Protein 6JYZ (pdb70)

Nearest PDB structures (foldseek):
  6jyz-assembly1_A  TM=1.002E+00  e=1.083E-97  Prescottella equi 103S
  2oyk-assembly2_B  TM=7.670E-01  e=1.335E-24  Rhodococcus sp. (in: high G+C Gram-positive bacteria)
  2osy-assembly2_B  TM=7.714E-01  e=1.335E-24  Rhodococcus sp. (in: high G+C Gram-positive bacteria)
  2oyl-assembly1_A  TM=7.692E-01  e=6.161E-24  Rhodococcus sp. (in: high G+C Gram-positive bacteria)
  2osw-assembly1_A  TM=7.723E-01  e=1.253E-23  Rhodococcus sp. (in: high G+C Gram-positive bacteria)

InterPro domains:
  IPR001547 Glycoside hydrolase, family 5 [PF00150] (80-376)
  IPR017853 Glycoside hydrolase superfamily [SSF51445] (2-404)
  IPR018087 Glycoside hydro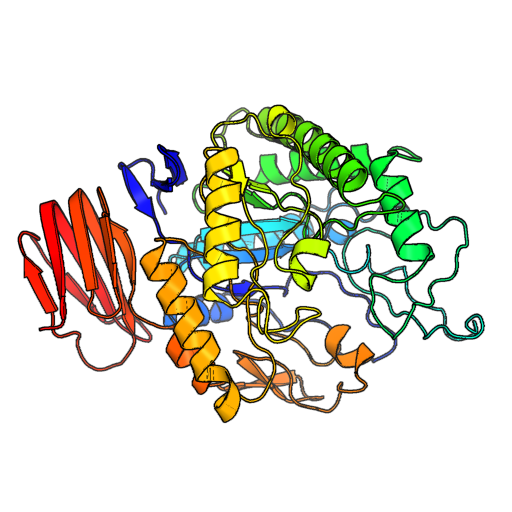lase, family 5, conserved site [PS00659] (227-236)
  IPR052066 Glycosphingolipid Hydrolyzing Enzymes [PTHR31308] (35-239)

Radius of gyration: 21.32 Å; Cα contacts (8 Å, |Δi|>4): 1141; chains: 1; bounding box: 54×67×41 Å

Sequence (455 aa):
LPRLTVEDGAIKDVDGRTVLLRGANVNGLNDYASNGAGLPTVAPLDRTDFEAMAALGFDVVRLNIAWSALEPTPGAFDAAYVARIREAVQDAKDNGIYTVLDMHQDAWGPYVGTPEGQDCPPLLQRGIGWDGAPEWATLTGGWTTCNIGGQREASPAVARAFQAFYDDEQGVQGHLVQTWARLAAEFRNEPAVVGYDLLNEPNPGLRDPFAAADQIGRFYQRAIAAIRQAETGGFPHLVIFEPSALWSAFGFDALPPRHYLADPLVVFSPHLYSQSINVSSEFPSIEDGFRIAVAAADWYGAPLWTGEWGWFGDPDEQAGQVRRFVDAMNTHRIGGAWWSWTQACGDPHAVKDGNTAEPQGNLNRIDCPSGEEQGLVEGFAEQLARAYPRAAPGLTEVATEGFRGDGSGRIEAWYPGAERPQLDTVNVADVALTRVDGGWRLIGEAAGEYSVTTL

Foldseek 3Di:
DAAWFDDQFAIAGPVQWGFFAAFAEAEQQFDAALQPPPADFHAHDALVLLLVRVLLVGAEYEYAHAPCVQCVDQPHGDVVSLVVVVRVLVSNVVSNHFYEDEQEWDLAAQPLWDDVVDDDDPQWATEGGTGYHHPVLQDQVPFHSTAHPLRSNRGSSSLQSLVCLLVCPVPSLVRLLLSLLVSLLVCLAPSSHQYYASYPQRAQRPDDQVVSLQSQLQSLLSSQVSNVVSSVVGHDHAYEYERHNLCLAALDTDHNDLVSVPDRRYEYAYAQAACAHHPDNPPPHSLVSLVRQVVNSVVNSHYYEHAEYEHADQLVPCLVVLLVNLQSCQARVHYYHYHHSDGALSHVVCVSVVNSQQWDDQFFIAHPPVRHTDDTSVSN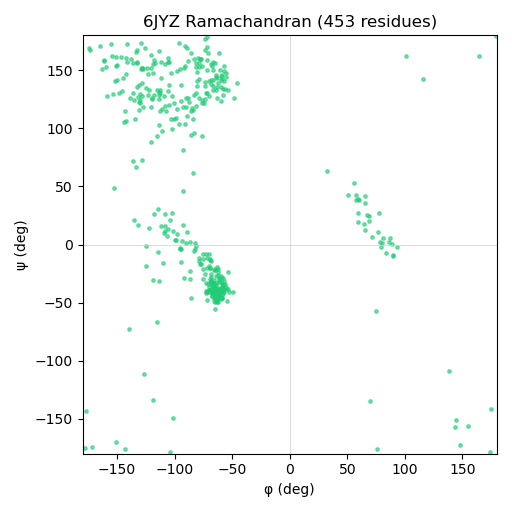SVSSSQKDWRIGRQWDGGGSFWTKGFGWDKTKIWHFDDDAQAKDKAQWAPWDWADDNGTIIIITTHHTIIIIGGD

Organism: Rhodococcus hoagii (strain 103S) (NCBI:txid685727)

Structure (mmCIF, N/CA/C/O backbone):
data_6JYZ
#
_entry.id   6JYZ
#
_cell.length_a   76.196
_cell.length_b   114.520
_cell.length_c   128.128
_cell.angle_alpha   90.000
_cell.angle_beta   90.000
_cell.angle_gamma   90.000
#
_symmetry.space_group_name_H-M   'C 2 2 21'
#
loop_
_entity.id
_entity.type
_entity.pdbx_description
1 polymer 'Putative secreted endoglycosylceramidase'
2 non-polymer 2-{2-[2-(2-{2-[2-(2-ETHOXY-ETHOXY)-ETHOXY]-ETHOXY}-ETHOXY)-ETHOXY]-ETHOXY}-ETHANOL
3 non-polymer 'ISOPROPYL ALCOHOL'
4 non-polymer 1,2-ETHANEDIOL
5 water water
#
loop_
_atom_site.group_PDB
_atom_site.id
_atom_site.type_symbol
_atom_site.label_atom_id
_atom_site.label_alt_id
_atom_site.label_comp_id
_atom_site.label_asym_id
_atom_site.label_entity_id
_atom_site.label_seq_id
_atom_site.pdbx_PDB_ins_code
_atom_site.Cartn_x
_atom_site.Cartn_y
_atom_site.Cartn_z
_atom_site.occupancy
_atom_site.B_iso_or_equiv
_atom_site.auth_seq_id
_atom_site.auth_comp_id
_atom_site.auth_asym_id
_atom_site.auth_atom_id
_atom_site.pdbx_PDB_model_num
ATOM 1 N N . LEU A 1 22 ? -19.593 32.775 23.360 1.00 22.49 34 LEU A N 1
ATOM 2 C CA . LEU A 1 22 ? -19.685 34.250 23.586 1.00 25.76 34 LEU A CA 1
ATOM 3 C C . LEU A 1 22 ? -20.601 34.954 22.578 1.00 16.66 34 LEU A C 1
ATOM 4 O O . LEU A 1 22 ? -21.815 34.882 22.823 1.00 20.02 34 LEU A O 1
ATOM 9 N N . PRO A 1 23 ? -20.176 35.487 21.406 1.00 14.30 35 PRO A N 1
ATOM 10 C CA . PRO A 1 23 ? -21.154 36.079 20.499 1.00 13.25 35 PRO A CA 1
ATOM 11 C C . PRO A 1 23 ? -21.955 35.017 19.742 1.00 13.30 35 PRO A C 1
ATOM 12 O O . PRO A 1 23 ? -21.478 33.891 19.460 1.00 13.29 35 PRO A O 1
ATOM 16 N N . ARG A 1 24 ? -23.144 35.363 19.343 1.00 11.88 36 ARG A N 1
ATOM 17 C CA . ARG A 1 24 ? -24.005 34.459 18.570 1.00 11.80 36 ARG A CA 1
ATOM 18 C C . ARG A 1 24 ? -23.312 34.185 17.239 1.00 12.25 36 ARG A C 1
ATOM 19 O O . ARG A 1 24 ? -22.739 35.079 16.595 1.00 12.37 36 ARG A O 1
ATOM 27 N N . LEU A 1 25 ? -23.475 32.934 16.777 1.00 10.86 37 LEU A N 1
ATOM 28 C CA . LEU A 1 25 ? -22.955 32.506 15.488 1.00 11.42 37 LEU A CA 1
ATOM 29 C C . LEU A 1 25 ? -24.049 32.412 14.440 1.00 11.35 37 LEU A C 1
ATOM 30 O O . LEU A 1 25 ? -25.188 31.973 14.742 1.00 13.35 37 LEU A O 1
ATOM 35 N N . THR A 1 26 ? -23.707 32.680 13.213 1.00 11.35 38 THR A N 1
ATOM 36 C CA . THR A 1 26 ? -24.554 32.664 12.028 1.00 11.48 38 THR A CA 1
ATOM 37 C C . THR A 1 26 ? -23.727 32.127 10.866 1.00 10.89 38 THR A C 1
ATOM 38 O O . THR A 1 26 ? -22.598 31.642 11.044 1.00 10.96 38 THR A O 1
ATOM 42 N N . VAL A 1 27 ? -24.339 32.137 9.678 1.00 11.32 39 VAL A N 1
ATOM 43 C CA . VAL A 1 27 ? -23.676 31.740 8.457 1.00 12.27 39 VAL A CA 1
ATOM 44 C C . VAL A 1 27 ? -23.805 32.899 7.480 1.00 13.89 39 VAL A C 1
ATOM 45 O O . VAL A 1 27 ? -24.915 33.441 7.312 1.00 14.95 39 VAL A O 1
ATOM 49 N N . GLU A 1 28 ? -22.699 33.245 6.815 1.00 14.54 40 GLU A N 1
ATOM 50 C CA . GLU A 1 28 ? -22.833 34.188 5.721 1.00 17.17 40 GLU A CA 1
ATOM 51 C C . GLU A 1 28 ? -21.793 33.776 4.681 1.00 18.00 40 GLU A C 1
ATOM 52 O O . GLU A 1 28 ? -20.627 33.565 5.026 1.00 17.15 40 GLU A O 1
ATOM 58 N N . ASP A 1 29 ? -22.245 33.698 3.401 1.00 20.72 41 ASP A N 1
ATOM 59 C CA . ASP A 1 29 ? -21.330 33.570 2.286 1.00 23.45 41 ASP A CA 1
ATOM 60 C C . ASP A 1 29 ? -20.475 32.337 2.460 1.00 19.32 41 ASP A C 1
ATOM 61 O O . ASP A 1 29 ? -19.265 32.349 2.197 1.00 20.01 41 ASP A O 1
ATOM 66 N N . GLY A 1 30 ? -21.116 31.253 2.881 1.00 17.72 42 GLY A N 1
ATOM 67 C CA . GLY A 1 30 ? -20.433 29.996 2.890 1.00 19.12 42 GLY A CA 1
ATOM 68 C C . GLY A 1 30 ? -19.524 29.794 4.104 1.00 14.45 42 GLY A C 1
ATOM 69 O O . GLY A 1 30 ? -18.765 28.829 4.161 1.00 16.86 42 GLY A O 1
ATOM 70 N N . ALA A 1 31 ? -19.554 30.761 5.095 1.00 13.90 43 ALA A N 1
ATOM 71 C CA . ALA A 1 31 ? -18.702 30.616 6.269 1.00 12.51 43 ALA A CA 1
ATOM 72 C C . ALA A 1 31 ? -19.511 30.734 7.543 1.00 10.70 43 ALA A C 1
ATOM 73 O O . ALA A 1 31 ? -20.464 31.491 7.596 1.00 12.29 43 ALA A O 1
ATOM 75 N N . ILE A 1 32 ? -19.041 30.061 8.574 1.00 11.35 44 ILE A N 1
ATOM 76 C CA . ILE A 1 32 ? -19.510 30.331 9.940 1.00 10.68 44 ILE A CA 1
ATOM 77 C C . ILE A 1 32 ? -18.907 31.658 10.394 1.00 11.79 44 ILE A C 1
ATOM 78 O O . ILE A 1 32 ? -17.692 31.866 10.317 1.00 11.32 44 ILE A O 1
ATOM 83 N N . LYS A 1 33 ? -19.783 32.552 10.813 1.00 11.37 45 LYS A N 1
ATOM 84 C CA . LYS A 1 33 ? -19.367 33.877 11.290 1.00 11.68 45 LYS A CA 1
ATOM 85 C C . LYS A 1 33 ? -20.062 34.202 12.580 1.00 12.86 45 LYS A C 1
ATOM 86 O O . LYS A 1 33 ? -21.076 33.586 12.955 1.00 15.02 45 LYS A O 1
ATOM 92 N N . ASP A 1 34 ? -19.597 35.211 13.302 1.00 12.31 46 ASP A N 1
ATOM 93 C CA . ASP A 1 34 ? -20.405 35.712 14.399 1.00 13.56 46 ASP A CA 1
ATOM 94 C C . ASP A 1 34 ? -21.209 36.910 13.923 1.00 14.43 46 ASP A C 1
ATOM 95 O O . ASP A 1 34 ? -21.079 37.382 12.785 1.00 13.80 46 ASP A O 1
ATOM 100 N N . VAL A 1 35 ? -22.099 37.349 14.829 1.00 14.65 47 VAL A N 1
ATOM 101 C CA . VAL A 1 35 ? -22.962 38.476 14.455 1.00 15.80 47 VAL A CA 1
ATOM 102 C C . VAL A 1 35 ? -22.218 39.799 14.347 1.00 19.55 47 VAL A C 1
ATOM 103 O O . VAL A 1 35 ? -22.837 40.715 13.777 1.00 23.40 47 VAL A O 1
ATOM 107 N N . ASP A 1 36 ? -20.965 39.830 14.743 1.00 19.28 48 ASP A N 1
ATOM 108 C CA . ASP A 1 36 ? -20.090 40.999 14.629 1.00 24.45 48 ASP A CA 1
ATOM 109 C C . ASP A 1 36 ? -19.380 40.922 13.257 1.00 23.37 48 ASP A C 1
ATOM 110 O O . ASP A 1 36 ? -18.517 41.765 12.932 1.00 24.18 48 ASP A O 1
ATOM 115 N N . GLY A 1 37 ? -19.663 39.915 12.425 1.00 18.25 49 GLY A N 1
ATOM 116 C CA . GLY A 1 37 ? -19.106 39.768 11.090 1.00 18.03 49 GLY A CA 1
ATOM 117 C C . GLY A 1 37 ? -17.783 38.993 11.038 1.00 14.10 49 GLY A C 1
ATOM 118 O O . GLY A 1 37 ? -17.276 38.865 9.922 1.00 16.64 49 GLY A O 1
ATOM 119 N N . ARG A 1 38 ? -17.258 38.514 12.142 1.00 13.62 50 ARG A N 1
ATOM 120 C CA . ARG A 1 38 ? -15.969 37.838 12.101 1.00 12.75 50 ARG A CA 1
ATOM 121 C C . ARG A 1 38 ? -16.098 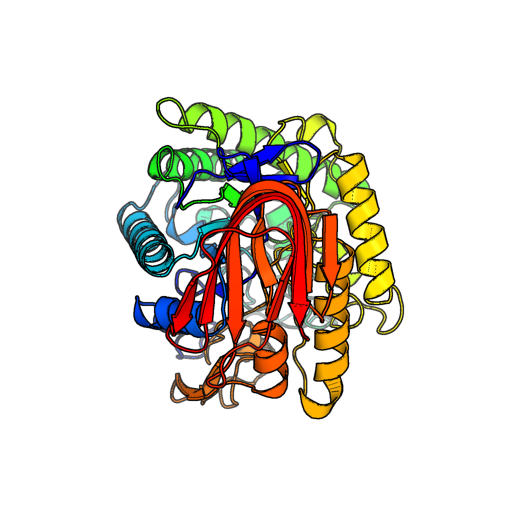36.400 11.637 1.00 11.84 50 ARG A C 1
ATOM 122 O O . ARG A 1 38 ? -17.106 35.745 11.924 1.00 12.69 50 ARG A O 1
ATOM 130 N N . THR A 1 39 ? -15.164 35.943 10.829 1.00 10.49 51 THR A N 1
ATOM 131 C CA . THR A 1 39 ? -15.082 34.542 10.453 1.00 11.26 51 THR A CA 1
ATOM 132 C C . THR A 1 39 ? -14.609 33.739 11.648 1.00 11.33 51 THR A C 1
ATOM 133 O O . THR A 1 39 ? -13.590 34.077 12.287 1.00 11.71 51 THR A O 1
ATOM 137 N N . VAL A 1 40 ? -15.317 32.650 11.981 1.00 10.60 52 VAL A N 1
ATOM 138 C CA . VAL A 1 40 ? -15.026 31.870 13.159 1.00 10.43 52 VAL A CA 1
ATOM 139 C C . VAL A 1 40 ? -14.517 30.499 12.771 1.00 10.71 52 VAL A C 1
ATOM 140 O O . VAL A 1 40 ? -15.233 29.784 12.050 1.00 11.33 52 VAL A O 1
ATOM 144 N N . LEU A 1 41 ? -13.405 30.050 13.334 1.00 10.14 53 LEU A N 1
ATOM 145 C CA . LEU A 1 41 ? -12.956 28.686 13.184 1.00 9.88 53 LEU A CA 1
ATOM 146 C C . LEU A 1 41 ? -13.253 27.977 14.486 1.00 10.06 53 LEU A C 1
ATOM 147 O O . LEU A 1 41 ? -12.717 28.323 15.553 1.00 11.01 53 LEU A O 1
ATOM 152 N N . LEU A 1 42 ? -14.067 26.933 14.371 1.00 9.46 54 LEU A N 1
ATOM 153 C CA . LEU A 1 42 ? -14.512 26.135 15.507 1.00 9.65 54 LEU A CA 1
ATOM 154 C C . LEU A 1 42 ? -13.703 24.859 15.507 1.00 9.47 54 LEU A C 1
ATOM 155 O O . LEU A 1 42 ? -14.030 23.926 14.710 1.00 10.03 54 LEU A O 1
ATOM 160 N N . ARG A 1 43 ? -12.659 24.761 16.338 1.00 9.26 55 ARG A N 1
ATOM 161 C CA . ARG A 1 43 ? -11.799 23.582 16.389 1.00 10.33 55 ARG A CA 1
ATOM 162 C C . ARG A 1 43 ? -11.799 23.033 17.782 1.00 9.49 55 ARG A C 1
ATOM 163 O O . ARG A 1 43 ? -11.590 23.778 18.772 1.00 10.25 55 ARG A O 1
ATOM 171 N N . GLY A 1 44 ? -11.978 21.726 17.913 1.00 9.50 56 GLY A N 1
ATOM 172 C CA . GLY A 1 44 ? -12.055 21.155 19.257 1.00 9.79 56 GLY A CA 1
ATOM 173 C C . GLY A 1 44 ? -12.196 19.648 19.186 1.00 9.21 56 GLY A C 1
ATOM 174 O O . GLY A 1 44 ? -11.617 19.006 18.296 1.00 9.76 56 GLY A O 1
ATOM 175 N N . ALA A 1 45 ? -12.990 19.099 20.112 1.00 10.52 57 ALA A N 1
ATOM 176 C CA . ALA A 1 45 ? -13.041 17.628 20.245 1.00 10.10 57 ALA A CA 1
ATOM 177 C C . ALA A 1 45 ? -14.494 17.211 20.535 1.00 9.34 57 ALA A C 1
ATOM 178 O O . ALA A 1 45 ? -15.324 17.976 21.039 1.00 9.64 57 ALA A O 1
ATOM 180 N N . ASN A 1 46 ? -14.751 15.948 20.195 1.00 8.71 58 ASN A N 1
ATOM 181 C CA . ASN A 1 46 ? -15.934 15.216 20.641 1.00 9.45 58 ASN A CA 1
ATOM 182 C C . ASN A 1 46 ? -15.795 14.831 22.129 1.00 9.61 58 ASN A C 1
ATOM 183 O O . ASN A 1 46 ? -14.744 14.339 22.564 1.00 10.46 58 ASN A O 1
ATOM 188 N N . VAL A 1 47 ? -16.901 15.026 22.852 1.00 9.67 59 VAL A N 1
ATOM 189 C CA . VAL A 1 47 ? -16.951 14.729 24.293 1.00 9.92 59 VAL A CA 1
ATOM 190 C C . VAL A 1 47 ? -18.205 13.885 24.558 1.00 8.78 59 VAL A C 1
ATOM 191 O O . VAL A 1 47 ? -19.312 14.398 24.336 1.00 10.07 59 VAL A O 1
ATOM 195 N N . ASN A 1 48 ? -18.008 12.660 25.003 1.00 9.20 60 ASN A N 1
ATOM 196 C CA . ASN A 1 48 ? -19.106 11.711 25.142 1.00 10.03 60 ASN A CA 1
ATOM 197 C C . ASN A 1 48 ? -19.531 11.485 26.593 1.00 9.80 60 ASN A C 1
ATOM 198 O O . ASN A 1 48 ? -20.308 10.563 26.819 1.00 10.12 60 ASN A O 1
ATOM 203 N N . GLY A 1 49 ? -19.102 12.324 27.544 1.00 10.08 61 GLY A N 1
ATOM 204 C CA . GLY A 1 49 ? -19.402 12.020 28.948 1.00 10.65 61 GLY A CA 1
ATOM 205 C C . GLY A 1 49 ? -20.881 11.991 29.273 1.00 10.79 61 GLY A C 1
ATOM 206 O O . GLY A 1 49 ? -21.215 11.363 30.300 1.00 12.17 61 GLY A O 1
ATOM 207 N N . LEU A 1 50 ? -21.753 12.607 28.496 1.00 10.29 62 LEU A N 1
ATOM 208 C CA . LEU A 1 50 ? -23.189 12.542 28.762 1.00 10.66 62 LEU A CA 1
ATOM 209 C C . LEU A 1 50 ? -23.884 11.491 27.898 1.00 10.80 62 LEU A C 1
ATOM 210 O O . LEU A 1 50 ? -25.099 11.320 28.007 1.00 11.55 62 LEU A O 1
ATOM 215 N N . ASN A 1 51 ? -23.141 10.737 27.100 1.00 10.04 63 ASN A N 1
ATOM 216 C CA . ASN A 1 51 ? -23.783 9.720 26.245 1.00 10.36 63 ASN A CA 1
ATOM 217 C C . ASN A 1 51 ? -24.152 8.497 27.091 1.00 12.25 63 ASN A C 1
ATOM 218 O O . ASN A 1 51 ? -23.589 8.262 28.163 1.00 12.16 63 ASN A O 1
ATOM 223 N N . ASP A 1 52 ? -25.086 7.706 26.561 1.00 11.26 64 ASP A N 1
ATOM 224 C CA . ASP A 1 52 ? -25.701 6.567 27.261 1.00 12.05 64 ASP A CA 1
ATOM 225 C C . ASP A 1 52 ? -25.300 5.306 26.508 1.00 11.68 64 ASP A C 1
ATOM 226 O O . ASP A 1 52 ? -25.937 4.922 25.517 1.00 13.72 64 ASP A O 1
ATOM 231 N N . TYR A 1 53 ? -24.247 4.634 26.887 1.00 11.26 65 TYR A N 1
ATOM 232 C CA . TYR A 1 53 ? -23.794 3.432 26.200 1.00 10.59 65 TYR A CA 1
ATOM 233 C C . TYR A 1 53 ? -24.289 2.187 26.916 1.00 12.03 65 TYR A C 1
ATOM 234 O O . TYR A 1 53 ? -24.356 2.113 28.177 1.00 13.28 65 TYR A O 1
ATOM 243 N N . ALA A 1 54 ? -24.521 1.132 26.151 1.00 10.77 66 ALA A N 1
ATOM 244 C CA . ALA A 1 54 ? -24.687 -0.209 26.732 1.00 11.40 66 ALA A CA 1
ATOM 245 C C . ALA A 1 54 ? -23.390 -0.543 27.475 1.00 12.66 66 ALA A C 1
ATOM 246 O O . ALA A 1 54 ? -22.285 -0.270 26.993 1.00 12.29 66 ALA A O 1
ATOM 248 N N . SER A 1 55 ? -23.602 -1.270 28.604 1.00 14.18 67 SER A N 1
ATOM 249 C CA . SER A 1 55 ? -22.471 -1.727 29.384 1.00 14.95 67 SER A CA 1
ATOM 250 C C . SER A 1 55 ? -21.912 -3.059 28.892 1.00 14.18 67 SER A C 1
ATOM 251 O O . SER A 1 55 ? -20.762 -3.380 29.171 1.00 15.51 67 SER A O 1
ATOM 254 N N . ASN A 1 56 ? -22.747 -3.850 28.172 1.00 14.47 68 ASN A N 1
ATOM 255 C CA . ASN A 1 56 ? -22.280 -5.064 27.512 1.00 14.74 68 ASN A CA 1
ATOM 256 C C . ASN A 1 56 ? -21.658 -6.103 28.477 1.00 16.17 68 ASN A C 1
ATOM 257 O O . ASN A 1 56 ? -20.784 -6.867 28.074 1.00 18.72 68 ASN A O 1
ATOM 262 N N . GLY A 1 57 ? -22.115 -6.051 29.744 1.00 16.24 69 GLY A N 1
ATOM 263 C CA . GLY A 1 57 ? -21.668 -7.037 30.747 1.00 19.70 69 GLY A CA 1
ATOM 264 C C . GLY A 1 57 ? -20.225 -6.849 31.188 1.00 22.66 69 GLY A C 1
ATOM 265 O O . GLY A 1 57 ? -19.691 -7.727 31.910 1.00 24.50 69 GLY A O 1
ATOM 266 N N . ALA A 1 58 ? -19.507 -5.778 30.782 1.00 19.11 70 ALA A N 1
ATOM 267 C CA . ALA A 1 58 ? -18.092 -5.650 31.102 1.00 22.44 70 ALA A CA 1
ATOM 268 C C . ALA A 1 58 ? -17.863 -5.202 32.542 1.00 19.50 70 ALA A C 1
ATOM 269 O O . ALA A 1 58 ? -16.716 -5.311 32.978 1.00 25.95 70 ALA A O 1
ATOM 271 N N . GLY A 1 59 ? -18.870 -4.667 33.222 1.00 19.32 71 GLY A N 1
ATOM 272 C CA . GLY A 1 59 ? -18.708 -4.257 34.639 1.00 20.33 71 GLY A CA 1
ATOM 273 C C . GLY A 1 59 ? -17.781 -3.050 34.824 1.00 21.94 71 GLY A C 1
ATOM 274 O O . GLY A 1 59 ? -17.142 -2.892 35.863 1.00 24.64 71 GLY A O 1
ATOM 275 N N . LEU A 1 60 ? -17.623 -2.200 33.793 1.00 19.05 72 LEU A N 1
ATOM 276 C CA . LEU A 1 60 ? -16.696 -1.078 33.784 1.00 18.85 72 LEU A CA 1
ATOM 277 C C . LEU A 1 60 ? -17.441 0.179 33.375 1.00 17.20 72 LEU A C 1
ATOM 278 O O . LEU A 1 60 ? -18.412 0.103 32.621 1.00 17.04 72 LEU A O 1
ATOM 283 N N . PRO A 1 61 ? -17.015 1.374 33.814 1.00 16.46 73 PRO A N 1
ATOM 284 C CA . PRO A 1 61 ? -17.652 2.620 33.369 1.00 15.45 73 PRO A CA 1
ATOM 285 C C . PRO A 1 61 ? -17.530 2.698 31.842 1.00 14.62 73 PRO A C 1
ATOM 286 O O . PRO A 1 61 ? -16.531 2.351 31.225 1.00 15.37 73 PRO A O 1
ATOM 290 N N . THR A 1 62 ? -18.598 3.215 31.213 1.00 12.89 74 THR A N 1
ATOM 291 C CA . THR A 1 62 ? -18.609 3.373 29.759 1.00 12.61 74 THR A CA 1
ATOM 292 C C . THR A 1 62 ? -18.173 4.765 29.343 1.00 13.60 74 THR A C 1
ATOM 293 O O . THR A 1 62 ? -17.913 4.939 28.141 1.00 13.71 74 THR A O 1
ATOM 297 N N . VAL A 1 63 ? -18.144 5.724 30.285 1.00 12.94 75 VAL A N 1
ATOM 298 C CA . VAL A 1 63 ? -17.646 7.062 29.992 1.00 13.65 75 VAL A CA 1
ATOM 299 C C . VAL A 1 63 ? -16.789 7.496 31.157 1.00 15.40 75 VAL A C 1
ATOM 300 O O . VAL A 1 63 ? -16.921 6.989 32.295 1.00 15.91 75 VAL A O 1
ATOM 304 N N . ALA A 1 64 ? -15.936 8.479 30.889 1.00 14.25 76 ALA A N 1
ATOM 305 C CA . ALA A 1 64 ? -15.200 9.101 31.979 1.00 14.89 76 ALA A CA 1
ATOM 306 C C . ALA A 1 64 ? -16.115 10.122 32.630 1.00 15.41 76 ALA A C 1
ATOM 307 O O . ALA A 1 64 ? -16.987 10.730 32.001 1.00 16.54 76 ALA A O 1
ATOM 309 N N . PRO A 1 65 ? -15.903 10.500 33.911 1.00 17.52 77 PRO A N 1
ATOM 310 C CA . PRO A 1 65 ? -16.606 11.639 34.487 1.00 16.49 77 PRO A CA 1
ATOM 311 C C . PRO A 1 65 ? -16.379 12.921 33.700 1.00 15.97 77 PRO A C 1
ATOM 312 O O . PRO A 1 65 ? -15.346 13.078 33.030 1.00 20.32 77 PRO A O 1
ATOM 316 N N . LEU A 1 66 ? -17.355 13.786 33.709 1.00 15.61 78 LEU A N 1
ATOM 317 C CA . LEU A 1 66 ? -17.268 15.019 32.943 1.00 14.56 78 LEU A CA 1
ATOM 318 C C . LEU A 1 66 ? -17.633 16.175 33.846 1.00 15.66 78 LEU A C 1
ATOM 319 O O . LEU A 1 66 ? -18.717 16.203 34.402 1.00 17.22 78 LEU A O 1
ATOM 324 N N . ASP A 1 67 ? -16.710 17.122 33.995 1.00 15.22 79 ASP A N 1
ATOM 325 C CA . ASP A 1 67 ? -17.011 18.282 34.817 1.00 16.82 79 ASP A CA 1
ATOM 326 C C . ASP A 1 67 ? -16.200 19.451 34.275 1.00 15.62 79 ASP A C 1
ATOM 327 O O . ASP A 1 67 ? -15.516 19.356 33.226 1.00 14.54 79 ASP A O 1
ATOM 332 N N . ARG A 1 68 ? -16.188 20.561 35.027 1.00 14.61 80 ARG A N 1
ATOM 333 C CA . ARG A 1 68 ? -15.619 21.780 34.502 1.00 14.70 80 ARG A CA 1
ATOM 334 C C . ARG A 1 68 ? -14.130 21.602 34.247 1.00 14.97 80 ARG A C 1
ATOM 335 O O . ARG A 1 68 ? -13.604 22.284 33.360 1.00 14.69 80 ARG A O 1
ATOM 343 N N . THR A 1 69 ? -13.450 20.710 34.959 1.00 14.64 81 THR A N 1
ATOM 344 C CA . THR A 1 69 ? -12.025 20.557 34.779 1.00 16.64 81 THR A CA 1
ATOM 345 C C . THR A 1 69 ? -11.728 20.016 33.373 1.00 16.02 81 THR A C 1
ATOM 346 O O . THR A 1 69 ? -10.648 20.259 32.837 1.00 15.70 81 THR A O 1
ATOM 350 N N . ASP A 1 70 ? -12.625 19.219 32.783 1.00 13.66 82 ASP A N 1
ATOM 351 C CA . ASP A 1 70 ? -12.389 18.738 31.421 1.00 13.57 82 ASP A CA 1
ATOM 352 C C . ASP A 1 70 ? -12.408 19.909 30.454 1.00 13.01 82 ASP A C 1
ATOM 353 O O . ASP A 1 70 ? -11.590 19.967 29.548 1.00 12.55 82 ASP A O 1
ATOM 358 N N . PHE A 1 71 ? -13.351 20.845 30.634 1.00 11.84 83 PHE A N 1
ATOM 359 C CA . PHE A 1 71 ? -13.438 21.994 29.737 1.00 12.24 83 PHE A CA 1
ATOM 360 C C . PHE A 1 71 ? -12.245 22.931 29.949 1.00 12.00 83 PHE A C 1
ATOM 361 O O . PHE A 1 71 ? -11.753 23.539 28.988 1.00 12.49 83 PHE A O 1
ATOM 369 N N . GLU A 1 72 ? -11.709 23.036 31.186 1.00 12.25 84 GLU A N 1
ATOM 370 C CA . GLU A 1 72 ? -10.489 23.821 31.389 1.00 12.74 84 GLU A CA 1
ATOM 371 C C . GLU A 1 72 ? -9.354 23.153 30.632 1.00 12.85 84 GLU A C 1
ATOM 372 O O . GLU A 1 72 ? -8.529 23.843 30.004 1.00 13.59 84 GLU A O 1
ATOM 378 N N . ALA A 1 73 ? -9.247 21.823 30.652 1.00 13.01 85 ALA A N 1
ATOM 379 C CA . ALA A 1 73 ? -8.214 21.123 29.941 1.00 12.62 85 ALA A CA 1
ATOM 380 C C . ALA A 1 73 ? -8.344 21.313 28.430 1.00 12.52 85 ALA A C 1
ATOM 381 O O . ALA A 1 73 ? -7.339 21.375 27.698 1.00 13.88 85 ALA A O 1
ATOM 383 N N . MET A 1 74 ? -9.593 21.313 27.908 1.00 11.91 86 MET A N 1
ATOM 384 C CA . MET A 1 74 ? -9.787 21.540 26.457 1.00 12.92 86 MET A CA 1
ATOM 385 C C . MET A 1 74 ? -9.309 22.931 26.093 1.00 12.08 86 MET A C 1
ATOM 386 O O . MET A 1 74 ? -8.653 23.088 25.038 1.00 12.29 86 MET A O 1
ATOM 391 N N . ALA A 1 75 ? -9.672 23.923 26.895 1.00 12.22 87 ALA A N 1
ATOM 392 C CA . ALA A 1 75 ? -9.233 25.293 26.603 1.00 12.11 87 ALA A CA 1
ATOM 393 C C . ALA A 1 75 ? -7.698 25.384 26.646 1.00 13.74 87 ALA A C 1
ATOM 394 O O . ALA A 1 75 ? -7.140 26.219 25.917 1.00 13.91 87 ALA A O 1
ATOM 396 N N . ALA A 1 76 ? -7.044 24.535 27.458 1.00 13.47 88 ALA A N 1
ATOM 397 C CA . ALA A 1 76 ? -5.589 24.574 27.542 1.00 14.26 88 ALA A CA 1
ATOM 398 C C . ALA A 1 76 ? -4.931 23.952 26.331 1.00 15.97 88 ALA A C 1
ATOM 399 O O . ALA A 1 76 ? -3.678 24.075 26.191 1.00 16.78 88 ALA A O 1
ATOM 401 N N . LEU A 1 77 ? -5.677 23.295 25.407 1.00 13.76 89 LEU A N 1
ATOM 402 C CA . LEU A 1 77 ? -5.184 22.890 24.103 1.00 13.05 89 LEU A CA 1
ATOM 403 C C . LEU A 1 77 ? -5.630 23.862 23.022 1.00 12.10 89 LEU A C 1
ATOM 404 O O . LEU A 1 77 ? -5.379 23.566 21.838 1.00 14.25 89 LEU A O 1
ATOM 409 N N . GLY A 1 78 ? -6.300 24.948 23.398 1.00 11.15 90 GLY A N 1
ATOM 410 C CA . GLY A 1 78 ? -6.695 25.949 22.412 1.00 11.25 90 GLY A CA 1
ATOM 411 C C . GLY A 1 78 ? -8.115 25.745 21.840 1.00 10.72 90 GLY A C 1
ATOM 412 O O . GLY A 1 78 ? -8.543 26.562 21.042 1.00 10.80 90 GLY A O 1
ATOM 413 N N . PHE A 1 79 ? -8.814 24.671 22.266 1.00 10.42 91 PHE A N 1
ATOM 414 C CA . PHE A 1 79 ? -10.096 24.375 21.607 1.00 10.20 91 PHE A CA 1
ATOM 415 C C . PHE A 1 79 ? -11.140 25.434 21.923 1.00 10.20 91 PHE A C 1
ATOM 416 O O . PHE A 1 79 ? -11.222 25.925 23.056 1.00 10.64 91 PHE A O 1
ATOM 424 N N . ASP A 1 80 ? -11.941 25.774 20.918 1.00 9.19 92 ASP A N 1
ATOM 425 C CA . ASP A 1 80 ? -13.034 26.708 21.096 1.00 9.69 92 ASP A CA 1
ATOM 426 C C . ASP A 1 80 ? -14.406 26.116 20.720 1.00 9.43 92 ASP A C 1
ATOM 427 O O . ASP A 1 80 ? -15.366 26.858 20.672 1.00 9.63 92 ASP A O 1
ATOM 432 N N . VAL A 1 81 ? -14.456 24.790 20.577 1.00 9.07 93 VAL A N 1
ATOM 433 C CA . VAL A 1 81 ? -15.754 24.134 20.369 1.00 9.32 93 VAL A CA 1
ATOM 434 C C . VAL A 1 81 ? -15.636 22.743 20.966 1.00 9.10 93 VAL A C 1
ATOM 435 O O . VAL A 1 81 ? -14.584 22.138 21.057 1.00 10.25 93 VAL A O 1
ATOM 439 N N . VAL A 1 82 ? -16.807 22.239 21.344 1.00 9.15 94 VAL A N 1
ATOM 440 C CA . VAL A 1 82 ? -16.971 20.835 21.718 1.00 9.76 94 VAL A CA 1
ATOM 441 C C . VAL A 1 82 ? -18.181 20.283 20.956 1.00 9.01 94 VAL A C 1
ATOM 442 O O . VAL A 1 82 ? -19.191 20.968 20.800 1.00 9.54 94 VAL A O 1
ATOM 446 N N . ARG A 1 83 ? -18.020 19.079 20.435 1.00 9.30 95 ARG A N 1
ATOM 447 C CA . ARG A 1 83 ? -19.160 18.319 19.908 1.00 8.37 95 ARG A CA 1
ATOM 448 C C . ARG A 1 83 ? -19.594 17.396 21.046 1.00 8.55 95 ARG A C 1
ATOM 449 O O . ARG A 1 83 ? -18.935 16.427 21.375 1.00 8.98 95 ARG A O 1
ATOM 457 N N . LEU A 1 84 ? -20.709 17.801 21.671 1.00 8.81 96 LEU A N 1
ATOM 458 C CA . LEU A 1 84 ? -21.198 17.122 22.871 1.00 9.20 96 LEU A CA 1
ATOM 459 C C . LEU A 1 84 ? -22.131 15.988 22.440 1.00 8.56 96 LEU A C 1
ATOM 460 O O . LEU A 1 84 ? -23.208 16.254 21.879 1.00 9.50 96 LEU A O 1
ATOM 465 N N . ASN A 1 85 ? -21.665 14.767 22.635 1.00 8.35 97 ASN A N 1
ATOM 466 C CA . ASN A 1 85 ? -22.410 13.604 22.124 1.00 9.00 97 ASN A CA 1
ATOM 467 C C . ASN A 1 85 ? -23.490 13.243 23.145 1.00 9.26 97 ASN A C 1
ATOM 468 O O . ASN A 1 85 ? -23.159 12.671 24.202 1.00 10.62 97 ASN A O 1
ATOM 473 N N . ILE A 1 86 ? -24.722 13.523 22.793 1.00 8.82 98 ILE A N 1
ATOM 474 C CA . ILE A 1 86 ? -25.858 13.277 23.689 1.00 9.31 98 ILE A CA 1
ATOM 475 C C . ILE A 1 86 ? -26.747 12.187 23.112 1.00 9.42 98 ILE A C 1
ATOM 476 O O . ILE A 1 86 ? -26.600 11.791 21.947 1.00 10.22 98 ILE A O 1
ATOM 481 N N . ALA A 1 87 ? -27.660 11.645 23.928 1.00 10.07 99 ALA A N 1
ATOM 482 C CA . ALA A 1 87 ? -28.410 10.436 23.553 1.00 9.93 99 ALA A CA 1
ATOM 483 C C . ALA A 1 87 ? -29.899 10.663 23.586 1.00 9.79 99 ALA A C 1
ATOM 484 O O . ALA A 1 87 ? -30.476 11.036 24.643 1.00 9.66 99 ALA A O 1
ATOM 486 N N . TRP A 1 88 ? -30.542 10.308 22.499 1.00 9.36 100 TRP A N 1
ATOM 487 C CA . TRP A 1 88 ? -31.997 10.265 22.475 1.00 8.97 100 TRP A CA 1
ATOM 488 C C . TRP A 1 88 ? -32.519 9.367 23.598 1.00 9.23 100 TRP A C 1
ATOM 489 O O . TRP A 1 88 ? -33.535 9.727 24.262 1.00 9.87 100 TRP A O 1
ATOM 500 N N . SER A 1 89 ? -31.865 8.257 23.894 1.00 8.75 101 SER A N 1
ATOM 501 C CA . SER A 1 89 ? -32.346 7.353 24.920 1.00 9.21 101 SER A CA 1
ATOM 502 C C . SER A 1 89 ? -32.396 8.029 26.276 1.00 9.64 101 SER A C 1
ATOM 503 O O . SER A 1 89 ? -33.226 7.605 27.096 1.00 11.55 101 SER A O 1
ATOM 506 N N . ALA A 1 90 ? -31.539 8.983 26.552 1.00 9.51 102 ALA A N 1
ATOM 507 C CA . ALA A 1 90 ? -31.560 9.676 27.870 1.00 9.39 102 ALA A CA 1
ATOM 508 C C . ALA A 1 90 ? -32.531 10.829 27.807 1.00 9.72 102 ALA A C 1
ATOM 509 O O . ALA A 1 90 ? -33.163 11.138 28.826 1.00 11.38 102 ALA A O 1
ATOM 511 N N . LEU A 1 91 ? -32.771 11.471 26.682 1.00 8.96 103 LEU A N 1
ATOM 512 C CA . LEU A 1 91 ? -33.725 12.549 26.609 1.00 9.93 103 LEU A CA 1
ATOM 513 C C . LEU A 1 91 ? -35.135 11.985 26.713 1.00 9.70 103 LEU A C 1
ATOM 514 O O . LEU A 1 91 ? -36.040 12.633 27.313 1.00 9.97 103 LEU A O 1
ATOM 519 N N . GLU A 1 92 ? -35.441 10.861 26.071 1.00 9.03 104 GLU A N 1
ATOM 520 C CA . GLU A 1 92 ? -36.802 10.332 25.919 1.00 9.35 104 GLU A CA 1
ATOM 521 C C . GLU A 1 92 ? -36.799 8.898 26.361 1.00 9.90 104 GLU A C 1
ATOM 522 O O . GLU A 1 92 ? -36.863 7.934 25.554 1.00 10.57 104 GLU A O 1
ATOM 528 N N . PRO A 1 93 ? -36.693 8.601 27.686 1.00 9.93 105 PRO A N 1
ATOM 529 C CA . PRO A 1 93 ? -36.464 7.227 28.143 1.00 10.67 105 PRO A CA 1
ATOM 530 C C . PRO A 1 93 ? -37.696 6.355 28.063 1.00 11.36 105 PRO A C 1
ATOM 531 O O . PRO A 1 93 ? -37.572 5.150 28.032 1.00 13.04 105 PRO A O 1
ATOM 535 N N . THR A 1 94 ? -38.855 6.970 28.025 1.00 11.69 106 THR A N 1
ATOM 536 C CA . THR A 1 94 ? -40.086 6.267 27.785 1.00 12.20 106 THR A CA 1
ATOM 537 C C . THR A 1 94 ? -40.811 7.081 26.726 1.00 12.29 106 THR A C 1
ATOM 538 O O . THR A 1 94 ? -40.540 8.289 26.505 1.00 11.19 106 THR A O 1
ATOM 542 N N . PRO A 1 95 ? -41.742 6.520 25.948 1.00 11.77 107 PRO A N 1
ATOM 543 C CA . PRO A 1 95 ? -42.315 7.242 24.821 1.00 11.83 107 PRO A CA 1
ATOM 544 C C . PRO A 1 95 ? -43.009 8.537 25.240 1.00 11.89 107 PRO A C 1
ATOM 545 O O . PRO A 1 95 ? -43.893 8.519 26.111 1.00 13.37 107 PRO A O 1
ATOM 549 N N . GLY A 1 96 ? -42.625 9.670 24.699 1.00 11.20 108 GLY A N 1
ATOM 550 C CA . GLY A 1 96 ? -43.214 10.963 25.002 1.00 11.59 108 GLY A CA 1
ATOM 551 C C . GLY A 1 96 ? -42.537 11.671 26.164 1.00 10.50 108 GLY A C 1
ATOM 552 O O . GLY A 1 96 ? -42.860 12.839 26.370 1.00 11.22 108 GLY A O 1
ATOM 553 N N . ALA A 1 97 ? -41.650 11.027 26.918 1.00 11.16 109 ALA A N 1
ATOM 554 C CA . ALA A 1 97 ? -40.988 11.701 28.054 1.00 9.96 109 ALA A CA 1
ATOM 555 C C . ALA A 1 97 ? -39.966 12.723 27.582 1.00 10.37 109 ALA A C 1
ATOM 556 O O . ALA A 1 97 ? -39.465 12.619 26.431 1.00 10.64 109 ALA A O 1
ATOM 558 N N . PHE A 1 98 ? -39.627 13.668 28.421 1.00 10.02 110 PHE A N 1
ATOM 559 C CA . PHE A 1 98 ? -38.536 14.583 28.125 1.00 9.41 110 PHE A CA 1
ATOM 560 C C . PHE A 1 98 ? -37.834 14.819 29.446 1.00 9.30 110 PHE A C 1
ATOM 561 O O . PHE A 1 98 ? -38.377 15.478 30.343 1.00 10.41 110 PHE A O 1
ATOM 569 N N . ASP A 1 99 ? -36.641 14.235 29.638 1.00 9.16 111 ASP A N 1
ATOM 570 C CA . ASP A 1 99 ? -35.990 14.228 30.943 1.00 9.43 111 ASP A CA 1
ATOM 571 C C . ASP A 1 99 ? -35.227 15.507 31.196 1.00 9.59 111 ASP A C 1
ATOM 572 O O . ASP A 1 99 ? -34.079 15.711 30.686 1.00 10.48 111 ASP A O 1
ATOM 577 N N . ALA A 1 100 ? -35.841 16.449 31.891 1.00 9.89 112 ALA A N 1
ATOM 578 C CA . ALA A 1 100 ? -35.219 17.726 32.179 1.00 9.68 112 ALA A CA 1
ATOM 579 C C . ALA A 1 100 ? -34.012 17.591 33.084 1.00 9.74 112 ALA A C 1
ATOM 580 O O . ALA A 1 100 ? -33.190 18.521 33.078 1.00 10.28 112 ALA A O 1
ATOM 582 N N . ALA A 1 101 ? -33.883 16.518 33.858 1.00 9.19 113 ALA A N 1
ATOM 583 C CA . ALA A 1 101 ? -32.687 16.365 34.637 1.00 10.45 113 ALA A CA 1
ATOM 584 C C . ALA A 1 101 ? -31.488 16.040 33.726 1.00 10.63 113 ALA A C 1
ATOM 585 O O . ALA A 1 101 ? -30.361 16.477 33.998 1.00 11.65 113 ALA A O 1
ATOM 587 N N . TYR A 1 102 ? -31.728 15.292 32.645 1.00 9.58 114 TYR A N 1
ATOM 588 C CA . TYR A 1 102 ? -30.639 15.087 31.656 1.00 9.51 114 TYR A CA 1
ATOM 589 C C . TYR A 1 102 ? -30.367 16.377 30.935 1.00 10.28 114 TYR A C 1
ATOM 590 O O . TYR A 1 102 ? -29.178 16.760 30.737 1.00 10.69 114 TYR A O 1
ATOM 599 N N . VAL A 1 103 ? -31.372 17.172 30.590 1.00 9.98 115 VAL A N 1
ATOM 600 C CA . VAL A 1 103 ? -31.166 18.482 29.998 1.00 10.72 115 VAL A CA 1
ATOM 601 C C . VAL A 1 103 ? -30.342 19.351 30.924 1.00 10.35 115 VAL A C 1
ATOM 602 O O . VAL A 1 103 ? -29.470 20.099 30.462 1.00 10.78 115 VAL A O 1
ATOM 606 N N . ALA A 1 104 ? -30.539 19.274 32.260 1.00 10.54 116 ALA A N 1
ATOM 607 C CA . ALA A 1 104 ? -29.729 20.116 33.145 1.00 10.46 116 ALA A CA 1
ATOM 608 C C . ALA A 1 104 ? -28.289 19.656 33.111 1.00 10.25 116 ALA A C 1
ATOM 609 O O . ALA A 1 104 ? -27.414 20.533 33.242 1.00 11.60 116 ALA A O 1
ATOM 611 N N . ARG A 1 105 ? -27.974 18.373 32.912 1.00 10.23 117 ARG A N 1
ATOM 612 C CA . ARG A 1 105 ? -26.572 18.007 32.752 1.00 10.72 117 ARG A CA 1
ATOM 613 C C . ARG A 1 105 ? -26.031 18.574 31.451 1.00 10.41 117 ARG A C 1
ATOM 614 O O . ARG A 1 105 ? -24.853 19.029 31.420 1.00 10.94 117 ARG A O 1
ATOM 622 N N . ILE A 1 106 ? -26.790 18.568 30.370 1.00 10.29 118 ILE A N 1
ATOM 623 C CA . ILE A 1 106 ? -26.356 19.213 29.115 1.00 10.54 118 ILE A CA 1
ATOM 624 C C . ILE A 1 106 ? -26.103 20.690 29.372 1.00 11.14 118 ILE A C 1
ATOM 625 O O . ILE A 1 106 ? -25.072 21.258 28.928 1.00 10.93 118 ILE A O 1
ATOM 630 N N . ARG A 1 107 ? -27.008 21.379 30.064 1.00 10.36 119 ARG A N 1
ATOM 631 C CA . ARG A 1 107 ? -26.864 22.804 30.280 1.00 10.78 119 ARG A CA 1
ATOM 632 C C . ARG A 1 107 ? -25.651 23.076 31.147 1.00 11.00 119 ARG A C 1
ATOM 633 O O . ARG A 1 107 ? -24.935 24.063 30.844 1.00 11.39 119 ARG A O 1
ATOM 641 N N . GLU A 1 108 ? -25.349 22.264 32.108 1.00 10.98 120 GLU A N 1
ATOM 642 C CA . GLU A 1 108 ? -24.123 22.437 32.882 1.00 12.22 120 GLU A CA 1
ATOM 643 C C . GLU A 1 108 ? -22.895 22.293 32.006 1.00 11.98 120 GLU A C 1
ATOM 644 O O . GLU A 1 108 ? -21.943 23.067 32.159 1.00 12.50 120 GLU A O 1
ATOM 650 N N . ALA A 1 109 ? -22.872 21.300 31.099 1.00 10.66 121 ALA A N 1
ATOM 651 C CA . ALA A 1 109 ? -21.746 21.176 30.173 1.00 10.43 121 ALA A CA 1
ATOM 652 C C . ALA A 1 109 ? -21.657 22.379 29.252 1.00 11.06 121 ALA A C 1
ATOM 653 O O . ALA A 1 109 ? -20.511 22.868 28.992 1.00 11.22 121 ALA A O 1
ATOM 655 N N . VAL A 1 110 ? -22.746 22.914 28.750 1.00 10.28 122 VAL A N 1
ATOM 656 C CA . VAL A 1 110 ? -22.719 24.082 27.902 1.00 10.63 122 VAL A CA 1
ATOM 657 C C . VAL A 1 110 ? -22.131 25.245 28.674 1.00 11.86 122 VAL A C 1
ATOM 658 O O . VAL A 1 110 ? -21.357 26.047 28.120 1.00 11.44 122 VAL A O 1
ATOM 662 N N . GLN A 1 111 ? -22.542 25.424 29.944 1.00 11.43 123 GLN A N 1
ATOM 663 C CA . GLN A 1 111 ? -22.067 26.567 30.733 1.00 11.95 123 GLN A CA 1
ATOM 664 C C . GLN A 1 111 ? -20.609 26.365 31.114 1.00 11.86 123 GLN A C 1
ATOM 665 O O . GLN A 1 111 ? -19.847 27.353 31.026 1.00 12.06 123 GLN A O 1
ATOM 671 N N . ASP A 1 112 ? -20.166 25.194 31.465 1.00 11.97 124 ASP A N 1
ATOM 672 C CA . ASP A 1 112 ? -18.761 24.970 31.748 1.00 12.73 124 ASP A CA 1
ATOM 673 C C . ASP A 1 112 ? -17.907 25.192 30.511 1.00 12.31 124 ASP A C 1
ATOM 674 O O . ASP A 1 112 ? -16.807 25.806 30.587 1.00 13.13 124 ASP A O 1
ATOM 679 N N . ALA A 1 113 ? -18.372 24.768 29.341 1.00 11.18 125 ALA A N 1
ATOM 680 C CA . ALA A 1 113 ? -17.653 25.081 28.104 1.00 11.26 125 ALA A CA 1
ATOM 681 C C . ALA A 1 113 ? -17.642 26.587 27.891 1.00 11.24 125 ALA A C 1
ATOM 682 O O . ALA A 1 113 ? -16.556 27.155 27.619 1.00 11.10 125 ALA A O 1
ATOM 684 N N . LYS A 1 114 ? -18.746 27.286 27.988 1.00 10.76 126 LYS A N 1
ATOM 685 C CA . LYS A 1 114 ? -18.805 28.716 27.733 1.00 11.50 126 LYS A CA 1
ATOM 686 C C . LYS A 1 114 ? -17.878 29.481 28.677 1.00 12.62 126 LYS A C 1
ATOM 687 O O . LYS A 1 114 ? -17.187 30.421 28.214 1.00 13.05 126 LYS A O 1
ATOM 693 N N . ASP A 1 115 ? -17.784 29.044 29.924 1.00 12.14 127 ASP A N 1
ATOM 694 C CA . ASP A 1 115 ? -16.942 29.728 30.916 1.00 14.20 127 ASP A CA 1
ATOM 695 C C . ASP A 1 115 ? -15.491 29.600 30.464 1.00 14.41 127 ASP A C 1
ATOM 696 O O . ASP A 1 115 ? -14.647 30.370 30.970 1.00 16.59 127 ASP A O 1
ATOM 701 N N . ASN A 1 116 ? -15.126 28.639 29.604 1.00 12.62 128 ASN A N 1
ATOM 702 C CA . ASN A 1 116 ? -13.768 28.403 29.162 1.00 11.63 128 ASN A CA 1
ATOM 703 C C . ASN A 1 116 ? -13.595 28.827 27.698 1.00 10.71 128 ASN A C 1
ATOM 704 O O . ASN A 1 116 ? -12.632 28.371 27.083 1.00 12.39 128 ASN A O 1
ATOM 709 N N . GLY A 1 117 ? -14.521 29.601 27.177 1.00 10.71 129 GLY A N 1
ATOM 710 C CA . GLY A 1 117 ? -14.393 30.100 25.823 1.00 12.40 129 GLY A CA 1
ATOM 711 C C . GLY A 1 117 ? -14.721 29.071 24.733 1.00 11.03 129 GLY A C 1
ATOM 712 O O . GLY A 1 117 ? -14.204 29.173 23.611 1.00 11.97 129 GLY A O 1
ATOM 713 N N . ILE A 1 118 ? -15.567 28.096 25.057 1.00 10.98 130 ILE A N 1
ATOM 714 C CA . ILE A 1 118 ? -15.829 26.970 24.140 1.00 9.81 130 ILE A CA 1
ATOM 715 C C . ILE A 1 118 ? -17.300 26.999 23.821 1.00 9.88 130 ILE A C 1
ATOM 716 O O . ILE A 1 118 ? -18.151 26.914 24.734 1.00 10.81 130 ILE A O 1
ATOM 721 N N . TYR A 1 119 ? -17.632 27.025 22.540 1.00 9.59 131 TYR A N 1
ATOM 722 C CA . TYR A 1 119 ? -18.979 26.834 22.028 1.00 9.82 131 TYR A CA 1
ATOM 723 C C . TYR A 1 119 ? -19.340 25.346 22.008 1.00 8.98 131 TYR A C 1
ATOM 724 O O . TYR A 1 119 ? -18.464 24.484 21.926 1.00 10.10 131 TYR A O 1
ATOM 733 N N . THR A 1 120 ? -20.641 25.041 22.050 1.00 9.78 132 THR A N 1
ATOM 734 C CA . THR A 1 120 ? -21.110 23.667 22.035 1.00 9.35 132 THR A CA 1
ATOM 735 C C . THR A 1 120 ? -21.963 23.358 20.824 1.00 9.22 132 THR A C 1
ATOM 736 O O . THR A 1 120 ? -22.944 24.063 20.539 1.00 10.02 132 THR A O 1
ATOM 740 N N . VAL A 1 121 ? -21.611 22.270 20.122 1.00 9.10 133 VAL A N 1
ATOM 741 C CA . VAL A 1 121 ? -22.489 21.641 19.156 1.00 9.38 133 VAL A CA 1
ATOM 742 C C . VAL A 1 121 ? -23.213 20.522 19.883 1.00 9.30 133 VAL A C 1
ATOM 743 O O . VAL A 1 121 ? -22.569 19.631 20.465 1.00 9.95 133 VAL A O 1
ATOM 747 N N . LEU A 1 122 ? -24.549 20.555 19.867 1.00 9.20 134 LEU A N 1
ATOM 748 C CA . LEU A 1 122 ? -25.332 19.457 20.439 1.00 9.49 134 LEU A CA 1
ATOM 749 C C . LEU A 1 122 ? -25.504 18.376 19.372 1.00 9.04 134 LEU A C 1
ATOM 750 O O . LEU A 1 122 ? -26.164 18.624 18.371 1.00 9.54 134 LEU A O 1
ATOM 755 N N . ASP A 1 123 ? -24.920 17.212 19.625 1.00 9.41 135 ASP A N 1
ATOM 756 C CA . ASP A 1 123 ? -24.942 16.130 18.645 1.00 8.91 135 ASP A CA 1
ATOM 757 C C . ASP A 1 123 ? -25.815 14.982 19.141 1.00 8.87 135 ASP A C 1
ATOM 758 O O . ASP A 1 123 ? -25.481 14.365 20.141 1.00 9.16 135 ASP A O 1
ATOM 763 N N . MET A 1 124 ? -26.895 14.733 18.403 1.00 8.83 136 MET A N 1
ATOM 764 C CA . MET A 1 124 ? -27.761 13.596 18.730 1.00 8.37 136 MET A CA 1
ATOM 765 C C . MET A 1 124 ? -27.034 12.356 18.241 1.00 8.79 136 MET A C 1
ATOM 766 O O . MET A 1 124 ? -27.114 12.010 17.044 1.00 9.29 136 MET A O 1
ATOM 771 N N . HIS A 1 125 ? -26.275 11.741 19.121 1.00 8.74 137 HIS A N 1
ATOM 772 C CA . HIS A 1 125 ? -25.285 10.758 18.724 1.00 8.63 137 HIS A CA 1
ATOM 773 C C . HIS A 1 125 ? -25.880 9.373 18.739 1.00 9.59 137 HIS A C 1
ATOM 774 O O . HIS A 1 125 ? -26.745 9.009 19.539 1.00 10.67 137 HIS A O 1
ATOM 781 N N . GLN A 1 126 ? -25.351 8.492 17.904 1.00 9.27 138 GLN A N 1
ATOM 782 C CA . GLN A 1 126 ? -25.706 7.060 17.903 1.00 9.44 138 GLN A CA 1
ATOM 783 C C . GLN A 1 126 ? -24.562 6.338 17.212 1.00 9.56 138 GLN A C 1
ATOM 784 O O . GLN A 1 126 ? -23.879 6.916 16.354 1.00 10.42 138 GLN A O 1
ATOM 790 N N . ASP A 1 127 ? -24.382 5.083 17.570 1.00 9.43 139 ASP A N 1
ATOM 791 C CA . ASP A 1 127 ? -23.616 4.166 16.719 1.00 10.09 139 ASP A CA 1
ATOM 792 C C . ASP A 1 127 ? -24.446 2.907 16.612 1.00 9.27 139 ASP A C 1
ATOM 793 O O . ASP A 1 127 ? -24.976 2.436 17.621 1.00 9.85 139 ASP A O 1
ATOM 798 N N . ALA A 1 128 ? -24.569 2.346 15.401 1.00 9.20 140 ALA A N 1
ATOM 799 C CA . ALA A 1 128 ? -25.297 1.090 15.259 1.00 10.23 140 ALA A CA 1
ATOM 800 C C . ALA A 1 128 ? -26.665 1.162 15.933 1.00 9.17 140 ALA A C 1
ATOM 801 O O . ALA A 1 128 ? -27.102 0.226 16.599 1.00 10.23 140 ALA A O 1
ATOM 803 N N . TRP A 1 129 ? -27.325 2.322 15.712 1.00 8.97 141 TRP A N 1
ATOM 804 C CA . TRP A 1 129 ? -28.708 2.565 16.177 1.00 8.91 141 TRP A CA 1
ATOM 805 C C . TRP A 1 129 ? -28.844 2.826 17.687 1.00 8.37 141 TRP A C 1
ATOM 806 O O . TRP A 1 129 ? -29.458 3.857 18.027 1.00 9.37 141 TRP A O 1
ATOM 817 N N . GLY A 1 130 ? -28.405 1.930 18.556 1.00 9.49 142 GLY A N 1
ATOM 818 C CA . GLY A 1 130 ? -28.606 2.202 19.974 1.00 10.41 142 GLY A CA 1
ATOM 819 C C . GLY A 1 130 ? -28.033 1.155 20.876 1.00 9.80 142 GLY A C 1
ATOM 820 O O . GLY A 1 130 ? -27.362 0.214 20.452 1.00 10.22 142 GLY A O 1
ATOM 821 N N . PRO A 1 131 ? -28.280 1.312 22.203 1.00 9.77 143 PRO A N 1
ATOM 822 C CA . PRO A 1 131 ? -27.771 0.328 23.160 1.00 10.71 143 PRO A CA 1
ATOM 823 C C . PRO A 1 131 ? -28.408 -1.048 23.094 1.00 10.74 143 PRO A C 1
ATOM 824 O O . PRO A 1 131 ? -27.832 -1.947 23.702 1.00 12.05 143 PRO A O 1
ATOM 828 N N . TYR A 1 132 ? -29.537 -1.188 22.400 1.00 10.83 144 TYR A N 1
ATOM 829 C CA . TYR A 1 132 ? -30.337 -2.404 22.567 1.00 11.52 144 TYR A CA 1
ATOM 830 C C . TYR A 1 132 ? -30.241 -3.289 21.344 1.00 13.07 144 TYR A C 1
ATOM 831 O O . TYR A 1 132 ? -31.095 -4.198 21.226 1.00 16.76 144 TYR A O 1
ATOM 840 N N . VAL A 1 133 ? -29.166 -3.216 20.590 1.00 11.31 145 VAL A N 1
ATOM 841 C CA . VAL A 1 133 ? -28.971 -4.022 19.392 1.00 11.51 145 VAL A CA 1
ATOM 842 C C . VAL A 1 133 ? -27.961 -5.129 19.574 1.00 11.42 145 VAL A C 1
ATOM 843 O O . VAL A 1 133 ? -27.620 -5.767 18.567 1.00 12.18 145 VAL A O 1
ATOM 847 N N . GLY A 1 134 ? -27.462 -5.393 20.770 1.00 11.12 146 GLY A N 1
ATOM 848 C CA . GLY A 1 134 ? -26.462 -6.435 20.924 1.00 11.63 146 GLY A CA 1
ATOM 849 C C . GLY A 1 134 ? -27.058 -7.849 20.947 1.00 11.63 146 GLY A C 1
ATOM 850 O O . GLY A 1 134 ? -28.233 -8.057 21.207 1.00 12.83 146 GLY A O 1
ATOM 851 N N . THR A 1 135 ? -26.186 -8.818 20.669 1.00 11.29 147 THR A N 1
ATOM 852 C CA . THR A 1 135 ? -26.624 -10.220 20.705 1.00 12.03 147 THR A CA 1
ATOM 853 C C . THR A 1 135 ? -26.731 -10.676 22.158 1.00 12.83 147 THR A C 1
ATOM 854 O O . THR A 1 135 ? -25.754 -10.598 22.877 1.00 14.34 147 THR A O 1
ATOM 858 N N . PRO A 1 136 ? -27.903 -11.180 22.582 1.00 13.08 148 PRO A N 1
ATOM 859 C CA . PRO A 1 136 ? -27.990 -11.600 24.002 1.00 15.87 148 PRO A CA 1
ATOM 860 C C . PRO A 1 136 ? -27.091 -12.792 24.285 1.00 17.06 148 PRO A C 1
ATOM 861 O O . PRO A 1 136 ? -26.739 -13.579 23.406 1.00 15.64 148 PRO A O 1
ATOM 865 N N . GLU A 1 137 ? -26.598 -12.883 25.539 1.00 21.11 149 GLU A N 1
ATOM 866 C CA . GLU A 1 137 ? -25.699 -13.955 25.929 1.00 22.60 149 GLU A CA 1
ATOM 867 C C . GLU A 1 137 ? -26.168 -15.358 25.542 1.00 26.66 149 GLU A C 1
ATOM 868 O O . GLU A 1 137 ? -25.346 -16.125 25.052 1.00 30.72 149 GLU A O 1
ATOM 874 N N . GLY A 1 138 ? -27.427 -15.700 25.662 1.00 25.64 150 GLY A N 1
ATOM 875 C CA . GLY A 1 138 ? -27.566 -17.134 25.301 1.00 23.32 150 GLY A CA 1
ATOM 876 C C . GLY A 1 138 ? -27.918 -17.418 23.830 1.00 21.05 150 GLY A C 1
ATOM 877 O O . GLY A 1 138 ? -28.417 -18.502 23.479 1.00 20.74 150 GLY A O 1
ATOM 878 N N . GLN A 1 139 ? -27.736 -16.427 22.952 1.00 16.58 151 GLN A N 1
ATOM 879 C CA . GLN A 1 139 ? -28.228 -16.485 21.570 1.00 16.04 151 GLN A CA 1
ATOM 880 C C . GLN A 1 139 ? -27.013 -16.628 20.676 1.00 15.58 151 GLN A C 1
ATOM 881 O O . GLN A 1 139 ? -26.051 -15.856 20.756 1.00 16.09 151 GLN A O 1
ATOM 887 N N . ASP A 1 140 ? -26.994 -17.614 19.785 1.00 14.49 152 ASP A N 1
ATOM 888 C CA . ASP A 1 140 ? -25.963 -17.816 18.778 1.00 14.76 152 ASP A CA 1
ATOM 889 C C . ASP A 1 140 ? -26.255 -16.988 17.510 1.00 14.28 152 ASP A C 1
ATOM 890 O O . ASP A 1 140 ? -27.317 -16.420 17.293 1.00 14.88 152 ASP A O 1
ATOM 895 N N . CYS A 1 141 ? -25.177 -16.906 16.727 1.00 17.50 153 CYS A N 1
ATOM 896 C CA . CYS A 1 141 ? -25.217 -16.243 15.443 1.00 16.82 153 CYS A CA 1
ATOM 897 C C . CYS A 1 141 ? -25.454 -17.200 14.296 1.00 16.56 153 CYS A C 1
ATOM 898 O O . CYS A 1 141 ? -25.040 -18.372 14.326 1.00 17.82 153 CYS A O 1
ATOM 901 N N . PRO A 1 142 ? -26.069 -16.724 13.233 1.00 16.15 154 PRO A N 1
ATOM 902 C CA . PRO A 1 142 ? -26.072 -17.470 12.004 1.00 18.52 154 PRO A CA 1
ATOM 903 C C . PRO A 1 142 ? -24.620 -17.701 11.636 1.00 17.37 154 PRO A C 1
ATOM 904 O O . PRO A 1 142 ? -23.709 -16.943 11.934 1.00 16.95 154 PRO A O 1
ATOM 908 N N . PRO A 1 143 ? -24.425 -18.810 10.886 1.00 19.46 155 PRO A N 1
ATOM 909 C CA . PRO A 1 143 ? -23.211 -19.036 10.189 1.00 21.56 155 PRO A CA 1
ATOM 910 C C . PRO A 1 143 ? -22.817 -17.748 9.472 1.00 18.66 155 PRO A C 1
ATOM 911 O O . PRO A 1 143 ? -23.592 -16.992 8.892 1.00 21.90 155 PRO A O 1
ATOM 915 N N . LEU A 1 144 ? -21.539 -17.594 9.595 1.00 15.39 156 LEU A N 1
ATOM 916 C CA . LEU A 1 144 ? -20.724 -16.643 8.866 1.00 13.83 156 LEU A CA 1
ATOM 917 C C . LEU A 1 144 ? -20.738 -15.260 9.516 1.00 15.48 156 LEU A C 1
ATOM 918 O O . LEU A 1 144 ? -20.022 -14.368 9.054 1.00 17.33 156 LEU A O 1
ATOM 923 N N . LEU A 1 145 ? -21.572 -15.045 10.532 1.00 13.41 157 LEU A N 1
ATOM 924 C CA . LEU A 1 145 ? -21.672 -13.717 11.175 1.00 12.95 157 LEU A CA 1
ATOM 925 C C . LEU A 1 145 ? -20.993 -13.739 12.525 1.00 14.85 157 LEU A C 1
ATOM 926 O O . LEU A 1 145 ? -20.813 -14.778 13.154 1.00 17.23 157 LEU A O 1
ATOM 931 N N . GLN A 1 146 ? -20.650 -12.534 13.013 1.00 14.14 158 GLN A N 1
ATOM 932 C CA . GLN A 1 146 ? -20.011 -12.317 14.312 1.00 15.68 158 GLN A CA 1
ATOM 933 C C . GLN A 1 146 ? -21.035 -11.758 15.302 1.00 12.79 158 GLN A C 1
ATOM 934 O O . GLN A 1 146 ? -21.966 -11.043 14.933 1.00 12.37 158 GLN A O 1
ATOM 940 N N . ARG A 1 147 ? -20.808 -11.918 16.590 1.00 14.10 159 ARG A N 1
ATOM 941 C CA . ARG A 1 147 ? -21.711 -11.404 17.605 1.00 13.22 159 ARG A CA 1
ATOM 942 C C . ARG A 1 147 ? -21.720 -9.883 17.614 1.00 13.37 159 ARG A C 1
ATOM 943 O O . ARG A 1 147 ? -20.666 -9.240 17.422 1.00 15.79 159 ARG A O 1
ATOM 951 N N . GLY A 1 148 ? -22.901 -9.297 17.716 1.00 12.18 160 GLY A N 1
ATOM 952 C CA . GLY A 1 148 ? -23.052 -7.851 17.897 1.00 12.15 160 GLY A CA 1
ATOM 953 C C . GLY A 1 148 ? -23.041 -7.498 19.382 1.00 11.79 160 GLY A C 1
ATOM 954 O O . GLY A 1 148 ? -23.406 -8.291 20.250 1.00 11.87 160 GLY A O 1
ATOM 955 N N . ILE A 1 149 ? -22.713 -6.218 19.657 1.00 10.97 161 ILE A N 1
ATOM 956 C CA . ILE A 1 149 ? -22.837 -5.711 21.024 1.00 11.23 161 ILE A CA 1
ATOM 957 C C . ILE A 1 149 ? -23.714 -4.464 20.951 1.00 10.53 161 ILE A C 1
ATOM 958 O O . ILE A 1 149 ? -24.080 -3.992 19.871 1.00 11.14 161 ILE A O 1
ATOM 963 N N . GLY A 1 150 ? -24.142 -3.981 22.113 1.00 10.79 162 GLY A N 1
ATOM 964 C CA . GLY A 1 150 ? -24.915 -2.755 22.188 1.00 10.52 162 GLY A CA 1
ATOM 965 C C . GLY A 1 150 ? -24.027 -1.506 22.133 1.00 10.12 162 GLY A C 1
ATOM 966 O O . GLY A 1 150 ? -22.876 -1.534 22.587 1.00 10.91 162 GLY A O 1
ATOM 967 N N . TRP A 1 151 ? -24.631 -0.413 21.624 1.00 9.64 163 TRP A N 1
ATOM 968 C CA . TRP A 1 151 ? -23.880 0.825 21.439 1.00 9.67 163 TRP A CA 1
ATOM 969 C C . TRP A 1 151 ? -24.601 1.977 22.130 1.00 9.73 163 TRP A C 1
ATOM 970 O O . TRP A 1 151 ? -24.653 1.980 23.368 1.00 11.17 163 TRP A O 1
ATOM 981 N N . ASP A 1 152 ? -25.143 2.918 21.390 1.00 9.66 164 ASP A N 1
ATOM 982 C CA . ASP A 1 152 ? -25.676 4.173 21.950 1.00 9.94 164 ASP A CA 1
ATOM 983 C C . ASP A 1 152 ? -26.561 4.786 20.910 1.00 9.53 164 ASP A C 1
ATOM 984 O O . ASP A 1 152 ? -26.314 4.596 19.702 1.00 9.85 164 ASP A O 1
ATOM 989 N N . GLY A 1 153 ? -27.587 5.543 21.350 1.00 9.72 165 GLY A N 1
ATOM 990 C CA . GLY A 1 153 ? -28.487 6.212 20.429 1.00 9.57 165 GLY A CA 1
ATOM 991 C C . GLY A 1 153 ? -29.908 6.097 20.921 1.00 9.79 165 GLY A C 1
ATOM 992 O O . GLY A 1 153 ? -30.297 6.759 21.911 1.00 10.54 165 GLY A O 1
ATOM 993 N N . ALA A 1 154 ? -30.697 5.304 20.235 1.00 9.42 166 ALA A N 1
ATOM 994 C CA . ALA A 1 154 ? -32.126 5.266 20.477 1.00 9.58 166 ALA A CA 1
ATOM 995 C C . ALA A 1 154 ? -32.505 4.411 21.678 1.00 9.85 166 ALA A C 1
ATOM 996 O O . ALA A 1 154 ? -31.888 3.410 21.977 1.00 9.94 166 ALA A O 1
ATOM 998 N N . PRO A 1 155 ? -33.605 4.798 22.363 1.00 10.12 167 PRO A N 1
ATOM 999 C CA . PRO A 1 155 ? -34.092 3.975 23.484 1.00 10.03 167 PRO A CA 1
ATOM 1000 C C . PRO A 1 155 ? -34.699 2.664 23.007 1.00 10.21 167 PRO A C 1
ATOM 1001 O O . PRO A 1 155 ? -35.031 2.466 21.826 1.00 9.93 167 PRO A O 1
ATOM 1005 N N . GLU A 1 156 ? -34.861 1.746 23.977 1.00 10.75 168 GLU A N 1
ATOM 1006 C CA . GLU A 1 156 ? -35.344 0.421 23.643 1.00 10.47 168 GLU A CA 1
ATOM 1007 C C . GLU A 1 156 ? -36.727 0.470 23.004 1.00 10.69 168 GLU A C 1
ATOM 1008 O O . GLU A 1 156 ? -36.997 -0.261 22.053 1.00 11.16 168 GLU A O 1
ATOM 1014 N N . TRP A 1 157 ? -37.610 1.314 23.550 1.00 10.45 169 TRP A N 1
ATOM 1015 C CA . TRP A 1 157 ? -38.978 1.360 23.059 1.00 10.22 169 TRP A CA 1
ATOM 1016 C C . TRP A 1 157 ? -39.049 1.782 21.599 1.00 10.90 169 TRP A C 1
ATOM 1017 O O . TRP A 1 157 ? -40.044 1.530 20.908 1.00 12.22 169 TRP A O 1
ATOM 1028 N N . ALA A 1 158 ? -38.016 2.497 21.095 1.00 10.12 170 ALA A N 1
ATOM 1029 C CA . ALA A 1 158 ? -37.972 2.990 19.720 1.00 10.85 170 ALA A CA 1
ATOM 1030 C C . ALA A 1 158 ? -37.251 2.015 18.795 1.00 10.84 170 ALA A C 1
ATOM 1031 O O . ALA A 1 158 ? -37.058 2.398 17.614 1.00 11.80 170 ALA A O 1
ATOM 1033 N N . THR A 1 159 ? -36.811 0.864 19.264 1.00 9.98 171 THR A N 1
ATOM 1034 C CA . THR A 1 159 ? -35.936 -0.044 18.530 1.00 10.57 171 THR A CA 1
ATOM 1035 C C . THR A 1 159 ? -36.771 -1.218 17.989 1.00 10.43 171 THR A C 1
ATOM 1036 O O . THR A 1 159 ? -37.272 -2.040 18.767 1.00 11.87 171 THR A O 1
ATOM 1040 N N . LEU A 1 160 ? -36.975 -1.226 16.683 1.00 10.32 172 LEU A N 1
ATOM 1041 C CA . LEU A 1 160 ? -37.921 -2.110 15.990 1.00 11.19 172 LEU A CA 1
ATOM 1042 C C . LEU A 1 160 ? -37.129 -2.949 14.975 1.00 11.03 172 LEU A C 1
ATOM 1043 O O . LEU A 1 160 ? -36.972 -2.571 13.822 1.00 12.62 172 LEU A O 1
ATOM 1048 N N . THR A 1 161 ? -36.632 -4.074 15.414 1.00 11.05 173 THR A N 1
ATOM 1049 C CA . THR A 1 161 ? -35.674 -4.859 14.630 1.00 11.70 173 THR A CA 1
ATOM 1050 C C . THR A 1 161 ? -36.347 -5.955 13.811 1.00 12.21 173 THR A C 1
ATOM 1051 O O . THR A 1 161 ? -35.641 -6.646 13.081 1.00 11.89 173 THR A O 1
ATOM 1055 N N . GLY A 1 162 ? -37.653 -6.130 13.950 1.00 11.88 174 GLY A N 1
ATOM 1056 C CA . GLY A 1 162 ? -38.352 -7.214 13.214 1.00 12.59 174 GLY A CA 1
ATOM 1057 C C . GLY A 1 162 ? -37.903 -8.618 13.647 1.00 11.71 174 GLY A C 1
ATOM 1058 O O . GLY A 1 162 ? -38.191 -9.563 12.885 1.00 12.62 174 GLY A O 1
ATOM 1059 N N . GLY A 1 163 ? -37.181 -8.761 14.745 1.00 12.08 175 GLY A N 1
ATOM 1060 C CA . GLY A 1 163 ? -36.614 -10.037 15.131 1.00 12.02 175 GLY A CA 1
ATOM 1061 C C . GLY A 1 163 ? -35.357 -10.373 14.354 1.00 11.69 175 GLY A C 1
ATOM 1062 O O . GLY A 1 163 ? -34.814 -11.444 14.582 1.00 13.76 175 GLY A O 1
ATOM 1063 N N . TRP A 1 164 ? -34.862 -9.512 13.461 1.00 11.38 176 TRP A N 1
ATOM 1064 C CA . TRP A 1 164 ? -33.723 -9.884 12.624 1.00 11.42 176 TRP A CA 1
ATOM 1065 C C . TRP A 1 164 ? -32.457 -10.046 13.455 1.00 11.53 176 TRP A C 1
ATOM 1066 O O . TRP A 1 164 ? -32.299 -9.398 14.514 1.00 11.62 176 TRP A O 1
ATOM 1077 N N . THR A 1 165 ? -31.525 -10.857 12.988 1.00 10.88 177 THR A N 1
ATOM 1078 C CA . THR A 1 165 ? -30.359 -11.150 13.798 1.00 11.15 177 THR A CA 1
ATOM 1079 C C . THR A 1 165 ? -29.534 -9.895 14.097 1.00 10.78 177 THR A C 1
ATOM 1080 O O . THR A 1 165 ? -29.348 -9.027 13.238 1.00 10.17 177 THR A O 1
ATOM 1084 N N . THR A 1 166 ? -29.085 -9.858 15.337 1.00 11.17 178 THR A N 1
ATOM 1085 C CA . THR A 1 166 ? -28.183 -8.813 15.835 1.00 10.28 178 THR A CA 1
ATOM 1086 C C . THR A 1 166 ? -26.733 -9.088 15.500 1.00 11.41 178 THR A C 1
ATOM 1087 O O . THR A 1 166 ? -25.846 -8.262 15.800 1.00 12.07 178 THR A O 1
ATOM 1091 N N . CYS A 1 167 ? -26.423 -10.217 14.893 1.00 11.16 179 CYS A N 1
ATOM 1092 C CA . CYS A 1 167 ? -25.053 -10.511 14.475 1.00 11.76 179 CYS A CA 1
ATOM 1093 C C . CYS A 1 167 ? -24.696 -9.788 13.211 1.00 12.01 179 CYS A C 1
ATOM 1094 O O . CYS A 1 167 ? -25.568 -9.278 12.507 1.00 13.63 179 CYS A O 1
ATOM 1097 N N . ASN A 1 168 ? -23.417 -9.631 12.954 1.00 11.17 180 ASN A N 1
ATOM 1098 C CA . ASN A 1 168 ? -22.982 -8.782 11.848 1.00 10.87 180 ASN A CA 1
ATOM 1099 C C . ASN A 1 168 ? -21.922 -9.426 10.952 1.00 11.61 180 ASN A C 1
ATOM 1100 O O . ASN A 1 168 ? -21.347 -10.466 11.299 1.00 13.00 180 ASN A O 1
ATOM 1105 N N . ILE A 1 169 ? -21.720 -8.780 9.803 1.00 12.21 181 ILE A N 1
ATOM 1106 C CA . ILE A 1 169 ? -20.675 -9.254 8.883 1.00 14.33 181 ILE A CA 1
ATOM 1107 C C . ILE A 1 169 ? -19.332 -8.658 9.309 1.00 13.86 181 ILE A C 1
ATOM 1108 O O . ILE A 1 169 ? -19.151 -7.424 9.389 1.00 14.75 181 ILE A O 1
ATOM 1113 N N . GLY A 1 170 ? -18.399 -9.528 9.690 1.00 14.97 182 GLY A N 1
ATOM 1114 C CA . GLY A 1 170 ? -17.003 -9.092 9.880 1.00 15.26 182 GLY A CA 1
ATOM 1115 C C . GLY A 1 170 ? -16.762 -8.326 11.170 1.00 17.63 182 GLY A C 1
ATOM 1116 O O . GLY A 1 170 ? -15.699 -7.750 11.310 1.00 18.61 182 GLY A O 1
ATOM 1117 N N . GLY A 1 171 ? -17.707 -8.274 12.127 1.00 15.36 183 GLY A N 1
ATOM 1118 C CA . GLY A 1 171 ? -17.572 -7.480 13.346 1.00 14.47 183 GLY A CA 1
ATOM 1119 C C . GLY A 1 171 ? -17.896 -6.006 13.098 1.00 13.46 183 GLY A C 1
ATOM 1120 O O . GLY A 1 171 ? -17.826 -5.233 14.057 1.00 16.39 183 GLY A O 1
ATOM 1121 N N . GLN A 1 172 ? -18.276 -5.603 11.910 1.00 12.54 184 GLN A N 1
ATOM 1122 C CA . GLN A 1 172 ? -18.606 -4.195 11.691 1.00 12.42 184 GLN A CA 1
ATOM 1123 C C . GLN A 1 172 ? -19.982 -3.893 12.280 1.00 11.83 184 GLN A C 1
ATOM 1124 O O . GLN A 1 172 ? -20.995 -4.496 11.917 1.00 11.69 184 GLN A O 1
ATOM 1130 N N . ARG A 1 173 ? -20.033 -2.936 13.222 1.00 11.70 185 ARG A N 1
ATOM 1131 C CA . ARG A 1 173 ? -21.255 -2.737 14.010 1.00 11.19 185 ARG A CA 1
ATOM 1132 C C . ARG A 1 173 ? -22.483 -2.408 13.174 1.00 11.07 185 ARG A C 1
ATOM 1133 O O . ARG A 1 173 ? -23.608 -2.833 13.499 1.00 11.99 185 ARG A O 1
ATOM 1141 N N . GLU A 1 174 ? -22.291 -1.689 12.074 1.00 10.80 186 GLU A N 1
ATOM 1142 C CA . GLU A 1 174 ? -23.415 -1.305 11.231 1.00 12.11 186 GLU A CA 1
ATOM 1143 C C . GLU A 1 174 ? -23.891 -2.442 10.323 1.00 12.71 186 GLU A C 1
ATOM 1144 O O . GLU A 1 174 ? -25.026 -2.347 9.844 1.00 13.39 186 GLU A O 1
ATOM 1150 N N . ALA A 1 175 ? -23.091 -3.488 10.181 1.00 11.20 187 ALA A N 1
ATOM 1151 C CA . ALA A 1 175 ? -23.431 -4.533 9.214 1.00 12.05 187 ALA A CA 1
ATOM 1152 C C . ALA A 1 175 ? -24.240 -5.664 9.842 1.00 11.34 187 ALA A C 1
ATOM 1153 O O . ALA A 1 175 ? -23.970 -6.833 9.617 1.00 10.99 187 ALA A O 1
ATOM 1155 N N . SER A 1 176 ? -25.252 -5.300 10.622 1.00 11.33 188 SER A N 1
ATOM 1156 C CA . SER A 1 176 ? -26.130 -6.229 11.282 1.00 11.39 188 SER A CA 1
ATOM 1157 C C . SER A 1 176 ? -27.506 -6.038 10.707 1.00 11.42 188 SER A C 1
ATOM 1158 O O . SER A 1 176 ? -28.019 -4.902 10.568 1.00 10.65 188 SER A O 1
ATOM 1161 N N . PRO A 1 177 ? -28.227 -7.116 10.331 1.00 9.83 189 PRO A N 1
ATOM 1162 C CA . PRO A 1 177 ? -29.628 -6.997 9.890 1.00 10.36 189 PRO A CA 1
ATOM 1163 C C . PRO A 1 177 ? -30.480 -6.241 10.914 1.00 10.00 189 PRO A C 1
ATOM 1164 O O . PRO A 1 177 ? -31.282 -5.438 10.488 1.00 10.04 189 PRO A O 1
ATOM 1168 N N . ALA A 1 178 ? -30.303 -6.490 12.220 1.00 9.95 190 ALA A N 1
ATOM 1169 C CA . ALA A 1 178 ? -31.160 -5.812 13.187 1.00 10.22 190 ALA A CA 1
ATOM 1170 C C . ALA A 1 178 ? -30.967 -4.299 13.159 1.00 9.81 190 ALA A C 1
ATOM 1171 O O . ALA A 1 178 ? -31.946 -3.553 13.259 1.00 10.18 190 ALA A O 1
ATOM 1173 N N . VAL A 1 179 ? -29.702 -3.861 13.039 1.00 9.49 191 VAL A N 1
ATOM 1174 C CA . VAL A 1 179 ? -29.444 -2.413 13.053 1.00 9.39 191 VAL A CA 1
ATOM 1175 C C . VAL A 1 179 ? -30.024 -1.809 11.808 1.00 9.17 191 VAL A C 1
ATOM 1176 O O . VAL A 1 179 ? -30.676 -0.751 11.873 1.00 9.43 191 VAL A O 1
ATOM 1180 N N . ALA A 1 180 ? -29.823 -2.442 10.648 1.00 9.41 192 ALA A N 1
ATOM 1181 C CA . ALA A 1 180 ? -30.368 -1.912 9.417 1.00 9.47 192 ALA A CA 1
ATOM 1182 C C . ALA A 1 180 ? -31.896 -1.836 9.457 1.00 9.18 192 ALA A C 1
ATOM 1183 O O . ALA A 1 180 ? -32.510 -0.853 8.999 1.00 9.53 192 ALA A O 1
ATOM 1185 N N . ARG A 1 181 ? -32.536 -2.868 9.997 1.00 9.62 193 ARG A N 1
ATOM 1186 C CA . ARG A 1 181 ? -33.980 -2.907 10.054 1.00 10.00 193 ARG A CA 1
ATOM 1187 C C . ARG A 1 181 ? -34.489 -1.815 11.011 1.00 9.20 193 ARG A C 1
ATOM 1188 O O . ARG A 1 181 ? -35.484 -1.188 10.722 1.00 9.84 193 ARG A O 1
ATOM 1196 N N . ALA A 1 182 ? -33.826 -1.629 12.162 1.00 9.40 194 ALA A N 1
ATOM 1197 C CA . ALA A 1 182 ? -34.255 -0.598 13.125 1.00 9.77 194 ALA A CA 1
ATOM 1198 C C . ALA A 1 182 ? -34.129 0.773 12.496 1.00 8.53 194 ALA A C 1
ATOM 1199 O O . ALA A 1 182 ? -34.998 1.635 12.679 1.00 10.22 194 ALA A O 1
ATOM 1201 N N . PHE A 1 183 ? -33.049 1.038 11.741 1.00 8.53 195 PHE A N 1
ATOM 1202 C CA . PHE A 1 183 ? -32.954 2.311 11.051 1.00 8.50 195 PHE A CA 1
ATOM 1203 C C . PHE A 1 183 ? -34.048 2.460 10.018 1.00 8.26 195 PHE A C 1
ATOM 1204 O O . PHE A 1 183 ? -34.618 3.558 9.853 1.00 9.01 195 PHE A O 1
ATOM 1212 N N . GLN A 1 184 ? -34.368 1.393 9.252 1.00 8.88 196 GLN A N 1
ATOM 1213 C CA . GLN A 1 184 ? -35.381 1.534 8.227 1.00 8.88 196 GLN A CA 1
ATOM 1214 C C . GLN A 1 184 ? -36.745 1.807 8.881 1.00 10.06 196 GLN A C 1
ATOM 1215 O O . GLN A 1 184 ? -37.536 2.600 8.359 1.00 9.55 196 GLN A O 1
ATOM 1221 N N . ALA A 1 185 ? -37.024 1.154 10.038 1.00 9.00 197 ALA A N 1
ATOM 1222 C CA . ALA A 1 185 ? -38.277 1.444 10.761 1.00 9.89 197 ALA A CA 1
ATOM 1223 C C . ALA A 1 185 ? -38.336 2.904 11.139 1.00 9.89 197 ALA A C 1
ATOM 1224 O O . ALA A 1 185 ? -39.383 3.548 11.003 1.00 10.35 197 ALA A O 1
ATOM 1226 N N . PHE A 1 186 ? -37.200 3.478 11.565 1.00 9.41 198 PHE A N 1
ATOM 1227 C CA . PHE A 1 186 ? -37.138 4.905 11.861 1.00 9.22 198 PHE A CA 1
ATOM 1228 C C . PHE A 1 186 ? -37.402 5.734 10.623 1.00 8.88 198 PHE A C 1
ATOM 1229 O O . PHE A 1 186 ? -38.233 6.689 10.655 1.00 9.47 198 PHE A O 1
ATOM 1237 N N . TYR A 1 187 ? -36.739 5.463 9.475 1.00 9.06 199 TYR A N 1
ATOM 1238 C CA . TYR A 1 187 ? -36.975 6.309 8.309 1.00 9.31 199 TYR A CA 1
ATOM 1239 C C . TYR A 1 187 ? -38.427 6.200 7.832 1.00 10.90 199 TYR A C 1
ATOM 1240 O O . TYR A 1 187 ? -38.955 7.209 7.306 1.00 12.16 199 TYR A O 1
ATOM 1249 N N . ASP A 1 188 ? -39.016 5.017 7.991 1.00 10.07 200 ASP A N 1
ATOM 1250 C CA . ASP A 1 188 ? -40.432 4.828 7.602 1.00 11.46 200 ASP A CA 1
ATOM 1251 C C . ASP A 1 188 ? -41.404 5.319 8.668 1.00 12.08 200 ASP A C 1
ATOM 1252 O O . ASP A 1 188 ? -42.609 5.244 8.466 1.00 12.36 200 ASP A O 1
ATOM 1257 N N . ASP A 1 189 ? -40.908 5.821 9.794 1.00 10.41 201 ASP A N 1
ATOM 1258 C CA . ASP A 1 189 ? -41.726 6.367 10.890 1.00 11.33 201 ASP A CA 1
ATOM 1259 C C . ASP A 1 189 ? -42.657 5.273 11.409 1.00 11.18 201 ASP A C 1
ATOM 1260 O O . ASP A 1 189 ? -43.787 5.559 11.845 1.00 12.38 201 ASP A O 1
ATOM 1265 N N . GLU A 1 190 ? -42.206 4.026 11.496 1.00 11.08 202 GLU A N 1
ATOM 1266 C CA . GLU A 1 190 ? -43.032 2.963 12.088 1.00 11.28 202 GLU A CA 1
ATOM 1267 C C . GLU A 1 190 ? -43.274 3.325 13.546 1.00 11.90 202 GLU A C 1
ATOM 1268 O O . GLU A 1 190 ? -42.383 3.768 14.276 1.00 11.40 202 GLU A O 1
ATOM 1274 N N . GLN A 1 191 ? -44.535 3.153 13.976 1.00 13.20 203 GLN A N 1
ATOM 1275 C CA . GLN A 1 191 ? -44.973 3.434 15.338 1.00 12.49 203 GLN A CA 1
ATOM 1276 C C . GLN A 1 191 ? -44.712 4.901 15.682 1.00 12.07 203 GLN A C 1
ATOM 1277 O O . GLN A 1 191 ? -44.641 5.243 16.873 1.00 14.08 203 GLN A O 1
ATOM 1283 N N . GLY A 1 192 ? -44.530 5.760 14.677 1.00 11.24 204 GLY A N 1
ATOM 1284 C CA . GLY A 1 192 ? -44.235 7.168 14.965 1.00 11.51 204 GLY A CA 1
ATOM 1285 C C . GLY A 1 192 ? -42.869 7.404 15.585 1.00 10.53 204 GLY A C 1
ATOM 1286 O O . GLY A 1 192 ? -42.648 8.505 16.110 1.00 11.59 204 GLY A O 1
ATOM 1287 N N . VAL A 1 193 ? -41.903 6.507 15.468 1.00 10.52 205 VAL A N 1
ATOM 1288 C CA . VAL A 1 193 ? -40.647 6.712 16.201 1.00 10.55 205 VAL A CA 1
ATOM 1289 C C . VAL A 1 193 ? -39.874 7.910 15.650 1.00 9.74 205 VAL A C 1
ATOM 1290 O O . VAL A 1 193 ? -39.209 8.589 16.437 1.00 10.59 205 VAL A O 1
ATOM 1294 N N . GLN A 1 194 ? -39.946 8.198 14.354 1.00 9.96 206 GLN A N 1
ATOM 1295 C CA . GLN A 1 194 ? -39.261 9.369 13.866 1.00 9.43 206 GLN A CA 1
ATOM 1296 C C . GLN A 1 194 ? -39.949 10.640 14.361 1.00 10.32 206 GLN A C 1
ATOM 1297 O O . GLN A 1 194 ? -39.244 11.611 14.731 1.00 10.32 206 GLN A O 1
ATOM 1303 N N . GLY A 1 195 ? -41.280 10.678 14.415 1.00 10.44 207 GLY A N 1
ATOM 1304 C CA . GLY A 1 195 ? -41.980 11.862 14.963 1.00 10.38 207 GLY A CA 1
ATOM 1305 C C . GLY A 1 195 ? -41.579 12.067 16.424 1.00 9.37 207 GLY A C 1
ATOM 1306 O O . GLY A 1 195 ? -41.461 13.227 16.851 1.00 10.17 207 GLY A O 1
ATOM 1307 N N . HIS A 1 196 ? -41.302 11.005 17.157 1.00 9.75 208 HIS A N 1
ATOM 1308 C CA . HIS A 1 196 ? -40.787 11.167 18.518 1.00 9.80 208 HIS A CA 1
ATOM 1309 C C . HIS A 1 196 ? -39.429 11.855 18.563 1.00 9.85 208 HIS A C 1
ATOM 1310 O O . HIS A 1 196 ? -39.205 12.723 19.388 1.00 10.21 208 HIS A O 1
ATOM 1317 N N . LEU A 1 197 ? -38.485 11.438 17.710 1.00 9.39 209 LEU A N 1
ATOM 1318 C CA . LEU A 1 197 ? -37.195 12.122 17.709 1.00 8.88 209 LEU A CA 1
ATOM 1319 C C . LEU A 1 197 ? -37.339 13.577 17.262 1.00 9.52 209 LEU A C 1
ATOM 1320 O O . LEU A 1 197 ? -36.677 14.477 17.815 1.00 9.57 209 LEU A O 1
ATOM 1325 N N . VAL A 1 198 ? -38.175 13.844 16.254 1.00 9.55 210 VAL A N 1
ATOM 1326 C CA . VAL A 1 198 ? -38.384 15.216 15.829 1.00 9.61 210 VAL A CA 1
ATOM 1327 C C . VAL A 1 198 ? -38.906 16.072 16.989 1.00 9.83 210 VAL A C 1
ATOM 1328 O O . VAL A 1 198 ? -38.392 17.185 17.216 1.00 9.66 210 VAL A O 1
ATOM 1332 N N . GLN A 1 199 ? -39.899 15.571 17.732 1.00 9.97 211 GLN A N 1
ATOM 1333 C CA . GLN A 1 199 ? -40.421 16.318 18.868 1.00 9.87 211 GLN A CA 1
ATOM 1334 C C . GLN A 1 199 ? -39.366 16.459 19.941 1.00 10.18 211 GLN A C 1
ATOM 1335 O O . GLN A 1 199 ? -39.258 17.540 20.549 1.00 10.33 211 GLN A O 1
ATOM 1341 N N . THR A 1 200 ? -38.570 15.436 20.216 1.00 9.24 212 THR A N 1
ATOM 1342 C CA . THR A 1 200 ? -37.500 15.532 21.201 1.00 9.08 212 THR A CA 1
ATOM 1343 C C . THR A 1 200 ? -36.486 16.631 20.793 1.00 9.13 212 THR A C 1
ATOM 1344 O O . THR A 1 200 ? -36.059 17.435 21.637 1.00 10.01 212 THR A O 1
ATOM 1348 N N . TRP A 1 201 ? -36.126 16.691 19.511 1.00 9.37 213 TRP A N 1
ATOM 1349 C CA . TRP A 1 201 ? -35.232 17.752 19.056 1.00 9.45 213 TRP A CA 1
ATOM 1350 C C . TRP A 1 201 ? -35.854 19.117 19.273 1.00 9.55 213 TRP A C 1
ATOM 1351 O O . TRP A 1 201 ? -35.183 20.044 19.703 1.00 10.45 213 TRP A O 1
ATOM 1362 N N . ALA A 1 202 ? -37.136 19.283 18.963 1.00 9.83 214 ALA A N 1
ATOM 1363 C CA . ALA A 1 202 ? -37.807 20.584 19.162 1.00 9.92 214 ALA A CA 1
ATOM 1364 C C . ALA A 1 202 ? -37.764 20.969 20.640 1.00 10.16 214 ALA A C 1
ATOM 1365 O O . ALA A 1 202 ? -37.428 22.129 20.977 1.00 10.61 214 ALA A O 1
ATOM 1367 N N . ARG A 1 203 ? -38.043 20.001 21.511 1.00 9.55 215 ARG A N 1
ATOM 1368 C CA . ARG A 1 203 ? -38.049 20.280 22.960 1.00 10.84 215 ARG A CA 1
ATOM 1369 C C . ARG A 1 203 ? -36.650 20.684 23.391 1.00 10.80 215 ARG A C 1
ATOM 1370 O O . ARG A 1 203 ? -36.479 21.596 24.214 1.00 11.46 215 ARG A O 1
ATOM 1378 N N . LEU A 1 204 ? -35.596 20.024 22.884 1.00 10.04 216 LEU A N 1
ATOM 1379 C CA . LEU A 1 204 ? -34.235 20.384 23.278 1.00 10.10 216 LEU A CA 1
ATOM 1380 C C . LEU A 1 204 ? -33.836 21.727 22.719 1.00 10.09 216 LEU A C 1
ATOM 1381 O O . LEU A 1 204 ? -33.187 22.513 23.453 1.00 11.01 216 LEU A O 1
ATOM 1386 N N . ALA A 1 205 ? -34.205 22.041 21.474 1.00 10.27 217 ALA A N 1
ATOM 1387 C CA . ALA A 1 205 ? -33.835 23.351 20.958 1.00 10.47 217 ALA A CA 1
ATOM 1388 C C . ALA A 1 205 ? -34.488 24.436 21.792 1.00 11.75 217 ALA A C 1
ATOM 1389 O O . ALA A 1 205 ? -33.896 25.517 21.974 1.00 12.08 217 ALA A O 1
ATOM 1391 N N . ALA A 1 206 ? -35.720 24.246 22.206 1.00 10.71 218 ALA A N 1
ATOM 1392 C CA . ALA A 1 206 ? -36.381 25.247 23.044 1.00 10.84 218 ALA A CA 1
ATOM 1393 C C . ALA A 1 206 ? -35.554 25.529 24.309 1.00 11.12 218 ALA A C 1
ATOM 1394 O O . ALA A 1 206 ? -35.555 26.702 24.756 1.00 13.72 218 ALA A O 1
ATOM 1396 N N . GLU A 1 207 ? -34.874 24.559 24.866 1.00 11.22 219 GLU A N 1
ATOM 1397 C CA . GLU A 1 207 ? -34.086 24.721 26.083 1.00 11.69 219 GLU A CA 1
ATOM 1398 C C . GLU A 1 207 ? -32.864 25.562 25.889 1.00 11.72 219 GLU A C 1
ATOM 1399 O O . GLU A 1 207 ? -32.249 25.971 26.905 1.00 13.91 219 GLU A O 1
ATOM 1405 N N . PHE A 1 208 ? -32.463 25.846 24.631 1.00 11.10 220 PHE A N 1
ATOM 1406 C CA . PHE A 1 208 ? -31.248 26.595 24.357 1.00 10.75 220 PHE A CA 1
ATOM 1407 C C . PHE A 1 208 ? -31.496 27.706 23.367 1.00 11.00 220 PHE A C 1
ATOM 1408 O O . PHE A 1 208 ? -30.526 28.286 22.842 1.00 11.72 220 PHE A O 1
ATOM 1416 N N . ARG A 1 209 ? -32.746 28.083 23.148 1.00 11.50 221 ARG A N 1
ATOM 1417 C CA . ARG A 1 209 ? -33.084 28.978 22.064 1.00 11.55 221 ARG A CA 1
ATOM 1418 C C . ARG A 1 209 ? -32.494 30.398 22.207 1.00 12.42 221 ARG A C 1
ATOM 1419 O O . ARG A 1 209 ? -32.390 31.096 21.173 1.00 13.45 221 ARG A O 1
ATOM 1427 N N . ASN A 1 210 ? -32.150 30.767 23.465 1.00 11.33 222 ASN A N 1
ATOM 1428 C CA . ASN A 1 210 ? -31.553 32.086 23.629 1.00 13.10 222 ASN A CA 1
ATOM 1429 C C . ASN A 1 210 ? -30.088 32.002 24.032 1.00 14.26 222 ASN A C 1
ATOM 1430 O O . ASN A 1 210 ? -29.529 32.988 24.463 1.00 15.01 222 ASN A O 1
ATOM 1435 N N . GLU A 1 211 ? -29.447 30.841 23.870 1.00 12.51 223 GLU A N 1
ATOM 1436 C CA . GLU A 1 211 ? -28.070 30.647 24.360 1.00 11.96 223 GLU A CA 1
ATOM 1437 C C . GLU A 1 211 ? -27.068 30.781 23.202 1.00 12.82 223 GLU A C 1
ATOM 1438 O O . GLU A 1 211 ? -26.974 29.864 22.346 1.00 12.06 223 GLU A O 1
ATOM 1444 N N . PRO A 1 212 ? -26.284 31.845 23.126 1.00 11.51 224 PRO A N 1
ATOM 1445 C CA . PRO A 1 212 ? -25.345 31.995 22.008 1.00 12.09 224 PRO A CA 1
ATOM 1446 C C . PRO A 1 212 ? -24.208 30.970 22.095 1.00 11.73 224 PRO A C 1
ATOM 1447 O O . PRO A 1 212 ? -23.571 30.733 21.046 1.00 12.82 224 PRO A O 1
ATOM 1451 N N . ALA A 1 213 ? -23.914 30.381 23.236 1.00 10.94 225 ALA A N 1
ATOM 1452 C CA . ALA A 1 213 ? -22.815 29.429 23.276 1.00 10.94 225 ALA A CA 1
ATOM 1453 C C . ALA A 1 213 ? -23.164 28.170 22.538 1.00 11.05 225 ALA A C 1
ATOM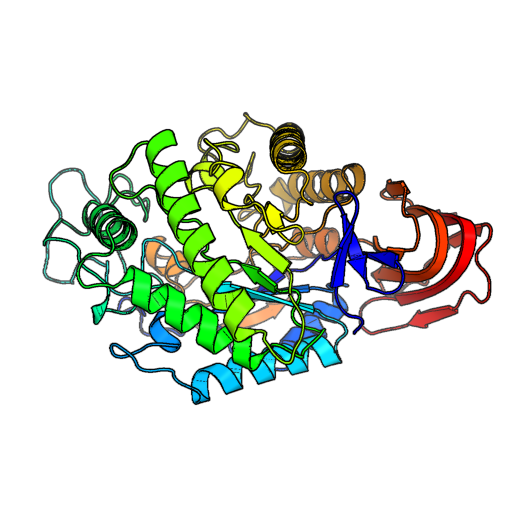 1454 O O . ALA A 1 213 ? -22.259 27.371 22.302 1.00 11.69 225 ALA A O 1
ATOM 1456 N N . VAL A 1 214 ? -24.432 27.880 22.269 1.00 10.96 226 VAL A N 1
ATOM 1457 C CA . VAL A 1 214 ? -24.787 26.701 21.496 1.00 10.88 226 VAL A CA 1
ATOM 1458 C C . VAL A 1 214 ? -24.664 27.101 20.030 1.00 11.43 226 VAL A C 1
ATOM 1459 O O . VAL A 1 214 ? -25.362 27.979 19.534 1.00 12.79 226 VAL A O 1
ATOM 1463 N N . VAL A 1 215 ? -23.719 26.456 19.340 1.00 11.40 227 VAL A N 1
ATOM 1464 C CA . VAL A 1 215 ? -23.568 26.685 17.908 1.00 11.24 227 VAL A CA 1
ATOM 1465 C C . VAL A 1 215 ? -24.852 26.319 17.171 1.00 10.62 227 VAL A C 1
ATOM 1466 O O . VAL A 1 215 ? -25.347 27.020 16.335 1.00 10.15 227 VAL A O 1
ATOM 1470 N N . GLY A 1 216 ? -25.361 25.140 17.562 1.00 11.40 228 GLY A N 1
ATOM 1471 C CA . GLY A 1 216 ? -26.488 24.547 16.885 1.00 12.29 228 GLY A CA 1
ATOM 1472 C C . GLY A 1 216 ? -26.463 23.043 17.071 1.00 10.17 228 GLY A C 1
ATOM 1473 O O . GLY A 1 216 ? -25.908 22.529 18.048 1.00 10.53 228 GLY A O 1
ATOM 1474 N N . TYR A 1 217 ? -27.128 22.407 16.091 1.00 9.86 229 TYR A N 1
ATOM 1475 C CA . TYR A 1 217 ? -27.688 21.085 16.347 1.00 10.08 229 TYR A CA 1
ATOM 1476 C C . TYR A 1 217 ? -27.200 20.146 15.248 1.00 8.88 229 TYR A C 1
ATOM 1477 O O . TYR A 1 217 ? -27.528 20.395 14.069 1.00 9.99 229 TYR A O 1
ATOM 1486 N N . ASP A 1 218 ? -26.464 19.107 15.603 1.00 8.70 230 ASP A N 1
ATOM 1487 C CA . ASP A 1 218 ? -26.046 18.058 14.660 1.00 8.80 230 ASP A CA 1
ATOM 1488 C C . ASP A 1 218 ? -27.155 17.007 14.748 1.00 8.57 230 ASP A C 1
ATOM 1489 O O . ASP A 1 218 ? -27.263 16.250 15.724 1.00 9.19 230 ASP A O 1
ATOM 1494 N N . LEU A 1 219 ? -28.015 17.016 13.705 1.00 8.61 231 LEU A N 1
ATOM 1495 C CA . LEU A 1 219 ? -29.326 16.404 13.819 1.00 8.67 231 LEU A CA 1
ATOM 1496 C C . LEU A 1 219 ? -29.324 14.916 14.100 1.00 9.40 231 LEU A C 1
ATOM 1497 O O . LEU A 1 219 ? -30.143 14.424 14.868 1.00 9.13 231 LEU A O 1
ATOM 1502 N N . LEU A 1 220 ? -28.386 14.187 13.472 1.00 9.22 232 LEU A N 1
ATOM 1503 C CA . LEU A 1 220 ? -28.211 12.777 13.829 1.00 8.29 232 LEU A CA 1
ATOM 1504 C C . LEU A 1 220 ? -26.817 12.361 13.409 1.00 8.51 232 LEU A C 1
ATOM 1505 O O . LEU A 1 220 ? -26.440 12.560 12.207 1.00 9.30 232 LEU A O 1
ATOM 1510 N N . ASN A 1 221 ? -26.065 11.781 14.316 1.00 8.50 233 ASN A N 1
ATOM 1511 C CA . ASN A 1 221 ? -24.713 11.338 13.955 1.00 8.38 233 ASN A CA 1
ATOM 1512 C C . ASN A 1 221 ? -24.802 10.175 12.982 1.00 8.19 233 ASN A C 1
ATOM 1513 O O . ASN A 1 221 ? -25.621 9.244 13.191 1.00 9.36 233 ASN A O 1
ATOM 1518 N N . GLU A 1 222 ? -23.943 10.185 11.969 1.00 8.38 234 GLU A N 1
ATOM 1519 C CA . GLU A 1 222 ? -23.708 9.083 10.994 1.00 9.15 234 GLU A CA 1
ATOM 1520 C C . GLU A 1 222 ? -24.979 8.293 10.725 1.00 9.35 234 GLU A C 1
ATOM 1521 O O . GLU A 1 222 ? -25.007 7.049 10.919 1.00 9.17 234 GLU A O 1
ATOM 1527 N N . PRO A 1 223 ? -26.018 8.919 10.149 1.00 8.50 235 PRO A N 1
ATOM 1528 C CA . PRO A 1 223 ? -27.245 8.149 9.912 1.00 8.85 235 PRO A CA 1
ATOM 1529 C C . PRO A 1 223 ? -26.952 6.929 9.038 1.00 9.22 235 PRO A C 1
ATOM 1530 O O . PRO A 1 223 ? -26.322 7.071 7.984 1.00 9.31 235 PRO A O 1
ATOM 1534 N N . ASN A 1 224 ? -27.380 5.749 9.465 1.00 8.99 236 ASN A N 1
ATOM 1535 C CA . ASN A 1 224 ? -27.074 4.591 8.653 1.00 9.23 236 ASN A CA 1
ATOM 1536 C C . ASN A 1 224 ? -28.030 4.511 7.443 1.00 10.01 236 ASN A C 1
ATOM 1537 O O . ASN A 1 224 ? -29.142 5.076 7.478 1.00 10.18 236 ASN A O 1
ATOM 1542 N N . PRO A 1 225 ? -27.686 3.792 6.371 1.00 9.68 237 PRO A N 1
ATOM 1543 C CA . PRO A 1 225 ? -28.587 3.677 5.228 1.00 10.25 237 PRO A CA 1
ATOM 1544 C C . PRO A 1 225 ? -29.921 2.996 5.506 1.00 10.09 237 PRO A C 1
ATOM 1545 O O . PRO A 1 225 ? -30.855 3.146 4.736 1.00 11.05 237 PRO A O 1
ATOM 1549 N N . GLY A 1 226 ? -29.997 2.223 6.611 1.00 10.15 238 GLY A N 1
ATOM 1550 C CA . GLY A 1 226 ? -31.191 1.392 6.788 1.00 10.61 238 GLY A CA 1
ATOM 1551 C C . GLY A 1 226 ? -31.175 0.261 5.752 1.00 9.10 238 GLY A C 1
ATOM 1552 O O . GLY A 1 226 ? -30.185 -0.452 5.610 1.00 11.32 238 GLY A O 1
ATOM 1553 N N . LEU A 1 227 ? -32.325 0.081 5.145 1.00 9.40 239 LEU A N 1
ATOM 1554 C CA . LEU A 1 227 ? -32.485 -0.938 4.096 1.00 9.04 239 LEU A CA 1
ATOM 1555 C C . LEU A 1 227 ? -32.478 -0.329 2.715 1.00 9.95 239 LEU A C 1
ATOM 1556 O O . LEU A 1 227 ? -33.068 -0.881 1.770 1.00 10.48 239 LEU A O 1
ATOM 1561 N N . ARG A 1 228 ? -31.820 0.815 2.561 1.00 9.28 240 ARG A N 1
ATOM 1562 C CA . ARG A 1 228 ? -31.753 1.492 1.275 1.00 9.03 240 ARG A CA 1
ATOM 1563 C C . ARG A 1 228 ? -30.330 1.585 0.770 1.00 9.70 240 ARG A C 1
ATOM 1564 O O . ARG A 1 228 ? -29.374 1.513 1.517 1.00 10.43 240 ARG A O 1
ATOM 1572 N N . ASP A 1 229 ? -30.208 1.713 -0.558 1.00 9.66 241 ASP A N 1
ATOM 1573 C CA . ASP A 1 229 ? -28.908 1.995 -1.184 1.00 9.82 241 ASP A CA 1
ATOM 1574 C C . ASP A 1 229 ? -28.501 3.426 -0.906 1.00 10.31 241 ASP A C 1
ATOM 1575 O O . ASP A 1 229 ? -29.276 4.209 -0.320 1.00 11.64 241 ASP A O 1
ATOM 1580 N N . PRO A 1 230 ? -27.345 3.909 -1.353 1.00 10.14 242 PRO A N 1
ATOM 1581 C CA . PRO A 1 230 ? -26.922 5.290 -1.043 1.00 9.98 242 PRO A CA 1
ATOM 1582 C C . PRO A 1 230 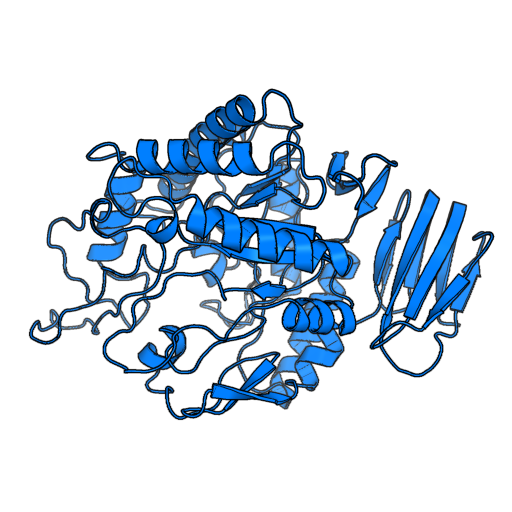? -27.863 6.342 -1.541 1.00 10.30 242 PRO A C 1
ATOM 1583 O O . PRO A 1 230 ? -28.050 7.354 -0.837 1.00 10.65 242 PRO A O 1
ATOM 1587 N N . PHE A 1 231 ? -28.472 6.215 -2.732 1.00 10.28 243 PHE A N 1
ATOM 1588 C CA . PHE A 1 231 ? -29.350 7.283 -3.189 1.00 10.59 243 PHE A CA 1
ATOM 1589 C C . PHE A 1 231 ? -30.661 7.358 -2.416 1.00 11.07 243 PHE A C 1
ATOM 1590 O O . PHE A 1 231 ? -31.088 8.444 -1.999 1.00 11.71 243 PHE A O 1
ATOM 1598 N N . ALA A 1 232 ? -31.317 6.229 -2.229 1.00 10.42 244 ALA A N 1
ATOM 1599 C CA . ALA A 1 232 ? -32.565 6.276 -1.495 1.00 9.53 244 ALA A CA 1
ATOM 1600 C C . ALA A 1 232 ? -32.299 6.493 0.008 1.00 9.50 244 ALA A C 1
ATOM 1601 O O . ALA A 1 232 ? -33.123 7.115 0.699 1.00 10.08 244 ALA A O 1
ATOM 1603 N N . ALA A 1 233 ? -31.141 6.117 0.494 1.00 9.38 245 ALA A N 1
ATOM 1604 C CA . ALA A 1 233 ? -30.748 6.462 1.860 1.00 9.22 245 ALA A CA 1
ATOM 1605 C C . ALA A 1 233 ? -30.586 7.976 2.011 1.00 9.44 245 ALA A C 1
ATOM 1606 O O . ALA A 1 233 ? -31.112 8.536 2.995 1.00 9.39 245 ALA A O 1
ATOM 1608 N N . ALA A 1 234 ? -29.849 8.595 1.096 1.00 8.89 246 ALA A N 1
ATOM 1609 C CA . ALA A 1 234 ? -29.647 10.020 1.219 1.00 9.73 246 ALA A CA 1
ATOM 1610 C C . ALA A 1 234 ? -30.990 10.729 1.199 1.00 9.65 246 ALA A C 1
ATOM 1611 O O . ALA A 1 234 ? -31.184 11.738 1.894 1.00 10.24 246 ALA A O 1
ATOM 1613 N N . ASP A 1 235 ? -31.959 10.260 0.383 1.00 9.23 247 ASP A N 1
ATOM 1614 C CA . ASP A 1 235 ? -33.254 10.918 0.339 1.00 9.66 247 ASP A CA 1
ATOM 1615 C C . ASP A 1 235 ? -33.965 10.762 1.694 1.00 9.95 247 ASP A C 1
ATOM 1616 O O . ASP A 1 235 ? -34.545 11.741 2.187 1.00 9.96 247 ASP A O 1
ATOM 1621 N N . GLN A 1 236 ? -34.037 9.576 2.266 1.00 9.12 248 GLN A N 1
ATOM 1622 C CA . GLN A 1 236 ? -34.779 9.410 3.514 1.00 8.87 248 GLN A CA 1
ATOM 1623 C C . GLN A 1 236 ? -34.079 10.110 4.686 1.00 8.89 248 GLN A C 1
ATOM 1624 O O . GLN A 1 236 ? -34.779 10.605 5.596 1.00 9.27 248 GLN A O 1
ATOM 1630 N N . ILE A 1 237 ? -32.764 10.213 4.649 1.00 8.99 249 ILE A N 1
ATOM 1631 C CA . ILE A 1 237 ? -32.031 10.992 5.642 1.00 9.55 249 ILE A CA 1
ATOM 1632 C C . ILE A 1 237 ? -32.409 12.471 5.494 1.00 9.42 249 ILE A C 1
ATOM 1633 O O . ILE A 1 237 ? -32.751 13.137 6.488 1.00 9.38 249 ILE A O 1
ATOM 1638 N N . GLY A 1 238 ? -32.433 12.995 4.266 1.00 9.22 250 GLY A N 1
ATOM 1639 C CA . GLY A 1 238 ? -32.812 14.399 4.072 1.00 8.94 250 GLY A CA 1
ATOM 1640 C C . GLY A 1 238 ? -34.244 14.641 4.491 1.00 9.18 250 GLY A C 1
ATOM 1641 O O . GLY A 1 238 ? -34.545 15.725 5.050 1.00 9.86 250 GLY A O 1
ATOM 1642 N N . ARG A 1 239 ? -35.160 13.714 4.245 1.00 9.65 251 ARG A N 1
ATOM 1643 C CA . ARG A 1 239 ? -36.561 13.907 4.638 1.00 9.67 251 ARG A CA 1
ATOM 1644 C C . ARG A 1 239 ? -36.667 14.044 6.147 1.00 9.47 251 ARG A C 1
ATOM 1645 O O . ARG A 1 239 ? -37.418 14.917 6.644 1.00 10.51 251 ARG A O 1
ATOM 1653 N N . PHE A 1 240 ? -35.901 13.291 6.909 1.00 8.95 252 PHE A N 1
ATOM 1654 C CA . PHE A 1 240 ? -35.849 13.430 8.341 1.00 9.01 252 PHE A CA 1
ATOM 1655 C C . PHE A 1 240 ? -35.251 14.805 8.699 1.00 8.85 252 PHE A C 1
ATOM 1656 O O . PHE A 1 240 ? -35.818 15.519 9.568 1.00 9.31 252 PHE A O 1
ATOM 1664 N N . TYR A 1 241 ? -34.166 15.219 8.090 1.00 9.04 253 TYR A N 1
ATOM 1665 C CA . TYR A 1 241 ? -33.606 16.513 8.434 1.00 8.96 253 TYR A CA 1
ATOM 1666 C C . TYR A 1 241 ? -34.633 17.620 8.203 1.00 9.77 253 TYR A C 1
ATOM 1667 O O . TYR A 1 241 ? -34.729 18.540 9.037 1.00 9.80 253 TYR A O 1
ATOM 1676 N N . GLN A 1 242 ? -35.381 17.565 7.104 1.00 9.41 254 GLN A N 1
ATOM 1677 C CA . GLN A 1 242 ? -36.358 18.628 6.833 1.00 10.18 254 GLN A CA 1
ATOM 1678 C C . GLN A 1 242 ? -37.389 18.654 7.940 1.00 9.89 254 GLN A C 1
ATOM 1679 O O . GLN A 1 242 ? -37.770 19.758 8.401 1.00 10.75 254 GLN A O 1
ATOM 1685 N N . ARG A 1 243 ? -37.892 17.513 8.376 1.00 9.67 255 ARG A N 1
ATOM 1686 C CA . ARG A 1 243 ? -38.869 17.490 9.475 1.00 10.40 255 ARG A CA 1
ATOM 1687 C C . ARG A 1 243 ? -38.250 18.031 10.758 1.00 10.58 255 ARG A C 1
ATOM 1688 O O . ARG A 1 243 ? -38.913 18.824 11.460 1.00 10.66 255 ARG A O 1
ATOM 1696 N N . ALA A 1 244 ? -37.032 17.654 11.090 1.00 9.95 256 ALA A N 1
ATOM 1697 C CA . ALA A 1 244 ? -36.424 18.114 12.332 1.00 9.80 256 ALA A CA 1
ATOM 1698 C C . ALA A 1 244 ? -36.171 19.606 12.267 1.00 9.95 256 ALA A C 1
ATOM 1699 O O . ALA A 1 244 ? -36.447 20.304 13.266 1.00 10.48 256 ALA A O 1
ATOM 1701 N N . ILE A 1 245 ? -35.713 20.135 11.144 1.00 9.74 257 ILE A N 1
ATOM 1702 C CA . ILE A 1 245 ? -35.431 21.580 11.038 1.00 9.90 257 ILE A CA 1
ATOM 1703 C C . ILE A 1 245 ? -36.749 22.333 11.223 1.00 10.75 257 ILE A C 1
ATOM 1704 O O . ILE A 1 245 ? -36.748 23.366 11.952 1.00 10.51 257 ILE A O 1
ATOM 1709 N N . ALA A 1 246 ? -37.859 21.907 10.619 1.00 10.79 258 ALA A N 1
ATOM 1710 C CA . ALA A 1 246 ? -39.088 22.709 10.771 1.00 10.97 258 ALA A CA 1
ATOM 1711 C C . ALA A 1 246 ? -39.489 22.694 12.236 1.00 10.48 258 ALA A C 1
ATOM 1712 O O . ALA A 1 246 ? -39.948 23.725 12.756 1.00 11.93 258 ALA A O 1
ATOM 1714 N N . ALA A 1 247 ? -39.380 21.586 12.948 1.00 10.02 259 ALA A N 1
ATOM 1715 C CA . ALA A 1 247 ? -39.797 21.513 14.337 1.00 10.35 259 ALA A CA 1
ATOM 1716 C C . ALA A 1 247 ? -38.892 22.362 15.189 1.00 11.21 259 ALA A C 1
ATOM 1717 O O . ALA A 1 247 ? -39.366 23.062 16.108 1.00 11.50 259 ALA A O 1
ATOM 1719 N N . ILE A 1 248 ? -37.578 22.342 14.942 1.00 10.76 260 ILE A N 1
ATOM 1720 C CA . ILE A 1 248 ? -36.619 23.136 15.705 1.00 10.30 260 ILE A CA 1
ATOM 1721 C C . ILE A 1 248 ? -36.903 24.607 15.445 1.00 11.45 260 ILE A C 1
ATOM 1722 O O . ILE A 1 248 ? -36.874 25.398 16.417 1.00 11.59 260 ILE A O 1
ATOM 1727 N N . ARG A 1 249 ? -37.130 25.024 14.214 1.00 10.17 261 ARG A N 1
ATOM 1728 C CA . ARG A 1 249 ? -37.276 26.466 13.968 1.00 11.03 261 ARG A CA 1
ATOM 1729 C C . ARG A 1 249 ? -38.537 26.950 14.667 1.00 11.74 261 ARG A C 1
ATOM 1730 O O . ARG A 1 249 ? -38.534 28.090 15.200 1.00 13.64 261 ARG A O 1
ATOM 1738 N N . GLN A 1 250 ? -39.598 26.163 14.744 1.00 11.43 262 GLN A N 1
ATOM 1739 C CA . GLN A 1 250 ? -40.774 26.588 15.505 1.00 12.99 262 GLN A CA 1
ATOM 1740 C C . GLN A 1 250 ? -40.449 26.668 16.991 1.00 13.29 262 GLN A C 1
ATOM 1741 O O . GLN A 1 250 ? -40.873 27.612 17.682 1.00 13.46 262 GLN A O 1
ATOM 1747 N N . ALA A 1 251 ? -39.714 25.721 17.524 1.00 12.22 263 ALA A N 1
ATOM 1748 C CA . ALA A 1 251 ? -39.422 25.670 18.932 1.00 11.64 263 ALA A CA 1
ATOM 1749 C C . ALA A 1 251 ? -38.493 26.805 19.330 1.00 11.90 263 ALA A C 1
ATOM 1750 O O . ALA A 1 251 ? -38.382 27.132 20.531 1.00 14.42 263 ALA A O 1
ATOM 1752 N N . GLU A 1 252 ? -37.747 27.417 18.410 1.00 11.35 264 GLU A N 1
ATOM 1753 C CA . GLU A 1 252 ? -36.854 28.518 18.710 1.00 12.78 264 GLU A CA 1
ATOM 1754 C C . GLU A 1 252 ? -37.584 29.848 18.768 1.00 14.15 264 GLU A C 1
ATOM 1755 O O . GLU A 1 252 ? -36.944 30.858 19.015 1.00 13.94 264 GLU A O 1
ATOM 1761 N N . THR A 1 253 ? -38.906 29.839 18.570 1.00 14.12 265 THR A N 1
ATOM 1762 C CA . THR A 1 253 ? -39.699 31.091 18.720 1.00 14.89 265 THR A CA 1
ATOM 1763 C C . THR A 1 253 ? -39.417 31.688 20.106 1.00 14.32 265 THR A C 1
ATOM 1764 O O . THR A 1 253 ? -39.396 31.036 21.115 1.00 15.84 265 THR A O 1
ATOM 1768 N N . GLY A 1 254 ? -39.158 32.997 20.088 1.00 15.23 266 GLY A N 1
ATOM 1769 C CA . GLY A 1 254 ? -38.818 33.746 21.310 1.00 17.64 266 GLY A CA 1
ATOM 1770 C C . GLY A 1 254 ? -37.326 33.764 21.579 1.00 18.52 266 GLY A C 1
ATOM 1771 O O . GLY A 1 254 ? -36.858 34.487 22.466 1.00 19.01 266 GLY A O 1
ATOM 1772 N N . GLY A 1 255 ? -36.527 32.977 20.816 1.00 15.34 267 GLY A N 1
ATOM 1773 C CA . GLY A 1 255 ? -35.072 33.050 20.838 1.00 13.92 267 GLY A CA 1
ATOM 1774 C C . GLY A 1 255 ? -34.598 33.437 19.450 1.00 15.74 267 GLY A C 1
ATOM 1775 O O . GLY A 1 255 ? -35.106 34.342 18.807 1.00 17.41 267 GLY A O 1
ATOM 1776 N N . PHE A 1 256 ? -33.582 32.716 18.952 1.00 13.71 268 PHE A N 1
ATOM 1777 C CA . PHE A 1 256 ? -33.018 33.007 17.655 1.00 13.62 268 PHE A CA 1
ATOM 1778 C C . PHE A 1 256 ? -32.667 31.691 16.985 1.00 12.63 268 PHE A C 1
ATOM 1779 O O . PHE A 1 256 ? -32.498 30.694 17.677 1.00 12.76 268 PHE A O 1
ATOM 1787 N N . PRO A 1 257 ? -32.515 31.700 15.641 1.00 12.89 269 PRO A N 1
ATOM 1788 C CA . PRO A 1 257 ? -32.196 30.455 14.936 1.00 12.59 269 PRO A CA 1
ATOM 1789 C C . PRO A 1 257 ? -30.718 30.121 15.066 1.00 11.49 269 PRO A C 1
ATOM 1790 O O . PRO A 1 257 ? -29.859 30.924 14.764 1.00 13.06 269 PRO A O 1
ATOM 1794 N N . HIS A 1 258 ? -30.449 28.917 15.530 1.00 11.10 270 HIS A N 1
ATOM 1795 C CA . HIS A 1 258 ? -29.098 28.389 15.594 1.00 10.64 270 HIS A CA 1
ATOM 1796 C C . HIS A 1 258 ? -28.723 27.621 14.332 1.00 10.40 270 HIS A C 1
ATOM 1797 O O . HIS A 1 258 ? -29.572 27.341 13.478 1.00 11.49 270 HIS A O 1
ATOM 1804 N N . LEU A 1 259 ? -27.443 27.260 14.215 1.00 10.46 271 LEU A N 1
ATOM 1805 C CA . LEU A 1 259 ? -27.014 26.503 13.010 1.00 10.28 271 LEU A CA 1
ATOM 1806 C C . LEU A 1 259 ? -27.537 25.079 13.036 1.00 10.50 271 LEU A C 1
ATOM 1807 O O . LEU A 1 259 ? -27.728 24.495 14.106 1.00 11.35 271 LEU A O 1
ATOM 1812 N N . VAL A 1 260 ? -27.745 24.575 11.830 1.00 10.11 272 VAL A N 1
ATOM 1813 C CA . VAL A 1 260 ? -28.190 23.181 11.671 1.00 11.26 272 VAL A CA 1
ATOM 1814 C C . VAL A 1 260 ? -27.041 22.443 11.023 1.00 10.12 272 VAL A C 1
ATOM 1815 O O . VAL A 1 260 ? -26.723 22.733 9.859 1.00 11.90 272 VAL A O 1
ATOM 1819 N N . ILE A 1 261 ? -26.454 21.497 11.742 1.00 9.22 273 ILE A N 1
ATOM 1820 C CA . ILE A 1 261 ? -25.314 20.746 11.242 1.00 9.00 273 ILE A CA 1
ATOM 1821 C C . ILE A 1 261 ? -25.893 19.410 10.780 1.00 9.08 273 ILE A C 1
ATOM 1822 O O . ILE A 1 261 ? -26.563 18.697 11.538 1.00 9.79 273 ILE A O 1
ATOM 1827 N N . PHE A 1 262 ? -25.685 19.095 9.499 1.00 8.63 274 PHE A N 1
ATOM 1828 C CA . PHE A 1 262 ? -26.292 17.888 8.930 1.00 8.22 274 PHE A CA 1
ATOM 1829 C C . PHE A 1 262 ? -25.207 17.080 8.240 1.00 8.44 274 PHE A C 1
ATOM 1830 O O . PHE A 1 262 ? -24.209 17.613 7.742 1.00 8.76 274 PHE A O 1
ATOM 1838 N N . GLU A 1 263 ? -25.456 15.751 8.217 1.00 8.64 275 GLU A N 1
ATOM 1839 C CA . GLU A 1 263 ? -24.418 14.812 7.797 1.00 9.02 275 GLU A CA 1
ATOM 1840 C C . GLU A 1 263 ? -24.856 14.038 6.567 1.00 9.44 275 GLU A C 1
ATOM 1841 O O . GLU A 1 263 ? -26.053 13.720 6.407 1.00 9.24 275 GLU A O 1
ATOM 1847 N N . PRO A 1 264 ? -23.942 13.531 5.751 1.00 9.08 276 PRO A N 1
ATOM 1848 C CA . PRO A 1 264 ? -24.292 12.448 4.817 1.00 8.65 276 PRO A CA 1
ATOM 1849 C C . PRO A 1 264 ? -24.451 11.180 5.654 1.00 9.03 276 PRO A C 1
ATOM 1850 O O . PRO A 1 264 ? -24.233 11.144 6.872 1.00 9.35 276 PRO A O 1
ATOM 1854 N N . SER A 1 265 ? -24.828 10.088 4.998 1.00 9.44 277 SER A N 1
ATOM 1855 C CA . SER A 1 265 ? -24.924 8.812 5.675 1.00 9.32 277 SER A CA 1
ATOM 1856 C C . SER A 1 265 ? -23.557 8.399 6.219 1.00 8.92 277 SER A C 1
ATOM 1857 O O . SER A 1 265 ? -22.485 8.909 5.819 1.00 9.98 277 SER A O 1
ATOM 1860 N N . ALA A 1 266 ? -23.591 7.422 7.125 1.00 8.88 278 ALA A N 1
ATOM 1861 C CA . ALA A 1 266 ? -22.390 6.810 7.682 1.00 9.59 278 ALA A CA 1
ATOM 1862 C C . ALA A 1 266 ? -21.439 6.297 6.602 1.00 9.49 278 ALA A C 1
ATOM 1863 O O . ALA A 1 266 ? -20.265 6.105 6.914 1.00 10.14 278 ALA A O 1
ATOM 1865 N N . LEU A 1 267 ? -21.933 6.000 5.396 1.00 8.92 279 LEU A N 1
ATOM 1866 C CA . LEU A 1 267 ? -21.012 5.543 4.361 1.00 9.41 279 LEU A CA 1
ATOM 1867 C C . LEU A 1 267 ? -19.908 6.537 4.104 1.00 9.25 279 LEU A C 1
ATOM 1868 O O . LEU A 1 267 ? -18.790 6.129 3.723 1.00 9.74 279 LEU A O 1
ATOM 1873 N N . TRP A 1 268 ? -20.117 7.840 4.252 1.00 8.56 280 TRP A N 1
ATOM 1874 C CA . TRP A 1 268 ? -19.016 8.798 4.023 1.00 8.84 280 TRP A CA 1
ATOM 1875 C C . TRP A 1 268 ? -17.862 8.486 4.935 1.00 9.24 280 TRP A C 1
ATOM 1876 O O . TRP A 1 268 ? -16.685 8.647 4.537 1.00 9.60 280 TRP A O 1
ATOM 1887 N N . SER A 1 269 ? -18.123 8.035 6.156 1.00 8.72 281 SER A N 1
ATOM 1888 C CA . SER A 1 269 ? -17.058 7.723 7.102 1.00 9.71 281 SER A CA 1
ATOM 1889 C C . SER A 1 269 ? -16.243 6.510 6.737 1.00 11.03 281 SER A C 1
ATOM 1890 O O . SER A 1 269 ? -15.206 6.286 7.426 1.00 12.58 281 SER A O 1
ATOM 1893 N N . ALA A 1 270 ? -16.686 5.701 5.771 1.00 10.50 282 ALA A N 1
ATOM 1894 C CA . ALA A 1 270 ? -15.904 4.543 5.306 1.00 10.92 282 ALA A CA 1
ATOM 1895 C C . ALA A 1 270 ? -15.353 4.731 3.905 1.00 9.77 282 ALA A C 1
ATOM 1896 O O . ALA A 1 270 ? -14.431 3.982 3.522 1.00 10.67 282 ALA A O 1
ATOM 1898 N N . PHE A 1 271 ? -15.837 5.677 3.121 1.00 9.83 283 PHE A N 1
ATOM 1899 C CA . PHE A 1 271 ? -15.425 5.804 1.732 1.00 10.07 283 PHE A CA 1
ATOM 1900 C C . PHE A 1 271 ? -14.882 7.179 1.401 1.00 10.74 283 PHE A C 1
ATOM 1901 O O . PHE A 1 271 ? -14.232 7.317 0.334 1.00 10.91 283 PHE A O 1
ATOM 1909 N N . GLY A 1 272 ? -15.149 8.227 2.194 1.00 10.21 284 GLY A N 1
ATOM 1910 C CA . GLY A 1 272 ? -14.650 9.546 1.885 1.00 10.78 284 GLY A CA 1
ATOM 1911 C C . GLY A 1 272 ? -15.549 10.318 0.944 1.00 9.80 284 GLY A C 1
ATOM 1912 O O . GLY A 1 272 ? -15.206 11.423 0.505 1.00 10.40 284 GLY A O 1
ATOM 1913 N N . PHE A 1 273 ? -16.684 9.726 0.567 1.00 9.53 285 PHE A N 1
ATOM 1914 C CA . PHE A 1 273 ? -17.690 10.357 -0.271 1.00 9.43 285 PHE A CA 1
ATOM 1915 C C . PHE A 1 273 ? -18.963 9.505 -0.128 1.00 9.13 285 PHE A C 1
ATOM 1916 O O . PHE A 1 273 ? -18.906 8.398 0.373 1.00 10.49 285 PHE A O 1
ATOM 1924 N N . ASP A 1 274 ? -20.065 10.032 -0.678 1.00 9.97 286 ASP A N 1
ATOM 1925 C CA . ASP A 1 274 ? -21.367 9.360 -0.590 1.00 9.94 286 ASP A CA 1
ATOM 1926 C C . ASP A 1 274 ? -22.315 10.154 -1.461 1.00 10.27 286 ASP A C 1
ATOM 1927 O O . ASP A 1 274 ? -21.991 11.252 -1.932 1.00 12.00 286 ASP A O 1
ATOM 1932 N N . ALA A 1 275 ? -23.474 9.581 -1.732 1.00 10.52 287 ALA A N 1
ATOM 1933 C CA . ALA A 1 275 ? -24.624 10.344 -2.240 1.00 10.20 287 ALA A CA 1
ATOM 1934 C C . ALA A 1 275 ? -24.965 11.397 -1.195 1.00 10.78 287 ALA A C 1
ATOM 1935 O O . ALA A 1 275 ? -24.695 11.246 0.001 1.00 12.47 287 ALA A O 1
ATOM 1937 N N . LEU A 1 276 ? -25.493 12.515 -1.638 1.00 11.42 288 LEU A N 1
ATOM 1938 C CA . LEU A 1 276 ? -25.763 13.680 -0.798 1.00 10.72 288 LEU A CA 1
ATOM 1939 C C . LEU A 1 276 ? -27.265 13.803 -0.525 1.00 11.44 288 LEU A C 1
ATOM 1940 O O . LEU A 1 276 ? -28.074 13.759 -1.468 1.00 12.00 288 LEU A O 1
ATOM 1945 N N . PRO A 1 277 ? -27.706 14.012 0.717 1.00 10.77 289 PRO A N 1
ATOM 1946 C CA . PRO A 1 277 ? -29.094 14.387 0.978 1.00 11.93 289 PRO A CA 1
ATOM 1947 C C . PRO A 1 277 ? -29.550 15.524 0.073 1.00 12.64 289 PRO A C 1
ATOM 1948 O O . PRO A 1 277 ? -28.869 16.549 -0.033 1.00 12.16 289 PRO A O 1
ATOM 1952 N N . PRO A 1 278 ? -30.653 15.391 -0.669 1.00 11.34 290 PRO A N 1
ATOM 1953 C CA . PRO A 1 278 ? -31.008 16.413 -1.657 1.00 11.74 290 PRO A CA 1
ATOM 1954 C C . PRO A 1 278 ? -31.150 17.786 -1.023 1.00 11.69 290 PRO A C 1
ATOM 1955 O O . PRO A 1 278 ? -31.670 17.955 0.065 1.00 11.91 290 PRO A O 1
ATOM 1959 N N . ARG A 1 279 ? -30.655 18.767 -1.770 1.00 12.15 291 ARG A N 1
ATOM 1960 C CA . ARG A 1 279 ? -30.606 20.164 -1.331 1.00 14.22 291 ARG A CA 1
ATOM 1961 C C . ARG A 1 279 ? -31.944 20.695 -0.921 1.00 13.07 291 ARG A C 1
ATOM 1962 O O . ARG A 1 279 ? -31.985 21.535 0.023 1.00 12.79 291 ARG A O 1
ATOM 1970 N N . HIS A 1 280 ? -33.039 20.324 -1.569 1.00 12.10 292 HIS A N 1
ATOM 1971 C CA . HIS A 1 280 ? -34.306 20.925 -1.233 1.00 12.19 292 HIS A CA 1
ATOM 1972 C C . HIS A 1 280 ? -34.696 20.617 0.214 1.00 13.80 292 HIS A C 1
ATOM 1973 O O . HIS A 1 280 ? -35.442 21.379 0.842 1.00 16.35 292 HIS A O 1
ATOM 1980 N N . TYR A 1 281 ? -34.232 19.517 0.802 1.00 11.90 293 TYR A N 1
ATOM 1981 C CA . TYR A 1 281 ? -34.522 19.208 2.193 1.00 11.54 293 TYR A CA 1
ATOM 1982 C C . TYR A 1 281 ? -33.773 20.108 3.177 1.00 12.20 293 TYR A C 1
ATOM 1983 O O . TYR A 1 281 ? -34.173 20.122 4.351 1.00 12.48 293 TYR A O 1
ATOM 1992 N N . LEU A 1 282 ? -32.679 20.741 2.743 1.00 12.89 294 LEU A N 1
ATOM 1993 C CA . LEU A 1 282 ? -31.764 21.528 3.562 1.00 11.98 294 LEU A CA 1
ATOM 1994 C C . LEU A 1 282 ? -31.814 22.991 3.132 1.00 13.24 294 LEU A C 1
ATOM 1995 O O . LEU A 1 282 ? -30.825 23.679 3.324 1.00 15.06 294 LEU A O 1
ATOM 2000 N N . ALA A 1 283 ? -32.930 23.489 2.640 1.00 13.50 295 ALA A N 1
ATOM 2001 C CA . ALA A 1 283 ? -33.017 24.861 2.135 1.00 15.61 295 ALA A CA 1
ATOM 2002 C C . ALA A 1 283 ? -33.284 25.828 3.285 1.00 16.45 295 ALA A C 1
ATOM 2003 O O . ALA A 1 283 ? -34.324 26.450 3.396 1.00 18.96 295 ALA A O 1
ATOM 2005 N N . ASP A 1 284 ? -32.390 25.919 4.237 1.00 14.95 296 ASP A N 1
ATOM 2006 C CA . ASP A 1 284 ? -32.420 26.875 5.343 1.00 13.83 296 ASP A CA 1
ATOM 2007 C C . ASP A 1 284 ? -31.054 27.498 5.298 1.00 13.29 296 ASP A C 1
ATOM 2008 O O . ASP A 1 284 ? -30.035 26.808 5.104 1.00 12.93 296 ASP A O 1
ATOM 2013 N N . PRO A 1 285 ? -30.913 28.826 5.491 1.00 13.06 297 PRO A N 1
ATOM 2014 C CA . PRO A 1 285 ? -29.639 29.476 5.261 1.00 12.99 297 PRO A CA 1
ATOM 2015 C C . PRO A 1 285 ? -28.572 29.169 6.309 1.00 11.91 297 PRO A C 1
ATOM 2016 O O . PRO A 1 285 ? -27.413 29.485 6.060 1.00 12.83 297 PRO A O 1
ATOM 2020 N N . LEU A 1 286 ? -28.957 28.553 7.424 1.00 10.75 298 LEU A N 1
ATOM 2021 C CA . LEU A 1 286 ? -27.995 28.278 8.479 1.00 11.04 298 LEU A CA 1
ATOM 2022 C C . LEU A 1 286 ? -27.568 26.817 8.530 1.00 10.38 298 LEU A C 1
ATOM 2023 O O . LEU A 1 286 ? -27.011 26.392 9.554 1.00 11.19 298 LEU A O 1
ATOM 2028 N N . VAL A 1 287 ? -27.751 26.092 7.420 1.00 9.95 299 VAL A N 1
ATOM 2029 C CA . VAL A 1 287 ? -27.230 24.714 7.449 1.00 10.04 299 VAL A CA 1
ATOM 2030 C C . VAL A 1 287 ? -25.724 24.688 7.224 1.00 9.23 299 VAL A C 1
ATOM 2031 O O . VAL A 1 287 ? -25.128 25.558 6.577 1.00 9.88 299 VAL A O 1
ATOM 2035 N N . VAL A 1 288 ? -25.099 23.644 7.772 1.00 9.44 300 VAL A N 1
ATOM 2036 C CA . VAL A 1 288 ? -23.650 23.406 7.731 1.00 9.18 300 VAL A CA 1
ATOM 2037 C C . VAL A 1 288 ? -23.447 21.937 7.394 1.00 9.29 300 VAL A C 1
ATOM 2038 O O . VAL A 1 288 ? -23.997 21.072 8.100 1.00 9.47 300 VAL A O 1
ATOM 2042 N N . PHE A 1 289 ? -22.697 21.655 6.327 1.00 8.80 301 PHE A N 1
ATOM 2043 C CA . PHE A 1 289 ? -22.455 20.273 5.923 1.00 8.64 301 PHE A CA 1
ATOM 2044 C C . PHE A 1 289 ? -21.303 19.669 6.724 1.00 8.81 301 PHE A C 1
ATOM 2045 O O . PHE A 1 289 ? -20.229 20.285 6.866 1.00 9.39 301 PHE A O 1
ATOM 2053 N N . SER A 1 290 ? -21.527 18.499 7.325 1.00 8.54 302 SER A N 1
ATOM 2054 C CA . SER A 1 290 ? -20.608 17.939 8.304 1.00 8.61 302 SER A CA 1
ATOM 2055 C C . SER A 1 290 ? -20.327 16.456 8.033 1.00 9.07 302 SER A C 1
ATOM 2056 O O . SER A 1 290 ? -20.659 15.596 8.852 1.00 10.73 302 SER A O 1
ATOM 2059 N N . PRO A 1 291 ? -19.666 16.113 6.923 1.00 8.80 303 PRO A N 1
ATOM 2060 C CA . PRO A 1 291 ? -19.120 14.764 6.731 1.00 9.02 303 PRO A CA 1
ATOM 2061 C C . PRO A 1 291 ? -17.966 14.550 7.696 1.00 9.48 303 PRO A C 1
ATOM 2062 O O . PRO A 1 291 ? -17.358 15.509 8.206 1.00 10.86 303 PRO A O 1
ATOM 2066 N N . HIS A 1 292 ? -17.710 13.298 8.011 1.00 8.35 304 HIS A N 1
ATOM 2067 C CA . HIS A 1 292 ? -16.617 12.875 8.874 1.00 9.14 304 HIS A CA 1
ATOM 2068 C C . HIS A 1 292 ? -15.463 12.438 7.995 1.00 9.16 304 HIS A C 1
ATOM 2069 O O . HIS A 1 292 ? -15.591 11.519 7.181 1.00 9.39 304 HIS A O 1
ATOM 2076 N N . LEU A 1 293 ? -14.358 13.174 8.126 1.00 9.49 305 LEU A N 1
ATOM 2077 C CA . LEU A 1 293 ? -13.243 13.052 7.134 1.00 9.18 305 LEU A CA 1
ATOM 2078 C C . LEU A 1 293 ? -12.220 12.037 7.585 1.00 9.40 305 LEU A C 1
ATOM 2079 O O . LEU A 1 293 ? -11.183 12.371 8.180 1.00 9.86 305 LEU A O 1
ATOM 2084 N N . TYR A 1 294 ? -12.524 10.764 7.331 1.00 10.36 306 TYR A N 1
ATOM 2085 C CA . TYR A 1 294 ? -11.737 9.635 7.802 1.00 10.44 306 TYR A CA 1
ATOM 2086 C C . TYR A 1 294 ? -10.830 9.027 6.715 1.00 9.80 306 TYR A C 1
ATOM 2087 O O . TYR A 1 294 ? -10.231 7.970 6.970 1.00 10.40 306 TYR A O 1
ATOM 2096 N N . SER A 1 295 ? -10.666 9.712 5.574 1.00 9.41 307 SER A N 1
ATOM 2097 C CA . SER A 1 295 ? -9.763 9.230 4.530 1.00 10.05 307 SER A CA 1
ATOM 2098 C C . SER A 1 295 ? -8.350 9.064 5.085 1.00 10.85 307 SER A C 1
ATOM 2099 O O . SER A 1 295 ? -7.817 9.925 5.783 1.00 10.63 307 SER A O 1
ATOM 2102 N N . GLN A 1 296 ? -7.767 7.919 4.745 1.00 10.40 308 GLN A N 1
ATOM 2103 C CA . GLN A 1 296 ? -6.413 7.495 5.162 1.00 11.68 308 GLN A CA 1
ATOM 2104 C C . GLN A 1 296 ? -6.332 7.288 6.657 1.00 10.89 308 GLN A C 1
ATOM 2105 O O . GLN A 1 296 ? -5.211 7.178 7.224 1.00 13.44 308 GLN A O 1
ATOM 2111 N N . SER A 1 297 ? -7.467 7.148 7.355 1.00 11.10 309 SER A N 1
ATOM 2112 C CA . SER A 1 297 ? -7.523 6.737 8.727 1.00 10.59 309 SER A CA 1
ATOM 2113 C C . SER A 1 297 ? -8.229 5.379 8.847 1.00 12.18 309 SER A C 1
ATOM 2114 O O . SER A 1 297 ? -7.623 4.381 9.201 1.00 13.11 309 SER A O 1
ATOM 2117 N N . ILE A 1 298 ? -9.541 5.358 8.536 1.00 11.19 310 ILE A N 1
ATOM 2118 C CA . ILE A 1 298 ? -10.368 4.178 8.736 1.00 11.09 310 ILE A CA 1
ATOM 2119 C C . ILE A 1 298 ? -11.260 3.911 7.526 1.00 11.91 310 ILE A C 1
ATOM 2120 O O . ILE A 1 298 ? -12.224 3.131 7.651 1.00 14.20 310 ILE A O 1
ATOM 2125 N N . ASN A 1 299 ? -10.935 4.430 6.356 1.00 11.23 311 ASN A N 1
ATOM 2126 C CA . ASN A 1 299 ? -11.715 4.081 5.166 1.00 11.96 311 ASN A CA 1
ATOM 2127 C C . ASN A 1 299 ? -11.397 2.657 4.723 1.00 11.99 311 ASN A C 1
ATOM 2128 O O . ASN A 1 299 ? -10.366 2.083 5.077 1.00 12.79 311 ASN A O 1
ATOM 2133 N N . VAL A 1 300 ? -12.224 2.126 3.824 1.00 11.30 312 VAL A N 1
ATOM 2134 C CA . VAL A 1 300 ? -11.976 0.805 3.239 1.00 11.78 312 VAL A CA 1
ATOM 2135 C C . VAL A 1 300 ? -10.626 0.822 2.521 1.00 12.48 312 VAL A C 1
ATOM 2136 O O . VAL A 1 300 ? -9.860 -0.167 2.669 1.00 13.64 312 VAL A O 1
ATOM 2140 N N . SER A 1 301 ? -10.339 1.818 1.712 1.00 12.88 313 SER A N 1
ATOM 2141 C CA . SER A 1 301 ? -8.995 1.873 1.159 1.00 14.54 313 SER A CA 1
ATOM 2142 C C . SER A 1 301 ? -8.089 2.759 1.990 1.00 16.43 313 SER A C 1
ATOM 2143 O O . SER A 1 301 ? -8.518 3.873 2.346 1.00 14.45 313 SER A O 1
ATOM 2146 N N . SER A 1 302 ? -6.848 2.317 2.232 1.00 16.93 314 SER A N 1
ATOM 2147 C CA . SER A 1 302 ? -5.853 3.123 2.935 1.00 20.18 314 SER A CA 1
ATOM 2148 C C . SER A 1 302 ? -5.287 4.221 2.028 1.00 20.28 314 SER A C 1
ATOM 2149 O O . SER A 1 302 ? -4.591 5.139 2.513 1.00 23.75 314 SER A O 1
ATOM 2152 N N . GLU A 1 303 ? -5.513 4.190 0.765 1.00 17.60 315 GLU A N 1
ATOM 2153 C CA . GLU A 1 303 ? -4.865 5.162 -0.103 1.00 21.15 315 GLU A CA 1
ATOM 2154 C C . GLU A 1 303 ? -5.850 6.135 -0.750 1.00 22.76 315 GLU A C 1
ATOM 2155 O O . GLU A 1 303 ? -5.464 7.284 -1.062 1.00 21.80 315 GLU A O 1
ATOM 2161 N N . PHE A 1 304 ? -7.099 5.727 -1.039 1.00 18.01 316 PHE A N 1
ATOM 2162 C CA . PHE A 1 304 ? -7.961 6.520 -1.855 1.00 15.37 316 PHE A CA 1
ATOM 2163 C C . PHE A 1 304 ? -9.321 6.707 -1.212 1.00 17.10 316 PHE A C 1
ATOM 2164 O O . PHE A 1 304 ? -9.944 5.685 -0.864 1.00 19.22 316 PHE A O 1
ATOM 2172 N N . PRO A 1 305 ? -9.869 7.921 -1.075 1.00 13.94 317 PRO A N 1
ATOM 2173 C CA . PRO A 1 305 ? -9.203 9.196 -1.346 1.00 13.67 317 PRO A CA 1
ATOM 2174 C C . PRO A 1 305 ? -8.063 9.421 -0.382 1.00 10.93 317 PRO A C 1
ATOM 2175 O O . PRO A 1 305 ? -8.013 8.906 0.722 1.00 12.07 317 PRO A O 1
ATOM 2179 N N . SER A 1 306 ? -7.107 10.269 -0.837 1.00 12.51 318 SER A N 1
ATOM 2180 C CA . SER A 1 306 ? -6.089 10.728 0.101 1.00 11.21 318 SER A CA 1
ATOM 2181 C C . SER A 1 306 ? -6.717 11.720 1.107 1.00 10.87 318 SER A C 1
ATOM 2182 O O . SER A 1 306 ? -7.844 12.176 0.891 1.00 11.03 318 SER A O 1
ATOM 2185 N N . ILE A 1 307 ? -5.957 12.055 2.146 1.00 11.38 319 ILE A N 1
ATOM 2186 C CA . ILE A 1 307 ? -6.510 13.041 3.111 1.00 11.48 319 ILE A CA 1
ATOM 2187 C C . ILE A 1 307 ? -6.916 14.267 2.314 1.00 11.48 319 ILE A C 1
ATOM 2188 O O . ILE A 1 307 ? -7.993 14.843 2.483 1.00 11.13 319 ILE A O 1
ATOM 2193 N N . GLU A 1 308 ? -6.024 14.782 1.425 1.00 12.09 320 GLU A N 1
ATOM 2194 C CA . GLU A 1 308 ? -6.255 16.054 0.778 1.00 11.04 320 GLU A CA 1
ATOM 2195 C C . GLU A 1 308 ? -7.387 15.972 -0.238 1.00 11.21 320 GLU A C 1
ATOM 2196 O O . GLU A 1 308 ? -8.169 16.906 -0.391 1.00 11.95 320 GLU A O 1
ATOM 2202 N N . ASP A 1 309 ? -7.500 14.836 -0.945 1.00 12.07 321 ASP A N 1
ATOM 2203 C CA . ASP A 1 309 ? -8.645 14.673 -1.836 1.00 13.30 321 ASP A CA 1
ATOM 2204 C C . ASP A 1 309 ? -9.950 14.537 -1.043 1.00 11.10 321 ASP A C 1
ATOM 2205 O O . ASP A 1 309 ? -10.968 14.982 -1.525 1.00 11.42 321 ASP A O 1
ATOM 2210 N N . GLY A 1 310 ? -9.892 13.920 0.111 1.00 10.60 322 GLY A N 1
ATOM 2211 C CA . GLY A 1 310 ? -11.100 13.849 0.961 1.00 11.03 322 GLY A CA 1
ATOM 2212 C C . GLY A 1 310 ? -11.616 15.244 1.307 1.00 9.94 322 GLY A C 1
ATOM 2213 O O . GLY A 1 310 ? -12.819 15.490 1.295 1.00 10.88 322 GLY A O 1
ATOM 2214 N N . PHE A 1 311 ? -10.685 16.188 1.583 1.00 10.54 323 PHE A N 1
ATOM 2215 C CA . PHE A 1 311 ? -11.119 17.566 1.789 1.00 9.67 323 PHE A CA 1
ATOM 2216 C C . PHE A 1 311 ? -11.702 18.175 0.515 1.00 9.85 323 PHE A C 1
ATOM 2217 O O . PHE A 1 311 ? -12.720 18.831 0.552 1.00 10.70 323 PHE A O 1
ATOM 2225 N N . ARG A 1 312 ? -11.063 17.956 -0.637 1.00 10.31 324 ARG A N 1
ATOM 2226 C CA . ARG A 1 312 ? -11.578 18.546 -1.865 1.00 11.50 324 ARG A CA 1
ATOM 2227 C C . ARG A 1 312 ? -12.990 18.053 -2.180 1.00 10.36 324 ARG A C 1
ATOM 2228 O O . ARG A 1 312 ? -13.837 18.844 -2.584 1.00 10.57 324 ARG A O 1
ATOM 2236 N N . ILE A 1 313 ? -13.255 16.765 -1.938 1.00 10.14 325 ILE A N 1
ATOM 2237 C CA . ILE A 1 313 ? -14.591 16.227 -2.181 1.00 10.65 325 ILE A CA 1
ATOM 2238 C C . ILE A 1 313 ? -15.597 16.874 -1.238 1.00 9.81 325 ILE A C 1
ATOM 2239 O O . ILE A 1 313 ? -16.666 17.293 -1.635 1.00 10.18 325 ILE A O 1
ATOM 2244 N N . ALA A 1 314 ? -15.222 16.976 0.051 1.00 9.97 326 ALA A N 1
ATOM 2245 C CA . ALA A 1 314 ? -16.126 17.566 1.033 1.00 9.59 326 ALA A CA 1
ATOM 2246 C C . ALA A 1 314 ? -16.395 19.043 0.754 1.00 9.74 326 ALA A C 1
ATOM 2247 O O . ALA A 1 314 ? -17.505 19.527 0.927 1.00 9.61 326 ALA A O 1
ATOM 2249 N N . VAL A 1 315 ? -15.346 19.776 0.340 1.00 10.19 327 VAL A N 1
ATOM 2250 C CA . VAL A 1 315 ? -15.477 21.194 0.033 1.00 10.72 327 VAL A CA 1
ATOM 2251 C C . VAL A 1 315 ? -16.397 21.376 -1.192 1.00 10.15 327 VAL A C 1
ATOM 2252 O O . VAL A 1 315 ? -17.257 22.258 -1.211 1.00 10.58 327 VAL A O 1
ATOM 2256 N N . ALA A 1 316 ? -16.252 20.501 -2.209 1.00 10.46 328 ALA A N 1
ATOM 2257 C CA . ALA A 1 316 ? -17.135 20.615 -3.365 1.00 10.44 328 ALA A CA 1
ATOM 2258 C C . ALA A 1 316 ? -18.579 20.306 -3.004 1.00 10.53 328 ALA A C 1
ATOM 2259 O O . ALA A 1 316 ? -19.519 20.948 -3.472 1.00 10.94 328 ALA A O 1
ATOM 2261 N N . ALA A 1 317 ? -18.791 19.320 -2.131 1.00 10.88 329 ALA A N 1
ATOM 2262 C CA . ALA A 1 317 ? -20.159 18.978 -1.676 1.00 10.32 329 ALA A CA 1
ATOM 2263 C C . ALA A 1 317 ? -20.764 20.159 -0.905 1.00 10.13 329 ALA A C 1
ATOM 2264 O O . ALA A 1 317 ? -21.896 20.548 -1.120 1.00 10.90 329 ALA A O 1
ATOM 2266 N N . ALA A 1 318 ? -19.970 20.759 0.030 1.00 10.63 330 ALA A N 1
ATOM 2267 C CA . ALA A 1 318 ? -20.500 21.889 0.800 1.00 10.60 330 ALA A CA 1
ATOM 2268 C C . ALA A 1 318 ? -20.829 23.039 -0.131 1.00 10.96 330 ALA A C 1
ATOM 2269 O O . ALA A 1 318 ? -21.856 23.720 0.048 1.00 12.46 330 ALA A O 1
ATOM 2271 N N . ASP A 1 319 ? -20.028 23.251 -1.150 1.00 11.65 331 ASP A N 1
ATOM 2272 C CA . ASP A 1 319 ? -20.315 24.322 -2.108 1.00 12.26 331 ASP A CA 1
ATOM 2273 C C . ASP A 1 319 ? -21.584 24.067 -2.896 1.00 12.93 331 ASP A C 1
ATOM 2274 O O . ASP A 1 319 ? -22.322 25.006 -3.198 1.00 14.77 331 ASP A O 1
ATOM 2279 N N . TRP A 1 320 ? -21.896 22.806 -3.179 1.00 12.94 332 TRP A N 1
ATOM 2280 C CA . TRP A 1 320 ? -23.164 22.491 -3.823 1.00 12.36 332 TRP A CA 1
ATOM 2281 C C . TRP A 1 320 ? -24.353 22.922 -2.984 1.00 12.95 332 TRP A C 1
ATOM 2282 O O . TRP A 1 320 ? -25.389 23.385 -3.484 1.00 13.60 332 TRP A O 1
ATOM 2293 N N . TYR A 1 321 ? -24.262 22.774 -1.652 1.00 11.73 333 TYR A N 1
ATOM 2294 C CA . TYR A 1 321 ? -25.266 23.222 -0.746 1.00 12.03 333 TYR A CA 1
ATOM 2295 C C . TYR A 1 321 ? -25.207 24.722 -0.494 1.00 12.82 333 TYR A C 1
ATOM 2296 O O . TYR A 1 321 ? -26.109 25.261 0.180 1.00 15.64 333 TYR A O 1
ATOM 2305 N N . GLY A 1 322 ? -24.136 25.367 -0.937 1.00 12.88 334 GLY A N 1
ATOM 2306 C CA . GLY A 1 322 ? -23.920 26.787 -0.605 1.00 13.90 334 GLY A CA 1
ATOM 2307 C C . GLY A 1 322 ? -23.656 26.976 0.884 1.00 12.98 334 GLY A C 1
ATOM 2308 O O . GLY A 1 322 ? -23.884 28.074 1.389 1.00 16.18 334 GLY A O 1
ATOM 2309 N N . ALA A 1 323 ? -23.148 25.953 1.555 1.00 11.71 335 ALA A N 1
ATOM 2310 C CA . ALA A 1 323 ? -23.084 25.938 3.015 1.00 10.51 335 ALA A CA 1
ATOM 2311 C C . ALA A 1 323 ? -21.637 25.874 3.482 1.00 10.81 335 ALA A C 1
ATOM 2312 O O . ALA A 1 323 ? -20.779 25.305 2.795 1.00 10.99 335 ALA A O 1
ATOM 2314 N N . PRO A 1 324 ? -21.340 26.273 4.727 1.00 10.15 336 PRO A N 1
ATOM 2315 C CA . PRO A 1 324 ? -20.018 25.972 5.260 1.00 10.04 336 PRO A CA 1
ATOM 2316 C C . PRO A 1 324 ? -19.805 24.481 5.447 1.00 9.79 336 PRO A C 1
ATOM 2317 O O . PRO A 1 324 ? -20.766 23.709 5.609 1.00 10.64 336 PRO A O 1
ATOM 2321 N N . LEU A 1 325 ? -18.546 24.113 5.452 1.00 9.53 337 LEU A N 1
ATOM 2322 C CA . LEU A 1 325 ? -18.062 22.787 5.811 1.00 8.99 337 LEU A CA 1
ATOM 2323 C C . LEU A 1 325 ? -17.506 22.831 7.222 1.00 10.15 337 LEU A C 1
ATOM 2324 O O . LEU A 1 325 ? -16.653 23.667 7.521 1.00 9.96 337 LEU A O 1
ATOM 2329 N N . TRP A 1 326 ? -17.950 21.935 8.083 1.00 8.57 338 TRP A N 1
ATOM 2330 C CA . TRP A 1 326 ? -17.394 21.819 9.447 1.00 8.85 338 TRP A CA 1
ATOM 2331 C C . TRP A 1 326 ? -17.395 20.331 9.759 1.00 9.16 338 TRP A C 1
ATOM 2332 O O . TRP A 1 326 ? -18.494 19.757 9.740 1.00 10.22 338 TRP A O 1
ATOM 2343 N N . THR A 1 327 ? -16.244 19.700 9.934 1.00 9.61 339 THR A N 1
ATOM 2344 C CA . THR A 1 327 ? -16.246 18.221 10.024 1.00 9.94 339 THR A CA 1
ATOM 2345 C C . THR A 1 327 ? -16.408 17.785 11.469 1.00 9.67 339 THR A C 1
ATOM 2346 O O . THR A 1 327 ? -15.543 18.013 12.321 1.00 10.55 339 THR A O 1
ATOM 2350 N N . GLY A 1 328 ? -17.485 17.070 11.766 1.00 9.41 340 GLY A N 1
ATOM 2351 C CA . GLY A 1 328 ? -17.807 16.763 13.152 1.00 9.65 340 GLY A CA 1
ATOM 2352 C C . GLY A 1 328 ? -16.958 15.655 13.738 1.00 9.00 340 GLY A C 1
ATOM 2353 O O . GLY A 1 328 ? -16.977 15.507 14.979 1.00 9.16 340 GLY A O 1
ATOM 2354 N N . GLU A 1 329 ? -16.271 14.855 12.917 1.00 9.46 341 GLU A N 1
ATOM 2355 C CA . GLU A 1 329 ? -15.366 13.850 13.440 1.00 9.61 341 GLU A CA 1
ATOM 2356 C C . GLU A 1 329 ? -14.289 13.623 12.437 1.00 9.48 341 GLU A C 1
ATOM 2357 O O . GLU A 1 329 ? -14.490 13.579 11.236 1.00 9.99 341 GLU A O 1
ATOM 2363 N N . TRP A 1 330 ? -13.075 13.456 13.014 1.00 9.74 342 TRP A N 1
ATOM 2364 C CA . TRP A 1 330 ? -11.874 13.029 12.287 1.00 9.13 342 TRP A CA 1
ATOM 2365 C C . TRP A 1 330 ? -10.930 12.542 13.348 1.00 9.62 342 TRP A C 1
ATOM 2366 O O . TRP A 1 330 ? -11.063 12.853 14.541 1.00 10.76 342 TRP A O 1
ATOM 2377 N N . GLY A 1 331 ? -9.962 11.718 12.961 1.00 9.95 343 GLY A N 1
ATOM 2378 C CA . GLY A 1 331 ? -8.985 11.288 13.968 1.00 11.30 343 GLY A CA 1
ATOM 2379 C C . GLY A 1 331 ? -8.210 10.091 13.464 1.00 10.77 343 GLY A C 1
ATOM 2380 O O . GLY A 1 331 ? -8.610 9.427 12.507 1.00 11.30 343 GLY A O 1
ATOM 2381 N N . TRP A 1 332 ? -7.068 9.877 14.132 1.00 10.55 344 TRP A N 1
ATOM 2382 C CA . TRP A 1 332 ? -6.222 8.693 13.919 1.00 10.51 344 TRP A CA 1
ATOM 2383 C C . TRP A 1 332 ? -6.148 7.937 15.222 1.00 10.92 344 TRP A C 1
ATOM 2384 O O . TRP A 1 332 ? -6.197 8.525 16.305 1.00 11.89 344 TRP A O 1
ATOM 2395 N N . PHE A 1 333 ? -6.042 6.603 15.108 1.00 12.05 345 PHE A N 1
ATOM 2396 C CA . PHE A 1 333 ? -6.308 5.717 16.249 1.00 13.40 345 PHE A CA 1
ATOM 2397 C C . PHE A 1 333 ? -5.145 4.771 16.567 1.00 15.60 345 PHE A C 1
ATOM 2398 O O . PHE A 1 333 ? -5.285 3.982 17.509 1.00 18.51 345 PHE A O 1
ATOM 2406 N N . GLY A 1 334 ? -4.089 4.850 15.777 1.00 14.56 346 GLY A N 1
ATOM 2407 C CA . GLY A 1 334 ? -2.931 3.955 15.986 1.00 16.76 346 GLY A CA 1
ATOM 2408 C C . GLY A 1 334 ? -1.805 4.701 16.696 1.00 17.66 346 GLY A C 1
ATOM 2409 O O . GLY A 1 334 ? -1.986 5.590 17.513 1.00 17.87 346 GLY A O 1
ATOM 2410 N N . ASP A 1 335 ? -0.591 4.250 16.352 1.00 18.88 347 ASP A N 1
ATOM 2411 C CA . ASP A 1 335 ? 0.612 4.739 17.021 1.00 20.98 347 ASP A CA 1
ATOM 2412 C C . ASP A 1 335 ? 0.938 6.153 16.535 1.00 17.71 347 ASP A C 1
ATOM 2413 O O . ASP A 1 335 ? 1.161 6.341 15.337 1.00 17.78 347 ASP A O 1
ATOM 2418 N N . PRO A 1 336 ? 1.014 7.177 17.396 1.00 18.02 348 PRO A N 1
ATOM 2419 C CA . PRO A 1 336 ? 1.379 8.519 16.958 1.00 18.64 348 PRO A CA 1
ATOM 2420 C C . PRO A 1 336 ? 2.752 8.621 16.310 1.00 19.49 348 PRO A C 1
ATOM 2421 O O . PRO A 1 336 ? 3.005 9.485 15.482 1.00 20.36 348 PRO A O 1
ATOM 2425 N N . ASP A 1 337 ? 3.688 7.738 16.706 1.00 21.15 349 ASP A N 1
ATOM 2426 C CA . ASP A 1 337 ? 4.974 7.723 16.031 1.00 21.64 349 ASP A CA 1
ATOM 2427 C C . ASP A 1 337 ? 4.822 7.474 14.546 1.00 22.76 349 ASP A C 1
ATOM 2428 O O . ASP A 1 337 ? 5.646 7.951 13.783 1.00 29.43 349 ASP A O 1
ATOM 2433 N N . GLU A 1 338 ? 3.829 6.668 14.150 1.00 20.05 350 GLU A N 1
ATOM 2434 C CA . GLU A 1 338 ? 3.580 6.375 12.753 1.00 20.11 350 GLU A CA 1
ATOM 2435 C C . GLU A 1 338 ? 2.567 7.332 12.124 1.00 20.63 350 GLU A C 1
ATOM 2436 O O . GLU A 1 338 ? 2.667 7.588 10.957 1.00 22.37 350 GLU A O 1
ATOM 2442 N N . GLN A 1 339 ? 1.621 7.894 12.917 1.00 16.68 351 GLN A N 1
ATOM 2443 C CA . GLN A 1 339 ? 0.471 8.556 12.283 1.00 16.71 351 GLN A CA 1
ATOM 2444 C C . GLN A 1 339 ? 0.459 10.055 12.538 1.00 15.54 351 GLN A C 1
ATOM 2445 O O . GLN A 1 339 ? -0.433 10.726 11.993 1.00 14.49 351 GLN A O 1
ATOM 2451 N N . ALA A 1 340 ? 1.354 10.636 13.374 1.00 14.80 352 ALA A N 1
ATOM 2452 C CA . ALA A 1 340 ? 1.283 12.063 13.624 1.00 15.08 352 ALA A CA 1
ATOM 2453 C C . ALA A 1 340 ? 1.439 12.860 12.344 1.00 14.52 352 ALA A C 1
ATOM 2454 O O . ALA A 1 340 ? 0.887 13.944 12.220 1.00 14.60 352 ALA A O 1
ATOM 2456 N N . GLY A 1 341 ? 2.126 12.344 11.346 1.00 15.00 353 GLY A N 1
ATOM 2457 C CA . GLY A 1 341 ? 2.283 13.064 10.093 1.00 15.38 353 GLY A CA 1
ATOM 2458 C C . GLY A 1 341 ? 0.966 13.197 9.318 1.00 14.23 353 GLY A C 1
ATOM 2459 O O . GLY A 1 341 ? 0.733 14.163 8.606 1.00 14.12 353 GLY A O 1
ATOM 2460 N N . GLN A 1 342 ? 0.106 12.171 9.464 1.00 13.87 354 GLN A N 1
ATOM 2461 C CA . GLN A 1 342 ? -1.213 12.263 8.851 1.00 13.93 354 GLN A CA 1
ATOM 2462 C C . GLN A 1 342 ? -2.055 13.305 9.597 1.00 11.74 354 GLN A C 1
ATOM 2463 O O . GLN A 1 342 ? -2.737 14.069 8.943 1.00 11.31 354 GLN A O 1
ATOM 2469 N N . VAL A 1 343 ? -1.967 13.328 10.905 1.00 11.62 355 VAL A N 1
ATOM 2470 C CA . VAL A 1 343 ? -2.656 14.355 11.689 1.00 11.50 355 VAL A CA 1
ATOM 2471 C C . VAL A 1 343 ? -2.190 15.738 11.275 1.00 11.35 355 VAL A C 1
ATOM 2472 O O . VAL A 1 343 ? -2.986 16.678 11.079 1.00 11.82 355 VAL A O 1
ATOM 2476 N N . ARG A 1 344 ? -0.861 15.913 11.079 1.00 12.01 356 ARG A N 1
ATOM 2477 C CA . ARG A 1 344 ? -0.331 17.169 10.622 1.00 11.89 356 ARG A CA 1
ATOM 2478 C C . ARG A 1 344 ? -0.890 17.556 9.267 1.00 11.54 356 ARG A C 1
ATOM 2479 O O . ARG A 1 344 ? -1.258 18.715 9.075 1.00 11.87 356 ARG A O 1
ATOM 2487 N N . ARG A 1 345 ? -0.926 16.617 8.330 1.00 11.35 357 ARG A N 1
ATOM 2488 C CA . ARG A 1 345 ? -1.509 16.889 7.035 1.00 12.19 357 ARG A CA 1
ATOM 2489 C C . ARG A 1 345 ? -2.984 17.327 7.149 1.00 10.81 357 ARG A C 1
ATOM 2490 O O . ARG A 1 345 ? -3.448 18.174 6.409 1.00 11.31 357 ARG A O 1
ATOM 2498 N N . PHE A 1 346 ? -3.717 16.669 8.091 1.00 10.12 358 PHE A N 1
ATOM 2499 C CA . PHE A 1 346 ? -5.117 17.044 8.274 1.00 10.25 358 PHE A CA 1
ATOM 2500 C C . PHE A 1 346 ? -5.295 18.498 8.734 1.00 9.45 358 PHE A C 1
ATOM 2501 O O . PHE A 1 346 ? -6.082 19.216 8.190 1.00 10.03 358 PHE A O 1
ATOM 2509 N N . VAL A 1 347 ? -4.523 18.837 9.791 1.00 10.29 359 VAL A N 1
ATOM 2510 C CA . VAL A 1 347 ? -4.609 20.232 10.258 1.00 10.30 359 VAL A CA 1
ATOM 2511 C C . VAL A 1 347 ? -4.191 21.232 9.167 1.00 10.64 359 VAL A C 1
ATOM 2512 O O . VAL A 1 347 ? -4.833 22.274 8.988 1.00 10.65 359 VAL A O 1
ATOM 2516 N N . ASP A 1 348 ? -3.138 20.858 8.412 1.00 10.78 360 ASP A N 1
ATOM 2517 C CA . ASP A 1 348 ? -2.756 21.726 7.311 1.00 11.28 360 ASP A CA 1
ATOM 2518 C C . ASP A 1 348 ? -3.888 21.946 6.346 1.00 11.09 360 ASP A C 1
ATOM 2519 O O . ASP A 1 348 ? -4.097 23.053 5.871 1.00 11.55 360 ASP A O 1
ATOM 2524 N N . ALA A 1 349 ? -4.649 20.863 6.046 1.00 10.89 361 ALA A N 1
ATOM 2525 C CA . ALA A 1 349 ? -5.746 21.006 5.101 1.00 10.74 361 ALA A CA 1
ATOM 2526 C C . ALA A 1 349 ? -6.932 21.797 5.714 1.00 9.36 361 ALA A C 1
ATOM 2527 O O . ALA A 1 349 ? -7.591 22.546 5.013 1.00 10.61 361 ALA A O 1
ATOM 2529 N N . MET A 1 350 ? -7.158 21.646 7.053 1.00 9.74 362 MET A N 1
ATOM 2530 C CA . MET A 1 350 ? -8.154 22.523 7.681 1.00 9.68 362 MET A CA 1
ATOM 2531 C C . MET A 1 350 ? -7.814 24.000 7.488 1.00 10.03 362 MET A C 1
ATOM 2532 O O . MET A 1 350 ? -8.694 24.824 7.363 1.00 10.72 362 MET A O 1
ATOM 2537 N N . ASN A 1 351 ? -6.499 24.284 7.571 1.00 10.32 363 ASN A N 1
ATOM 2538 C CA . ASN A 1 351 ? -6.092 25.677 7.366 1.00 10.14 363 ASN A CA 1
ATOM 2539 C C . ASN A 1 351 ? -6.200 26.112 5.911 1.00 10.77 363 ASN A C 1
ATOM 2540 O O . ASN A 1 351 ? -6.793 27.167 5.655 1.00 11.66 363 ASN A O 1
ATOM 2545 N N . THR A 1 352 ? -5.791 25.244 4.963 1.00 11.09 364 THR A N 1
ATOM 2546 C CA . THR A 1 352 ? -5.910 25.619 3.559 1.00 12.32 364 THR A CA 1
ATOM 2547 C C . THR A 1 352 ? -7.347 25.940 3.173 1.00 11.32 364 THR A C 1
ATOM 2548 O O . THR A 1 352 ? -7.637 26.833 2.387 1.00 12.87 364 THR A O 1
ATOM 2552 N N . HIS A 1 353 ? -8.318 25.145 3.710 1.00 10.63 365 HIS A N 1
ATOM 2553 C CA . HIS A 1 353 ? -9.716 25.311 3.379 1.00 10.64 365 HIS A CA 1
ATOM 2554 C C . HIS A 1 353 ? -10.487 26.198 4.365 1.00 1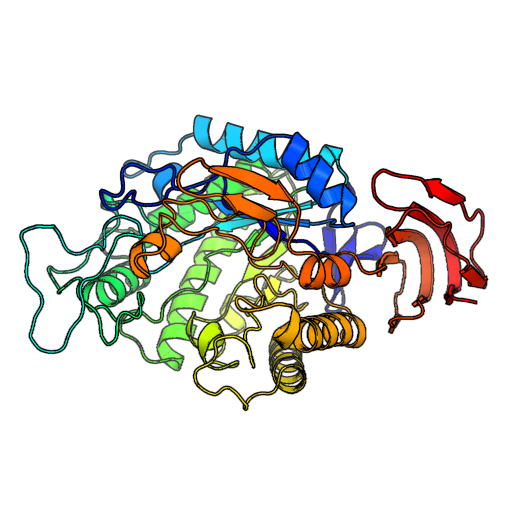1.38 365 HIS A C 1
ATOM 2555 O O . HIS A 1 353 ? -11.645 26.474 4.176 1.00 11.61 365 HIS A O 1
ATOM 2562 N N . ARG A 1 354 ? -9.797 26.636 5.425 1.00 10.83 366 ARG A N 1
ATOM 2563 C CA . ARG A 1 354 ? -10.395 27.524 6.440 1.00 11.55 366 ARG A CA 1
ATOM 2564 C C . ARG A 1 354 ? -11.667 26.928 7.053 1.00 10.37 366 ARG A C 1
ATOM 2565 O O . ARG 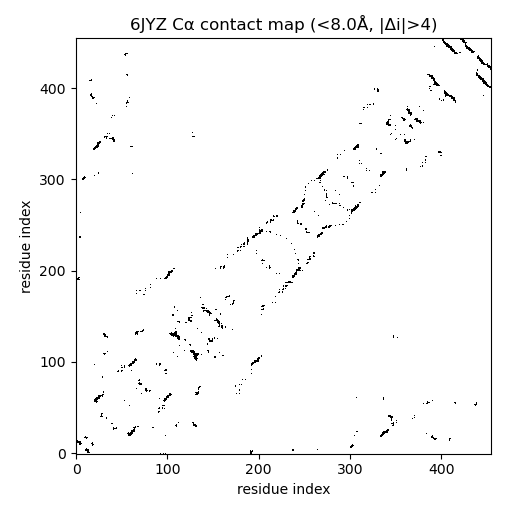A 1 354 ? -12.691 27.578 7.106 1.00 11.40 366 ARG A O 1
ATOM 2573 N N . ILE A 1 355 ? -11.505 25.687 7.534 1.00 10.62 367 ILE A N 1
ATOM 2574 C CA . ILE A 1 355 ? -12.637 25.053 8.222 1.00 10.43 367 ILE A CA 1
ATOM 2575 C C . ILE A 1 355 ? -12.246 24.704 9.642 1.00 10.47 367 ILE A C 1
ATOM 2576 O O . ILE A 1 355 ? -11.089 24.624 10.052 1.00 11.35 367 ILE A O 1
ATOM 2581 N N . GLY A 1 356 ? -13.317 24.460 10.402 1.00 11.56 368 GLY A N 1
ATOM 2582 C CA . GLY A 1 356 ? -13.201 23.845 11.717 1.00 11.62 368 GLY A CA 1
ATOM 2583 C C . GLY A 1 356 ? -13.622 22.369 11.674 1.00 10.02 368 GLY A C 1
ATOM 2584 O O . GLY A 1 356 ? -14.034 21.798 10.665 1.00 10.33 368 GLY A O 1
ATOM 2585 N N . GLY A 1 357 ? -13.548 21.797 12.856 1.00 9.96 369 GLY A N 1
ATOM 2586 C CA . GLY A 1 357 ? -14.010 20.448 13.058 1.00 9.61 369 GLY A CA 1
ATOM 2587 C C . GLY A 1 357 ? -13.688 19.944 14.447 1.00 9.25 369 GLY A C 1
ATOM 2588 O O . GLY A 1 357 ? -13.134 20.669 15.288 1.00 10.36 369 GLY A O 1
ATOM 2589 N N . ALA A 1 358 ? -14.058 18.682 14.715 1.00 9.13 370 ALA A N 1
ATOM 2590 C CA . ALA A 1 358 ? -13.918 18.107 16.053 1.00 8.87 370 ALA A CA 1
ATOM 2591 C C . ALA A 1 358 ? -13.237 16.757 15.957 1.00 9.10 370 ALA A C 1
ATOM 2592 O O . ALA A 1 358 ? -13.745 15.821 15.308 1.00 10.11 370 ALA A O 1
ATOM 2594 N N . TRP A 1 359 ? -12.100 16.627 16.678 1.00 8.52 371 TRP A N 1
ATOM 2595 C CA . TRP A 1 359 ? -11.386 15.367 16.778 1.00 9.25 371 TRP A CA 1
ATOM 2596 C C . TRP A 1 359 ? -12.198 14.339 17.536 1.00 8.88 371 TRP A C 1
ATOM 2597 O O . TRP A 1 359 ? -12.832 14.659 18.543 1.00 9.45 371 TRP A O 1
ATOM 2608 N N . TRP A 1 360 ? -12.137 13.088 17.073 1.00 9.37 372 TRP A N 1
ATOM 2609 C CA . TRP A 1 360 ? -12.690 11.942 17.828 1.00 9.85 372 TRP A CA 1
ATOM 2610 C C . TRP A 1 360 ? -11.478 11.311 18.541 1.00 9.77 372 TRP A C 1
ATOM 2611 O O . TRP A 1 360 ? -10.678 10.697 17.820 1.00 10.63 372 TRP A O 1
ATOM 2622 N N . SER A 1 361 ? -11.327 11.411 19.850 1.00 9.57 373 SER A N 1
ATOM 2623 C CA . SER A 1 361 ? -12.255 12.036 20.791 1.00 9.96 373 SER A CA 1
ATOM 2624 C C . SER A 1 361 ? -11.485 12.481 22.025 1.00 10.39 373 SER A C 1
ATOM 2625 O O . SER A 1 361 ? -10.305 12.127 22.219 1.00 10.79 373 SER A O 1
ATOM 2628 N N . TRP A 1 362 ? -12.170 13.206 22.902 1.00 9.86 374 TRP A N 1
ATOM 2629 C CA . TRP A 1 362 ? -11.566 13.691 24.143 1.00 10.26 374 TRP A CA 1
ATOM 2630 C C . TRP A 1 362 ? -11.192 12.551 25.047 1.00 11.38 374 TRP A C 1
ATOM 2631 O O . TRP A 1 362 ? -10.033 12.495 25.535 1.00 12.47 374 TRP A O 1
ATOM 2642 N N . THR A 1 363 ? -12.153 11.679 25.389 1.00 11.53 375 THR A N 1
ATOM 2643 C CA . THR A 1 363 ? -11.855 10.534 26.274 1.00 12.48 375 THR A CA 1
ATOM 2644 C C . THR A 1 363 ? -12.633 9.323 25.802 1.00 12.73 375 THR A C 1
ATOM 2645 O O . THR A 1 363 ? -13.805 9.433 25.360 1.00 13.11 375 THR A O 1
ATOM 2649 N N . GLN A 1 364 ? -12.066 8.147 25.971 1.00 13.27 376 GLN A N 1
ATOM 2650 C CA . GLN A 1 364 ? -12.754 6.863 25.809 1.00 12.50 376 GLN A CA 1
ATOM 2651 C C . GLN A 1 364 ? -12.478 6.067 27.084 1.00 14.24 376 GLN A C 1
ATOM 2652 O O . GLN A 1 364 ? -11.301 5.876 27.408 1.00 15.20 376 GLN A O 1
ATOM 2658 N N . ALA A 1 365 ? -13.531 5.566 27.730 1.00 13.52 377 ALA A N 1
ATOM 2659 C CA . ALA A 1 365 ? -13.392 4.825 28.982 1.00 13.74 377 ALA A CA 1
ATOM 2660 C C . ALA A 1 365 ? -13.199 3.348 28.708 1.00 14.46 377 ALA A C 1
ATOM 2661 O O . ALA A 1 365 ? -13.318 2.804 27.621 1.00 14.10 377 ALA A O 1
ATOM 2663 N N . CYS A 1 366 ? -12.840 2.639 29.792 1.00 14.14 378 CYS A N 1
ATOM 2664 C CA . CYS A 1 366 ? -12.449 1.253 29.681 1.00 15.55 378 CYS A CA 1
ATOM 2665 C C . CYS A 1 366 ? -13.595 0.308 29.297 1.00 14.96 378 CYS A C 1
ATOM 2666 O O . CYS A 1 366 ? -13.351 -0.708 28.665 1.00 16.42 378 CYS A O 1
ATOM 2669 N N . GLY A 1 367 ? -14.822 0.666 29.658 1.00 13.62 379 GLY A N 1
ATOM 2670 C CA . GLY A 1 367 ? -16.002 -0.112 29.326 1.00 14.65 379 GLY A CA 1
ATOM 2671 C C . GLY A 1 367 ? -16.721 0.426 28.084 1.00 13.69 379 GLY A C 1
ATOM 2672 O O . GLY A 1 367 ? -17.817 -0.049 27.800 1.00 14.61 379 GLY A O 1
ATOM 2673 N N . ASP A 1 368 ? -16.143 1.374 27.362 1.00 13.13 380 ASP A N 1
ATOM 2674 C CA . ASP A 1 368 ? -16.811 1.857 26.130 1.00 12.94 380 ASP A CA 1
ATOM 2675 C C . ASP A 1 368 ? -16.977 0.654 25.208 1.00 12.35 380 ASP A C 1
ATOM 2676 O O . ASP A 1 368 ? -16.091 -0.192 25.108 1.00 12.39 380 ASP A O 1
ATOM 2681 N N . PRO A 1 369 ? -18.084 0.613 24.431 1.00 12.37 381 PRO A N 1
ATOM 2682 C CA . PRO A 1 369 ? -18.256 -0.502 23.508 1.00 13.32 381 PRO A CA 1
ATOM 2683 C C . PRO A 1 369 ? -17.139 -0.677 22.505 1.00 13.58 381 PRO A C 1
ATOM 2684 O O . PRO A 1 369 ? -16.839 -1.774 22.096 1.00 14.34 381 PRO A O 1
ATOM 2688 N N . HIS A 1 370 ? -16.468 0.416 22.131 1.00 15.09 382 HIS A N 1
ATOM 2689 C CA . HIS A 1 370 ? -15.352 0.307 21.213 1.00 16.40 382 HIS A CA 1
ATOM 2690 C C . HIS A 1 370 ? -14.286 -0.593 21.817 1.00 16.65 382 HIS A C 1
ATOM 2691 O O . HIS A 1 370 ? -13.646 -1.362 21.117 1.00 21.06 382 HIS A O 1
ATOM 2698 N N . ALA A 1 371 ? -14.027 -0.469 23.140 1.00 15.14 383 ALA A N 1
ATOM 2699 C CA . ALA A 1 371 ? -13.051 -1.295 23.849 1.00 17.45 383 ALA A CA 1
ATOM 2700 C C . ALA A 1 371 ? -13.574 -2.709 24.031 1.00 19.02 383 ALA A C 1
ATOM 2701 O O . ALA A 1 371 ? -12.809 -3.676 23.933 1.00 20.53 383 ALA A O 1
ATOM 2703 N N . VAL A 1 372 ? -14.865 -2.849 24.334 1.00 16.67 384 VAL A N 1
ATOM 2704 C CA . VAL A 1 372 ? -15.460 -4.174 24.542 1.00 18.59 384 VAL A CA 1
ATOM 2705 C C . VAL A 1 372 ? -15.379 -4.970 23.240 1.00 19.22 384 VAL A C 1
ATOM 2706 O O . VAL A 1 372 ? -15.044 -6.176 23.279 1.00 23.78 384 VAL A O 1
ATOM 2710 N N . LYS A 1 373 ? -15.627 -4.339 22.105 1.00 17.98 385 LYS A N 1
ATOM 2711 C CA . LYS A 1 373 ? -15.690 -5.025 20.824 1.00 24.20 385 LYS A CA 1
ATOM 2712 C C . LYS A 1 373 ? -14.358 -5.717 20.581 1.00 28.79 385 LYS A C 1
ATOM 2713 O O . LYS A 1 373 ? -14.360 -6.806 20.031 1.00 36.55 385 LYS A O 1
ATOM 2719 N N . ASP A 1 374 ? -13.279 -5.046 20.993 1.00 28.34 386 ASP A N 1
ATOM 2720 C CA . ASP A 1 374 ? -11.907 -5.379 20.610 1.00 35.28 386 ASP A CA 1
ATOM 2721 C C . ASP A 1 374 ? -11.250 -6.266 21.659 1.00 35.39 386 ASP A C 1
ATOM 2722 O O . ASP A 1 374 ? -10.114 -6.704 21.454 1.00 36.24 386 ASP A O 1
ATOM 2727 N N . GLY A 1 375 ? -11.961 -6.557 22.758 1.00 31.03 387 GLY A N 1
ATOM 2728 C CA . GLY A 1 375 ? -11.403 -7.307 23.876 1.00 29.46 387 GLY A CA 1
ATOM 2729 C C . GLY A 1 375 ? -10.283 -6.518 24.557 1.00 32.94 387 GLY A C 1
ATOM 2730 O O . GLY A 1 375 ? -9.324 -7.102 25.035 1.00 32.94 387 GLY A O 1
ATOM 2731 N N . ASN A 1 376 ? -10.417 -5.178 24.625 1.00 26.46 388 ASN A N 1
ATOM 2732 C CA . ASN A 1 376 ? -9.358 -4.287 25.065 1.00 26.59 388 ASN A CA 1
ATOM 2733 C C . ASN A 1 376 ? -9.722 -3.514 26.310 1.00 22.07 388 ASN A C 1
ATOM 2734 O O . ASN A 1 376 ? -9.153 -2.431 26.590 1.00 24.10 388 ASN A O 1
ATOM 2739 N N . THR A 1 377 ? -10.631 -4.081 27.125 1.00 22.24 389 THR A N 1
ATOM 2740 C CA . THR A 1 377 ? -11.053 -3.413 28.353 1.00 21.19 389 THR A CA 1
ATOM 2741 C C . THR A 1 377 ? -9.995 -3.417 29.481 1.00 21.25 389 THR A C 1
ATOM 2742 O O . THR A 1 377 ? -10.162 -2.685 30.459 1.00 22.45 389 THR A O 1
ATOM 2746 N N . ALA A 1 378 ? -8.895 -4.164 29.290 1.00 23.62 390 ALA A N 1
ATOM 2747 C CA . ALA A 1 378 ? -7.829 -4.064 30.279 1.00 24.49 390 ALA A CA 1
ATOM 2748 C C . ALA A 1 378 ? -6.594 -3.326 29.762 1.00 27.69 390 ALA A C 1
ATOM 2749 O O . ALA A 1 378 ? -5.548 -3.344 30.441 1.00 31.15 390 ALA A O 1
ATOM 2751 N N . GLU A 1 379 ? -6.709 -2.673 28.598 1.00 25.09 391 GLU A N 1
ATOM 2752 C CA . GLU A 1 379 ? -5.620 -1.972 27.922 1.00 26.01 391 GLU A CA 1
ATOM 2753 C C . GLU A 1 379 ? -5.892 -0.466 27.959 1.00 23.97 391 GLU A C 1
ATOM 2754 O O . GLU A 1 379 ? -7.041 -0.004 28.082 1.00 24.00 391 GLU A O 1
ATOM 2760 N N . PRO A 1 380 ? -4.862 0.405 27.834 1.00 22.72 392 PRO A N 1
ATOM 2761 C CA . PRO A 1 380 ? -5.150 1.845 27.840 1.00 20.85 392 PRO A CA 1
ATOM 2762 C C . PRO A 1 380 ? -6.018 2.291 26.644 1.00 19.12 392 PRO A C 1
ATOM 2763 O O . PRO A 1 380 ? -6.009 1.731 25.547 1.00 19.37 392 PRO A O 1
ATOM 2767 N N . GLN A 1 381 ? -6.848 3.285 26.962 1.00 16.16 393 GLN A N 1
ATOM 2768 C CA . GLN A 1 381 ? -7.738 3.762 25.897 1.00 15.84 393 GLN A CA 1
ATOM 2769 C C . GLN A 1 381 ? -7.549 5.241 25.703 1.00 16.19 393 GLN A C 1
ATOM 2770 O O . GLN A 1 381 ? -7.249 5.973 26.630 1.00 20.16 393 GLN A O 1
ATOM 2776 N N . GLY A 1 382 ? -7.813 5.653 24.455 1.00 15.63 394 GLY A N 1
ATOM 2777 C CA . GLY A 1 382 ? -7.848 7.085 24.140 1.00 16.73 394 GLY A CA 1
ATOM 2778 C C . GLY A 1 382 ? -6.729 7.436 23.167 1.00 16.14 394 GLY A C 1
ATOM 2779 O O . GLY A 1 382 ? -5.615 6.914 23.208 1.00 16.15 394 GLY A O 1
ATOM 2780 N N . ASN A 1 383 ? -7.044 8.362 22.234 1.00 13.86 395 ASN A N 1
ATOM 2781 C CA . ASN A 1 383 ? -6.040 8.905 21.320 1.00 13.04 395 ASN A CA 1
ATOM 2782 C C . ASN A 1 383 ? -5.696 10.354 21.625 1.00 13.84 395 ASN A C 1
ATOM 2783 O O . ASN A 1 383 ? -4.931 10.943 20.859 1.00 15.07 395 ASN A O 1
ATOM 2788 N N . LEU A 1 384 ? -6.161 10.880 22.756 1.00 13.00 396 LEU A N 1
ATOM 2789 C CA . LEU A 1 384 ? -5.850 12.248 23.128 1.00 13.15 396 LEU A CA 1
ATOM 2790 C C . LEU A 1 384 ? -5.585 12.220 24.611 1.00 13.79 396 LEU A C 1
ATOM 2791 O O . LEU A 1 384 ? -4.438 12.475 25.007 1.00 16.67 396 LEU A O 1
ATOM 2796 N N . ASN A 1 385 ? -6.579 12.061 25.458 1.00 13.81 397 ASN A N 1
ATOM 2797 C CA . ASN A 1 385 ? -6.339 11.759 26.875 1.00 13.55 397 ASN A CA 1
ATOM 2798 C C . ASN A 1 385 ? -6.243 10.266 27.033 1.00 16.94 397 ASN A C 1
ATOM 2799 O O . ASN A 1 385 ? -7.123 9.542 26.593 1.00 17.95 397 ASN A O 1
ATOM 2804 N N . ARG A 1 386 ? -5.151 9.812 27.637 1.00 16.74 398 ARG A N 1
ATOM 2805 C CA . ARG A 1 386 ? -4.909 8.419 27.870 1.00 18.23 398 ARG A CA 1
ATOM 2806 C C . ARG A 1 386 ? -5.482 8.033 29.229 1.00 16.50 398 ARG A C 1
ATOM 2807 O O . ARG A 1 386 ? -5.323 8.755 30.236 1.00 18.18 398 ARG A O 1
ATOM 2815 N N . ILE A 1 387 ? -6.330 6.983 29.182 1.00 16.77 399 ILE A N 1
ATOM 2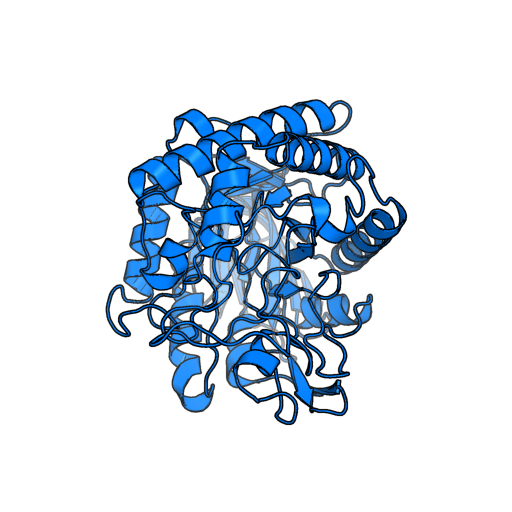816 C CA . ILE A 1 387 ? -6.965 6.442 30.390 1.00 20.96 399 ILE A CA 1
ATOM 2817 C C . ILE A 1 387 ? -6.391 5.055 30.560 1.00 20.31 399 ILE A C 1
ATOM 2818 O O . ILE A 1 387 ? -6.379 4.209 29.667 1.00 19.89 399 ILE A O 1
ATOM 2823 N N . ASP A 1 388 ? -5.901 4.810 31.788 1.00 19.86 400 ASP A N 1
ATOM 2824 C CA . ASP A 1 388 ? -5.428 3.483 32.137 1.00 19.66 400 ASP A CA 1
ATOM 2825 C C . ASP A 1 388 ? -6.625 2.564 32.461 1.00 20.04 400 ASP A C 1
ATOM 2826 O O . ASP A 1 388 ? -7.582 3.015 33.124 1.00 21.96 400 ASP A O 1
ATOM 2831 N N . CYS A 1 389 ? -6.507 1.315 32.041 1.00 21.48 401 CYS A N 1
ATOM 2832 C CA . CYS A 1 389 ? -7.575 0.335 32.338 1.00 23.98 401 CYS A CA 1
ATOM 2833 C C . CYS A 1 389 ? -7.060 -0.888 33.099 1.00 30.15 401 CYS A C 1
ATOM 2834 O O . CYS A 1 389 ? -5.962 -1.359 32.808 1.00 29.32 401 CYS A O 1
ATOM 2837 N N . PRO A 1 390 ? -7.861 -1.509 33.998 1.00 28.55 402 PRO A N 1
ATOM 2838 C CA . PRO A 1 390 ? -9.259 -1.131 34.225 1.00 25.39 402 PRO A CA 1
ATOM 2839 C C . PRO A 1 390 ? -9.479 -0.060 35.277 1.00 25.32 402 PRO A C 1
ATOM 2840 O O . PRO A 1 390 ? -10.636 0.251 35.560 1.00 25.94 402 PRO A O 1
ATOM 2844 N N . SER A 1 391 ? -8.413 0.619 35.764 1.00 24.31 403 SER A N 1
ATOM 2845 C CA . SER A 1 391 ? -8.589 1.611 36.805 1.00 23.82 403 SER A CA 1
ATOM 2846 C C . SER A 1 391 ? -9.422 2.832 36.426 1.00 23.87 403 SER A C 1
ATOM 2847 O O . SER A 1 391 ? -10.100 3.441 37.250 1.00 26.73 403 SER A O 1
ATOM 2850 N N . GLY A 1 392 ? -9.312 3.262 35.149 1.00 24.81 404 GLY A N 1
ATOM 2851 C CA . GLY A 1 392 ? -10.006 4.459 34.687 1.00 25.26 404 GLY A CA 1
ATOM 2852 C C . GLY A 1 392 ? -9.212 5.744 34.925 1.00 26.50 404 GLY A C 1
ATOM 2853 O O . GLY A 1 392 ? -9.746 6.841 34.729 1.00 27.93 404 GLY A O 1
ATOM 2854 N N . GLU A 1 393 ? -7.954 5.624 35.400 1.00 24.85 405 GLU A N 1
ATOM 2855 C CA . GLU A 1 393 ? -7.236 6.822 35.816 1.00 26.24 405 GLU A CA 1
ATOM 2856 C C . GLU A 1 393 ? -6.635 7.541 34.606 1.00 25.20 405 GLU A C 1
ATOM 2857 O O . GLU A 1 393 ? -6.016 6.877 33.758 1.00 24.49 405 GLU A O 1
ATOM 2863 N N . GLU A 1 394 ? -6.879 8.861 34.508 1.00 28.27 406 GLU A N 1
ATOM 2864 C CA . GLU A 1 394 ? -6.325 9.675 33.447 1.00 29.18 406 GLU A CA 1
ATOM 2865 C C . GLU A 1 394 ? -4.828 9.798 33.695 1.00 25.52 406 GLU A C 1
ATOM 2866 O O . GLU A 1 394 ? -4.451 10.191 34.793 1.00 30.43 406 GLU A O 1
ATOM 2872 N N . GLN A 1 395 ? -4.005 9.490 32.673 1.00 22.22 407 GLN A N 1
ATOM 2873 C CA . GLN A 1 395 ? -2.548 9.486 32.744 1.00 21.33 407 GLN A CA 1
ATOM 2874 C C . GLN A 1 395 ? -1.882 10.137 31.524 1.00 22.21 407 GLN A C 1
ATOM 2875 O O . GLN A 1 395 ? -1.192 9.513 30.710 1.00 22.53 407 GLN A O 1
ATOM 2881 N N . GLY A 1 396 ? -2.014 11.450 31.493 1.00 25.69 408 GLY A N 1
ATOM 2882 C CA . GLY A 1 396 ? -1.393 12.270 30.467 1.00 22.82 408 GLY A CA 1
ATOM 2883 C C . GLY A 1 396 ? -2.083 12.219 29.105 1.00 20.13 408 GLY A C 1
ATOM 2884 O O . GLY A 1 396 ? -3.169 11.641 28.905 1.00 22.42 408 GLY A O 1
ATOM 2885 N N . LEU A 1 397 ? -1.443 12.900 28.174 1.00 20.38 409 LEU A N 1
ATOM 2886 C CA . LEU A 1 397 ? -1.910 13.103 26.818 1.00 17.69 409 LEU A CA 1
ATOM 2887 C C . LEU A 1 397 ? -1.103 12.224 25.889 1.00 18.65 409 LEU A C 1
ATOM 2888 O O . LEU A 1 397 ? 0.073 11.888 26.118 1.00 18.50 409 LEU A O 1
ATOM 2893 N N . VAL A 1 398 ? -1.686 11.914 24.721 1.00 16.48 410 VAL A N 1
ATOM 2894 C CA . VAL A 1 398 ? -0.993 11.246 23.648 1.00 17.61 410 VAL A CA 1
ATOM 2895 C C . VAL A 1 398 ? -0.312 12.376 22.884 1.00 16.92 410 VAL A C 1
ATOM 2896 O O . VAL A 1 398 ? -0.910 13.068 22.036 1.00 16.53 410 VAL A O 1
ATOM 2900 N N . GLU A 1 399 ? 0.951 12.636 23.235 1.00 16.99 411 GLU A N 1
ATOM 2901 C CA . GLU A 1 399 ? 1.545 13.932 22.915 1.00 17.34 411 GLU A CA 1
ATOM 2902 C C . GLU A 1 399 ? 1.739 14.141 21.414 1.00 16.59 411 GLU A C 1
ATOM 2903 O O . GLU A 1 399 ? 1.582 15.288 20.969 1.00 16.07 411 GLU A O 1
ATOM 2909 N N . GLY A 1 400 ? 2.070 13.096 20.647 1.00 16.08 412 GLY A N 1
ATOM 2910 C CA . GLY A 1 400 ? 2.263 13.243 19.225 1.00 17.11 412 GLY A CA 1
ATOM 2911 C C . GLY A 1 400 ? 1.010 13.760 18.490 1.00 14.77 412 GLY A C 1
ATOM 2912 O O . GLY A 1 400 ? 1.124 14.439 17.484 1.00 18.08 412 GLY A O 1
ATOM 2913 N N . PHE A 1 401 ? -0.191 13.374 19.014 1.00 14.26 413 PHE A N 1
ATOM 2914 C CA . PHE A 1 401 ? -1.424 13.882 18.425 1.00 13.48 413 PHE A CA 1
ATOM 2915 C C . PHE A 1 401 ? -1.749 15.234 19.062 1.00 11.97 413 PHE A C 1
ATOM 2916 O O . PHE A 1 401 ? -2.155 16.136 18.351 1.00 13.25 413 PHE A O 1
ATOM 2924 N N . ALA A 1 402 ? -1.659 15.341 20.406 1.00 13.11 414 ALA A N 1
ATOM 2925 C CA . ALA A 1 402 ? -2.010 16.566 21.105 1.00 13.24 414 ALA A CA 1
ATOM 2926 C C . ALA A 1 402 ? -1.255 17.769 20.548 1.00 13.92 414 ALA A C 1
ATOM 2927 O O . ALA A 1 402 ? -1.861 18.846 20.454 1.00 14.44 414 ALA A O 1
ATOM 2929 N N . GLU A 1 403 ? 0.029 17.589 20.184 1.00 14.47 415 GLU A N 1
ATOM 2930 C CA . GLU A 1 403 ? 0.740 18.770 19.734 1.00 15.57 415 GLU A CA 1
ATOM 2931 C C . GLU A 1 403 ? 0.188 19.256 18.414 1.00 15.79 415 GLU A C 1
ATOM 2932 O O . GLU A 1 403 ? 0.249 20.453 18.126 1.00 17.14 415 GLU A O 1
ATOM 2938 N N . GLN A 1 404 ? -0.323 18.382 17.532 1.00 13.14 416 GLN A N 1
ATOM 2939 C CA . GLN A 1 404 ? -0.956 18.859 16.323 1.00 12.80 416 GLN A CA 1
ATOM 2940 C C . GLN A 1 404 ? -2.289 19.548 16.607 1.00 12.13 416 GLN A C 1
ATOM 2941 O O . GLN A 1 404 ? -2.622 20.584 16.016 1.00 13.04 416 GLN A O 1
ATOM 2947 N N . LEU A 1 405 ? -3.064 18.981 17.530 1.00 12.19 417 LEU A N 1
ATOM 2948 C CA . LEU A 1 405 ? -4.373 19.529 17.811 1.00 12.36 417 LEU A CA 1
ATOM 2949 C C . LEU A 1 405 ? -4.319 20.891 18.477 1.00 12.18 417 LEU A C 1
ATOM 2950 O O . LEU A 1 405 ? -5.223 21.688 18.384 1.00 13.29 417 LEU A O 1
ATOM 2955 N N . ALA A 1 406 ? -3.198 21.179 19.178 1.00 12.49 418 ALA A N 1
ATOM 2956 C CA . ALA A 1 406 ? -3.029 22.453 19.880 1.00 12.83 418 ALA A CA 1
ATOM 2957 C C . ALA A 1 406 ? -2.451 23.556 18.980 1.00 11.55 418 ALA A C 1
ATOM 2958 O O . ALA A 1 406 ? -2.190 24.655 19.503 1.00 12.09 418 ALA A O 1
ATOM 2960 N N . ARG A 1 407 ? -2.224 23.286 17.718 1.00 11.00 419 ARG A N 1
ATOM 2961 C CA . ARG A 1 407 ? -1.573 24.276 16.862 1.00 11.29 419 ARG A CA 1
ATOM 2962 C C . ARG A 1 407 ? -2.298 25.600 16.850 1.00 11.41 419 ARG A C 1
ATOM 2963 O O . ARG A 1 407 ? -3.530 25.713 16.918 1.00 12.18 419 ARG A O 1
ATOM 2971 N N . ALA A 1 408 ? -1.523 26.687 16.705 1.00 11.56 420 ALA A N 1
ATOM 2972 C CA . ALA A 1 408 ? -2.030 28.043 16.674 1.00 10.88 420 ALA A CA 1
ATOM 2973 C C . ALA A 1 408 ? -3.087 28.214 15.586 1.00 10.34 420 ALA A C 1
ATOM 2974 O O . ALA A 1 408 ? -2.948 27.663 14.446 1.00 11.72 420 ALA A O 1
ATOM 2976 N N . TYR A 1 409 ? -4.106 29.028 15.843 1.00 10.24 421 TYR A N 1
ATOM 2977 C CA . TYR A 1 409 ? -5.092 29.371 14.825 1.00 9.52 421 TYR A CA 1
ATOM 2978 C C . TYR A 1 409 ? -5.845 30.622 15.225 1.00 9.89 421 TYR A C 1
ATOM 2979 O O . TYR A 1 409 ? -5.977 30.899 16.425 1.00 10.59 421 TYR A O 1
ATOM 2988 N N . PRO A 1 410 ? -6.443 31.320 14.281 1.00 9.67 422 PRO A N 1
ATOM 2989 C CA . PRO A 1 410 ? -7.343 32.440 14.591 1.00 10.84 422 PRO A CA 1
ATOM 2990 C C . PRO A 1 410 ? -8.724 31.886 14.952 1.00 11.38 422 PRO A C 1
ATOM 2991 O O . PRO A 1 410 ? -9.382 31.214 14.117 1.00 11.48 422 PRO A O 1
ATOM 2995 N N . ARG A 1 411 ? -9.180 32.144 16.154 1.00 10.43 423 ARG A N 1
ATOM 2996 C CA . ARG A 1 411 ? -10.538 31.799 16.575 1.00 11.01 423 ARG A CA 1
ATOM 2997 C C . ARG A 1 411 ? -11.576 32.621 15.845 1.00 10.56 423 ARG A C 1
ATOM 2998 O O . ARG A 1 411 ? -12.624 32.108 15.372 1.00 11.67 423 ARG A O 1
ATOM 3006 N N . ALA A 1 412 ? -11.340 33.915 15.720 1.00 11.15 424 ALA A N 1
ATOM 3007 C CA . ALA A 1 412 ? -12.260 34.846 15.109 1.00 11.54 424 ALA A CA 1
ATOM 3008 C C . ALA A 1 412 ? -11.468 35.949 14.433 1.00 11.97 424 ALA A C 1
ATOM 3009 O O . ALA A 1 412 ? -10.529 36.496 15.071 1.00 13.55 424 ALA A O 1
ATOM 3011 N N . ALA A 1 413 ? -11.783 36.252 13.182 1.00 11.12 425 ALA A N 1
ATOM 3012 C CA . ALA A 1 413 ? -11.004 37.260 12.473 1.00 12.09 425 ALA A CA 1
ATOM 3013 C C . ALA A 1 413 ? -11.859 37.885 11.422 1.00 12.87 425 ALA A C 1
ATOM 3014 O O . ALA A 1 413 ? -12.533 37.146 10.666 1.00 13.02 425 ALA A O 1
ATOM 3016 N N . PRO A 1 414 ? -11.962 39.206 11.314 1.00 13.49 426 PRO A N 1
ATOM 3017 C CA . PRO A 1 414 ? -12.850 39.827 10.339 1.00 14.34 426 PRO A CA 1
ATOM 3018 C C . PRO A 1 414 ? -12.315 39.683 8.923 1.00 13.27 426 PRO A C 1
ATOM 3019 O O . PRO A 1 414 ? -11.138 39.961 8.642 1.00 14.79 426 PRO A O 1
ATOM 3023 N N . GLY A 1 415 ? -13.116 39.232 7.976 1.00 12.52 427 GLY A N 1
ATOM 3024 C CA . GLY A 1 415 ? -12.671 39.126 6.592 1.00 12.58 427 GLY A CA 1
ATOM 3025 C C . GLY A 1 415 ? -11.470 38.218 6.474 1.00 11.82 427 GLY A C 1
ATOM 3026 O O . GLY A 1 415 ? -10.621 38.482 5.630 1.00 12.99 427 GLY A O 1
ATOM 3027 N N . LEU A 1 416 ? -11.377 37.090 7.201 1.00 12.08 428 LEU A N 1
ATOM 3028 C CA . LEU A 1 416 ? -10.265 36.174 7.066 1.00 11.57 428 LEU A CA 1
ATOM 3029 C C . LEU A 1 416 ? -10.132 35.711 5.626 1.00 11.67 428 LEU A C 1
ATOM 3030 O O . LEU A 1 416 ? -11.135 35.313 5.016 1.00 13.73 428 LEU A O 1
ATOM 3035 N N . THR A 1 417 ? -8.910 35.717 5.094 1.00 12.36 429 THR A N 1
ATOM 3036 C CA . THR A 1 417 ? -8.668 35.235 3.731 1.00 11.96 429 THR A CA 1
ATOM 3037 C C . THR A 1 417 ? -7.728 34.060 3.683 1.00 12.57 429 THR A C 1
ATOM 3038 O O . THR A 1 417 ? -7.853 33.277 2.712 1.00 14.66 429 THR A O 1
ATOM 3042 N N . GLU A 1 418 ? -6.775 33.908 4.585 1.00 12.01 430 GLU A N 1
ATOM 3043 C CA . GLU A 1 418 ? -5.821 32.835 4.470 1.00 13.02 430 GLU A CA 1
ATOM 3044 C C . GLU A 1 418 ? -5.385 32.441 5.862 1.00 12.27 430 GLU A C 1
ATOM 3045 O O . GLU A 1 418 ? -5.162 33.298 6.731 1.00 13.14 430 GLU A O 1
ATOM 3051 N N . VAL A 1 419 ? -5.204 31.158 6.074 1.00 12.21 431 VAL A N 1
ATOM 3052 C CA . VAL A 1 419 ? -4.700 30.581 7.274 1.00 12.22 431 VAL A CA 1
ATOM 3053 C C . VAL A 1 419 ? -3.620 29.583 6.914 1.00 13.02 431 VAL A C 1
ATOM 3054 O O . VAL A 1 419 ? -3.885 28.686 6.080 1.00 13.93 431 VAL A O 1
ATOM 3058 N N . ALA A 1 420 ? -2.452 29.701 7.500 1.00 13.68 432 ALA A N 1
ATOM 3059 C CA . ALA A 1 420 ? -1.313 28.839 7.215 1.00 14.52 432 ALA A CA 1
ATOM 3060 C C . ALA A 1 420 ? -0.582 28.555 8.496 1.00 13.44 432 ALA A C 1
ATOM 3061 O O . ALA A 1 420 ? -0.886 29.087 9.592 1.00 14.93 432 ALA A O 1
ATOM 3063 N N . THR A 1 421 ? 0.412 27.646 8.453 1.00 14.18 433 THR A N 1
ATOM 3064 C CA . THR A 1 421 ? 1.152 27.281 9.629 1.00 13.90 433 THR A CA 1
ATOM 3065 C C . THR A 1 421 ? 1.845 28.514 10.267 1.00 15.89 433 THR A C 1
ATOM 3066 O O . THR A 1 421 ? 1.803 28.639 11.490 1.00 19.72 433 THR A O 1
ATOM 3070 N N . GLU A 1 422 ? 2.323 29.402 9.431 1.00 16.26 434 GLU A N 1
ATOM 3071 C CA . GLU A 1 422 ? 3.027 30.610 9.904 1.00 15.93 434 GLU A CA 1
ATOM 3072 C C . GLU A 1 422 ? 2.095 31.733 10.282 1.00 15.75 434 GLU A C 1
ATOM 3073 O O . GLU A 1 422 ? 2.606 32.780 10.700 1.00 17.40 434 GLU A O 1
ATOM 3079 N N . GLY A 1 423 ? 0.804 31.648 10.085 1.00 14.59 435 GLY A N 1
ATOM 3080 C CA . GLY A 1 423 ? -0.105 32.654 10.603 1.00 13.66 435 GLY A CA 1
ATOM 3081 C C . GLY A 1 423 ? -1.236 32.902 9.638 1.00 12.81 435 GLY A C 1
ATOM 3082 O O . GLY A 1 423 ? -1.639 32.028 8.848 1.00 14.99 435 GLY A O 1
ATOM 3083 N N . PHE A 1 424 ? -1.872 34.064 9.700 1.00 11.93 436 PHE A N 1
ATOM 3084 C CA . PHE A 1 424 ? -3.141 34.297 9.020 1.00 11.20 436 PHE A CA 1
ATOM 3085 C C . PHE A 1 424 ? -3.277 35.716 8.550 1.00 10.64 436 PHE A C 1
ATOM 3086 O O . PHE A 1 424 ? -2.494 36.590 9.032 1.00 11.78 436 PHE A O 1
ATOM 3094 N N . ARG A 1 425 ? -4.164 35.966 7.637 1.00 11.06 437 ARG A N 1
ATOM 3095 C CA . ARG A 1 425 ? -4.329 37.291 7.071 1.00 12.35 437 ARG A CA 1
ATOM 3096 C C . ARG A 1 425 ? -5.742 37.498 6.632 1.00 11.81 437 ARG A C 1
ATOM 3097 O O . ARG A 1 425 ? -6.500 36.493 6.442 1.00 12.24 437 ARG A O 1
ATOM 3105 N N . GLY A 1 426 ? -6.169 38.720 6.439 1.00 11.81 438 GLY A N 1
ATOM 3106 C CA . GLY A 1 426 ? -7.513 39.000 6.008 1.00 12.30 438 GLY A CA 1
ATOM 3107 C C . GLY A 1 426 ? -7.691 40.457 5.676 1.00 12.07 438 GLY A C 1
ATOM 3108 O O . GLY A 1 426 ? -6.683 41.223 5.566 1.00 12.84 438 GLY A O 1
ATOM 3109 N N . ASP A 1 427 ? -8.896 40.831 5.395 1.00 12.17 439 ASP A N 1
ATOM 3110 C CA . ASP A 1 427 ? -9.244 42.216 5.091 1.00 13.35 439 ASP A CA 1
ATOM 3111 C C . ASP A 1 427 ? -10.598 42.501 5.670 1.00 13.92 439 ASP A C 1
ATOM 3112 O O . ASP A 1 427 ? -11.602 41.971 5.106 1.00 14.39 439 ASP A O 1
ATOM 3117 N N . GLY A 1 428 ? -10.648 43.244 6.770 1.00 13.11 440 GLY A N 1
ATOM 3118 C CA . GLY A 1 428 ? -11.937 43.490 7.385 1.00 13.66 440 GLY A CA 1
ATOM 3119 C C . GLY A 1 428 ? -11.757 44.346 8.626 1.00 14.21 440 GLY A C 1
ATOM 3120 O O . GLY A 1 428 ? -10.623 44.695 9.009 1.00 15.16 440 GLY A O 1
ATOM 3121 N N . SER A 1 429 ? -12.885 44.632 9.260 1.00 15.85 441 SER A N 1
ATOM 3122 C CA . SER A 1 429 ? -12.913 45.525 10.422 1.00 15.64 441 SER A CA 1
ATOM 3123 C C . SER A 1 429 ? -13.444 44.782 11.620 1.00 14.92 441 SER A C 1
ATOM 3124 O O . SER A 1 429 ? -14.529 44.212 11.525 1.00 18.26 441 SER A O 1
ATOM 3127 N N . GLY A 1 430 ? -12.711 44.766 12.717 1.00 15.23 442 GLY A N 1
ATOM 3128 C CA . GLY A 1 430 ? -13.216 44.173 13.953 1.00 15.98 442 GLY A CA 1
ATOM 3129 C C . GLY A 1 430 ? -12.073 43.564 14.753 1.00 13.42 442 GLY A C 1
ATOM 3130 O O . GLY A 1 430 ? -10.891 43.726 14.430 1.00 14.96 442 GLY A O 1
ATOM 3131 N N . ARG A 1 431 ? -12.438 42.869 15.802 1.00 13.95 443 ARG A N 1
ATOM 3132 C CA . ARG A 1 431 ? -11.472 42.332 16.743 1.00 13.52 443 ARG A CA 1
ATOM 3133 C C . ARG A 1 431 ? -10.963 40.951 16.333 1.00 14.43 443 ARG A C 1
ATOM 3134 O O . ARG A 1 431 ? -11.746 39.997 16.129 1.00 16.27 443 ARG A O 1
ATOM 3142 N N . ILE A 1 432 ? -9.677 40.825 16.188 1.00 13.34 444 ILE A N 1
ATOM 3143 C CA . ILE A 1 432 ? -9.034 39.532 15.977 1.00 12.61 444 ILE A CA 1
ATOM 3144 C C . ILE A 1 432 ? -8.880 38.827 17.297 1.00 12.72 444 ILE A C 1
ATOM 3145 O O . ILE A 1 432 ? -8.413 39.454 18.285 1.00 12.92 444 ILE A O 1
ATOM 3150 N N . GLU A 1 433 ? -9.169 37.519 17.375 1.00 12.51 445 GLU A N 1
ATOM 3151 C CA . GLU A 1 433 ? -8.861 36.711 18.522 1.00 11.88 445 GLU A CA 1
ATOM 3152 C C . GLU A 1 433 ? -8.152 35.458 18.084 1.00 11.66 445 GLU A C 1
ATOM 3153 O O . GLU A 1 433 ? -8.693 34.737 17.201 1.00 12.12 445 GLU A O 1
ATOM 3159 N N . ALA A 1 434 ? -6.976 35.160 18.583 1.00 10.97 446 ALA A N 1
ATOM 3160 C CA . ALA A 1 434 ? -6.208 34.012 18.119 1.00 11.08 446 ALA A CA 1
ATOM 3161 C C . ALA A 1 434 ? -5.605 33.255 19.282 1.00 10.97 446 ALA A C 1
ATOM 3162 O O . ALA A 1 434 ? -5.342 33.845 20.370 1.00 13.32 446 ALA A O 1
ATOM 3164 N N . TRP A 1 435 ? -5.311 31.974 19.074 1.00 10.78 447 TRP A N 1
ATOM 3165 C CA . TRP A 1 435 ? -4.658 31.096 20.038 1.00 11.37 447 TRP A CA 1
ATOM 3166 C C . TRP A 1 435 ? -3.259 30.728 19.576 1.00 10.53 447 TRP A C 1
ATOM 3167 O O . TRP A 1 435 ? -3.043 30.441 18.404 1.00 10.75 447 TRP A O 1
ATOM 3178 N N . TYR A 1 436 ? -2.345 30.627 20.560 1.00 11.02 448 TYR A N 1
ATOM 3179 C CA . TYR A 1 436 ? -1.010 30.101 20.321 1.00 11.10 448 TYR A CA 1
ATOM 3180 C C . TYR A 1 436 ? -0.653 29.155 21.460 1.00 11.68 448 TYR A C 1
ATOM 3181 O O . TYR A 1 436 ? -0.813 29.551 22.618 1.00 12.56 448 TYR A O 1
ATOM 3190 N N . PRO A 1 437 ? -0.175 27.935 21.225 1.00 11.95 449 PRO A N 1
ATOM 3191 C CA . PRO A 1 437 ? 0.153 27.022 22.324 1.00 12.59 449 PRO A CA 1
ATOM 3192 C C . PRO A 1 437 ? 1.543 27.296 22.885 1.00 13.56 449 PRO A C 1
ATOM 3193 O O . PRO A 1 437 ? 2.424 27.796 22.176 1.00 13.87 449 PRO A O 1
ATOM 3197 N N . GLY A 1 438 ? 1.714 26.822 24.112 1.00 14.31 450 GLY A N 1
ATOM 3198 C CA . GLY A 1 438 ? 3.057 26.645 24.676 1.00 16.42 450 GLY A CA 1
ATOM 3199 C C . GLY A 1 438 ? 3.431 27.766 25.620 1.00 17.02 450 GLY A C 1
ATOM 3200 O O . GLY A 1 438 ? 2.879 28.866 25.629 1.00 18.65 450 GLY A O 1
ATOM 3201 N N . ALA A 1 439 ? 4.460 27.433 26.426 1.00 18.78 451 ALA A N 1
ATOM 3202 C CA . ALA A 1 439 ? 4.890 28.375 27.444 1.00 22.26 451 ALA A CA 1
ATOM 3203 C C . ALA A 1 439 ? 5.682 29.548 26.869 1.00 22.70 451 ALA A C 1
ATOM 3204 O O . ALA A 1 439 ? 5.559 30.637 27.424 1.00 26.03 451 ALA A O 1
ATOM 3206 N N . GLU A 1 440 ? 6.406 29.370 25.751 1.00 20.81 452 GLU A N 1
ATOM 3207 C CA . GLU A 1 440 ? 7.237 30.428 25.186 1.00 24.71 452 GLU A CA 1
ATOM 3208 C C . GLU A 1 440 ? 6.327 31.463 24.533 1.00 27.60 452 GLU A C 1
ATOM 3209 O O . GLU A 1 440 ? 5.377 31.101 23.828 1.00 25.59 452 GLU A O 1
ATOM 3215 N N . ARG A 1 441 ? 6.644 32.753 24.684 1.00 25.11 453 ARG A N 1
ATOM 3216 C CA . ARG A 1 441 ? 5.857 33.815 24.093 1.00 25.56 453 ARG A CA 1
ATOM 3217 C C . ARG A 1 441 ? 5.910 33.735 22.576 1.00 24.51 453 ARG A C 1
ATOM 3218 O O . ARG A 1 441 ? 6.961 33.697 21.922 1.00 25.21 453 ARG A O 1
ATOM 3226 N N . PRO A 1 442 ? 4.728 33.831 21.912 1.00 22.40 454 PRO A N 1
ATOM 3227 C CA . PRO A 1 442 ? 4.686 33.888 20.469 1.00 21.43 454 PRO A CA 1
ATOM 3228 C C . PRO A 1 442 ? 5.489 35.120 20.054 1.00 22.29 454 PRO A C 1
ATOM 3229 O O . PRO A 1 442 ? 5.414 36.188 20.686 1.00 23.50 454 PRO A O 1
ATOM 3233 N N . GLN A 1 443 ? 6.207 34.959 18.974 1.00 17.91 455 GLN A N 1
ATOM 3234 C CA . GLN A 1 443 ? 7.022 36.015 18.388 1.00 16.47 455 GLN A CA 1
ATOM 3235 C C . GLN A 1 443 ? 6.376 36.329 17.064 1.00 18.59 455 GLN A C 1
ATOM 3236 O O . GLN A 1 443 ? 6.501 35.587 16.122 1.00 19.89 455 GLN A O 1
ATOM 3242 N N . LEU A 1 444 ? 5.620 37.451 17.002 1.00 17.44 456 LEU A N 1
ATOM 3243 C CA . LEU A 1 444 ? 4.731 37.713 15.878 1.00 17.91 456 LEU A CA 1
ATOM 3244 C C . LEU A 1 444 ? 5.056 39.008 15.141 1.00 14.82 456 LEU A C 1
ATOM 3245 O O . LEU A 1 444 ? 5.620 39.926 15.808 1.00 19.29 456 LEU A O 1
ATOM 3250 N N . ASP A 1 445 ? 4.760 39.101 13.883 1.00 16.06 457 ASP A N 1
ATOM 3251 C CA . ASP A 1 445 ? 4.739 40.323 13.094 1.00 17.67 457 ASP A CA 1
ATOM 3252 C C . ASP A 1 445 ? 3.289 40.641 12.826 1.00 15.67 457 ASP A C 1
ATOM 3253 O O . ASP A 1 445 ? 2.552 39.841 12.225 1.00 16.68 457 ASP A O 1
ATOM 3258 N N . THR A 1 446 ? 2.792 41.746 13.365 1.00 14.22 458 THR A N 1
ATOM 3259 C CA . THR A 1 446 ? 1.423 42.127 13.274 1.00 14.96 458 THR A CA 1
ATOM 3260 C C . THR A 1 446 ? 1.181 43.350 12.395 1.00 17.31 458 THR A C 1
ATOM 3261 O O . THR A 1 446 ? 1.209 44.513 12.934 1.00 23.05 458 THR A O 1
ATOM 3265 N N . VAL A 1 447 ? 0.806 43.174 11.155 1.00 12.56 459 VAL A N 1
ATOM 3266 C CA . VAL A 1 447 ? 0.717 44.266 10.204 1.00 12.80 459 VAL A CA 1
ATOM 3267 C C . VAL A 1 447 ? -0.679 44.803 10.216 1.00 12.26 459 VAL A C 1
ATOM 3268 O O . VAL A 1 447 ? -1.645 44.087 9.862 1.00 13.30 459 VAL A O 1
ATOM 3272 N N . ASN A 1 448 ? -0.848 46.078 10.584 1.00 11.60 460 ASN A N 1
ATOM 3273 C CA . ASN A 1 448 ? -2.134 46.777 10.608 1.00 12.59 460 ASN A CA 1
ATOM 3274 C C . ASN A 1 448 ? -3.091 46.211 11.625 1.00 12.62 460 ASN A C 1
ATOM 3275 O O . ASN A 1 448 ? -4.294 46.035 11.379 1.00 14.64 460 ASN A O 1
ATOM 3280 N N . VAL A 1 449 ? -2.574 45.888 12.789 1.00 13.67 461 VAL A N 1
ATOM 3281 C CA . VAL A 1 449 ? -3.357 45.463 13.930 1.00 14.46 461 VAL A CA 1
ATOM 3282 C C . VAL A 1 449 ? -3.089 46.453 15.068 1.00 16.15 461 VAL A C 1
ATOM 3283 O O . VAL A 1 449 ? -1.934 46.521 15.532 1.00 17.05 461 VAL A O 1
ATOM 3287 N N . ALA A 1 450 ? -4.145 47.148 15.511 1.00 16.15 462 ALA A N 1
ATOM 3288 C CA . ALA A 1 450 ? -4.021 48.107 16.616 1.00 17.69 462 ALA A CA 1
ATOM 3289 C C . ALA A 1 450 ? -4.283 47.420 17.930 1.00 19.82 462 ALA A C 1
ATOM 3290 O O . ALA A 1 450 ? -5.031 46.469 18.050 1.00 19.28 462 ALA A O 1
ATOM 3292 N N . ASP A 1 451 ? -3.686 47.972 19.004 1.00 23.34 463 ASP A N 1
ATOM 3293 C CA . ASP A 1 451 ? -3.983 47.551 20.378 1.00 23.92 463 ASP A CA 1
ATOM 3294 C C . ASP A 1 451 ? -3.720 46.061 20.589 1.00 20.48 463 ASP A C 1
ATOM 3295 O O . ASP A 1 451 ? -4.466 45.393 21.259 1.00 22.43 463 ASP A O 1
ATOM 3300 N N . VAL A 1 452 ? -2.648 45.551 19.982 1.00 21.15 464 VAL A N 1
ATOM 3301 C CA . VAL A 1 452 ? -2.336 44.146 20.174 1.00 20.55 464 VAL A CA 1
ATOM 3302 C C . VAL A 1 452 ? -2.103 43.812 21.637 1.00 20.05 464 VAL A C 1
ATOM 3303 O O . VAL A 1 452 ? -1.310 44.583 22.283 1.00 23.35 464 VAL A O 1
ATOM 3307 N N . ALA A 1 453 ? -2.642 42.729 22.172 1.00 18.68 465 ALA A N 1
ATOM 3308 C CA . ALA A 1 453 ? -2.353 42.260 23.519 1.00 21.27 465 ALA A CA 1
ATOM 3309 C C . ALA A 1 453 ? -2.220 40.755 23.476 1.00 21.13 465 ALA A C 1
ATOM 3310 O O . ALA A 1 453 ? -3.142 40.042 22.972 1.00 21.03 465 ALA A O 1
ATOM 3312 N N . LEU A 1 454 ? -1.115 40.235 23.976 1.00 22.65 466 LEU A N 1
ATOM 3313 C CA . LEU A 1 454 ? -0.865 38.814 24.094 1.00 26.70 466 LEU A CA 1
ATOM 3314 C C . LEU A 1 454 ? -0.953 38.498 25.571 1.00 28.82 466 LEU A C 1
ATOM 3315 O O . LEU A 1 454 ? -0.187 39.079 26.356 1.00 36.00 466 LEU A O 1
ATOM 3320 N N . THR A 1 455 ? -1.863 37.645 25.983 1.00 24.88 467 THR A N 1
ATOM 3321 C CA . THR A 1 455 ? -2.171 37.309 27.352 1.00 25.58 467 THR A CA 1
ATOM 3322 C C . THR A 1 455 ? -1.785 35.848 27.565 1.00 28.63 467 THR A C 1
ATOM 3323 O O . THR A 1 455 ? -2.291 34.936 26.877 1.00 23.47 467 THR A O 1
ATOM 3327 N N . ARG A 1 456 ? -0.941 35.553 28.563 1.00 22.40 468 ARG A N 1
ATOM 3328 C CA . ARG A 1 456 ? -0.707 34.187 28.928 1.00 21.51 468 ARG A CA 1
ATOM 3329 C C . ARG A 1 456 ? -1.991 33.652 29.487 1.00 24.08 468 ARG A C 1
ATOM 3330 O O . ARG A 1 456 ? -2.675 34.300 30.307 1.00 23.88 468 ARG A O 1
ATOM 3338 N N . VAL A 1 457 ? -2.306 32.490 28.994 1.00 20.83 469 VAL A N 1
ATOM 3339 C CA . VAL A 1 457 ? -3.462 31.827 29.510 1.00 19.86 469 VAL A CA 1
ATOM 3340 C C . VAL A 1 457 ? -2.971 30.449 29.837 1.00 17.28 469 VAL A C 1
ATOM 3341 O O . VAL A 1 457 ? -1.840 29.932 29.519 1.00 19.81 469 VAL A O 1
ATOM 3345 N N . ASP A 1 458 ? -3.844 29.695 30.455 1.00 21.52 470 ASP A N 1
ATOM 3346 C CA . ASP A 1 458 ? -3.396 28.364 30.719 1.00 15.93 470 ASP A CA 1
ATOM 3347 C C . ASP A 1 458 ? -3.085 27.504 29.453 1.00 21.52 470 ASP A C 1
ATOM 3348 O O . ASP A 1 458 ? -3.919 27.374 28.548 1.00 21.78 470 ASP A O 1
ATOM 3353 N N . GLY A 1 459 ? -1.917 26.893 29.275 1.00 19.93 471 GLY A N 1
ATOM 3354 C CA . GLY A 1 459 ? -1.457 26.111 28.145 1.00 18.62 471 GLY A CA 1
ATOM 3355 C C . GLY A 1 459 ? -0.948 26.921 26.896 1.00 14.32 471 GLY A C 1
ATOM 3356 O O . GLY A 1 459 ? -0.516 26.329 25.927 1.00 15.69 471 GLY A O 1
ATOM 3357 N N . GLY A 1 460 ? -1.020 28.215 26.955 1.00 14.94 472 GLY A N 1
ATOM 3358 C CA . GLY A 1 460 ? -0.634 28.979 25.779 1.00 14.02 472 GLY A CA 1
ATOM 3359 C C . GLY A 1 460 ? -0.896 30.426 26.001 1.00 16.12 472 GLY A C 1
ATOM 3360 O O . GLY A 1 460 ? -0.694 30.956 27.095 1.00 16.54 472 GLY A O 1
ATOM 3361 N N . TRP A 1 461 ? -1.358 31.080 24.925 1.00 14.96 473 TRP A N 1
ATOM 3362 C CA . TRP A 1 461 ? -1.482 32.499 24.819 1.00 14.79 473 TRP A CA 1
ATOM 3363 C C . TRP A 1 461 ? -2.701 32.845 24.000 1.00 15.95 473 TRP A C 1
ATOM 3364 O O . TRP A 1 461 ? -3.004 32.152 23.018 1.00 15.04 473 TRP A O 1
ATOM 3375 N N . ARG A 1 462 ? -3.388 33.915 24.384 1.00 16.21 474 ARG A N 1
ATOM 3376 C CA . ARG A 1 462 ? -4.479 34.471 23.573 1.00 16.58 474 ARG A CA 1
ATOM 3377 C C . ARG A 1 462 ? -4.064 35.814 23.067 1.00 16.45 474 ARG A C 1
ATOM 3378 O O . ARG A 1 462 ? -3.566 36.683 23.847 1.00 19.47 474 ARG A O 1
ATOM 3386 N N . LEU A 1 463 ? -4.245 36.104 21.786 1.00 15.48 475 LEU A N 1
ATOM 3387 C CA . LEU A 1 463 ? -3.994 37.350 21.147 1.00 14.89 475 LEU A CA 1
ATOM 3388 C C . LEU A 1 463 ? -5.308 38.050 20.882 1.00 16.07 475 LEU A C 1
ATOM 3389 O O . LEU A 1 463 ? -6.276 37.424 20.380 1.00 15.55 475 LEU A O 1
ATOM 3394 N N . ILE A 1 464 ? -5.346 39.343 21.127 1.00 15.67 476 ILE A N 1
ATOM 3395 C CA . ILE A 1 464 ? -6.398 40.215 20.661 1.00 15.07 476 ILE A CA 1
ATOM 3396 C C . ILE A 1 464 ? -5.804 41.398 19.976 1.00 14.56 476 ILE A C 1
ATOM 3397 O O . ILE A 1 464 ? -4.668 41.807 20.239 1.00 17.15 476 ILE A O 1
ATOM 3402 N N . GLY A 1 465 ? -6.507 41.970 19.033 1.00 14.02 477 GLY A N 1
ATOM 3403 C CA . GLY A 1 465 ? -6.130 43.204 18.404 1.00 15.92 477 GLY A CA 1
ATOM 3404 C C . GLY A 1 465 ? -7.206 43.684 17.460 1.00 14.29 477 GLY A C 1
ATOM 3405 O O . GLY A 1 465 ? -8.194 42.955 17.256 1.00 16.34 477 GLY A O 1
ATOM 3406 N N . GLU A 1 466 ? -7.146 44.884 16.952 1.00 15.18 478 GLU A N 1
ATOM 3407 C CA . GLU A 1 466 ? -8.189 45.450 16.122 1.00 15.09 478 GLU A CA 1
ATOM 3408 C C . GLU A 1 466 ? -7.705 45.672 14.705 1.00 15.58 478 GLU A C 1
ATOM 3409 O O . GLU A 1 466 ? -6.685 46.336 14.484 1.00 16.98 478 GLU A O 1
ATOM 3415 N N . ALA A 1 467 ? -8.506 45.211 13.722 1.00 14.06 479 ALA A N 1
ATOM 3416 C CA . ALA A 1 467 ? -8.226 45.391 12.311 1.00 13.95 479 ALA A CA 1
ATOM 3417 C C . ALA A 1 467 ? -9.204 46.404 11.749 1.00 14.46 479 ALA A C 1
ATOM 3418 O O . ALA A 1 467 ? -10.343 46.494 12.234 1.00 15.67 479 ALA A O 1
ATOM 3420 N N . ALA A 1 468 ? -8.800 47.063 10.660 1.00 14.56 480 ALA A N 1
ATOM 3421 C CA . ALA A 1 468 ? -9.648 48.030 9.971 1.00 15.09 480 ALA A CA 1
ATOM 3422 C C . ALA A 1 468 ? -9.259 48.093 8.510 1.00 17.88 480 ALA A C 1
ATOM 3423 O O . ALA A 1 468 ? -9.070 49.134 7.899 1.00 22.69 480 ALA A O 1
ATOM 3425 N N . GLY A 1 469 ? -9.124 46.939 7.862 1.00 15.62 481 GLY A N 1
ATOM 3426 C CA . GLY A 1 469 ? -8.661 46.852 6.481 1.00 15.41 481 GLY A CA 1
ATOM 3427 C C . GLY A 1 469 ? -7.797 45.591 6.325 1.00 13.54 481 GLY A C 1
ATOM 3428 O O . GLY A 1 469 ? -7.993 44.602 7.066 1.00 14.26 481 GLY A O 1
ATOM 3429 N N . GLU A 1 470 ? -6.842 45.606 5.421 1.00 13.50 482 GLU A N 1
ATOM 3430 C CA . GLU A 1 470 ? -5.942 44.480 5.266 1.00 14.16 482 GLU A CA 1
ATOM 3431 C C . GLU A 1 470 ? -5.147 44.305 6.542 1.00 12.49 482 GLU A C 1
ATOM 3432 O O . GLU A 1 470 ? -4.615 45.314 7.091 1.00 14.88 482 GLU A O 1
ATOM 3438 N N . TYR A 1 471 ? -4.855 43.102 6.960 1.00 11.86 483 TYR A N 1
ATOM 3439 C CA . TYR A 1 471 ? -4.029 42.824 8.104 1.00 11.31 483 TYR A CA 1
ATOM 3440 C C . TYR A 1 471 ? -3.363 41.470 8.017 1.00 11.18 483 TYR A C 1
ATOM 3441 O O . TYR A 1 471 ? -3.845 40.614 7.238 1.00 11.53 483 TYR A O 1
ATOM 3450 N N . SER A 1 472 ? -2.339 41.239 8.778 1.00 10.69 484 SER A N 1
ATOM 3451 C CA . SER A 1 472 ? -1.777 39.908 8.869 1.00 10.92 484 SER A CA 1
ATOM 3452 C C . SER A 1 472 ? -1.156 39.749 10.225 1.00 11.56 484 SER A C 1
ATOM 3453 O O . SER A 1 472 ? -0.702 40.715 10.873 1.00 12.30 484 SER A O 1
ATOM 3456 N N . VAL A 1 473 ? -1.083 38.525 10.705 1.00 11.17 485 VAL A N 1
ATOM 3457 C CA . VAL A 1 473 ? -0.429 38.168 11.945 1.00 11.10 485 VAL A CA 1
ATOM 3458 C C . VAL A 1 473 ? 0.401 36.948 11.655 1.00 12.32 485 VAL A C 1
ATOM 3459 O O . VAL A 1 473 ? -0.172 35.846 11.400 1.00 12.20 485 VAL A O 1
ATOM 3463 N N . THR A 1 474 ? 1.726 37.037 11.602 1.00 14.01 486 THR A N 1
ATOM 3464 C CA . THR A 1 474 ? 2.559 35.940 11.133 1.00 15.64 486 THR A CA 1
ATOM 3465 C C . THR A 1 474 ? 3.691 35.740 12.122 1.00 18.84 486 THR A C 1
ATOM 3466 O O . THR A 1 474 ? 4.074 36.563 12.974 1.00 19.18 486 THR A O 1
ATOM 3470 N N . THR A 1 475 ? 4.232 34.541 12.125 1.00 21.38 487 THR A N 1
ATOM 3471 C CA . THR A 1 475 ? 5.548 34.384 12.761 1.00 23.44 487 THR A CA 1
ATOM 3472 C C . THR A 1 475 ? 6.691 35.042 11.981 1.00 25.20 487 THR A C 1
ATOM 3473 O O . THR A 1 475 ? 6.765 35.091 10.739 1.00 27.34 487 THR A O 1
ATOM 3477 N N . LEU A 1 476 ? 7.579 35.628 12.796 1.00 26.93 488 LEU A N 1
ATOM 3478 C CA . LEU A 1 476 ? 8.696 36.457 12.339 1.00 29.33 488 LEU A CA 1
ATOM 3479 C C . LEU A 1 476 ? 9.718 35.616 11.560 1.00 42.75 488 LEU A C 1
ATOM 3480 O O . LEU A 1 476 ? 10.117 34.563 12.123 1.00 44.32 488 LEU A O 1
#

B-factor: mean 17.22, std 9.69, range [7.55, 83.37]

Secondary structure (DSSP, 8-state):
-PPEEEETTEEEETTSEEE--EEEEE-TT-----TT--S-SS----HHHHHHHHTTT--EEEEEE-HHHH-SSTT---HHHHHHHHHHHHHHHHTT-EEEEEE--BSS-TT-SPPTT-PPPTT-B-----BSS-GGG---TT----BSTT-TT--HHHHHHHHHHHTTGGGHHHHHHHHHHHHHHTTTT-TTEEEEE-SSS---TTS-HHHHHHHHHHHHHHHHHHHHHHTTTS-PPEEEE---TTHHHHS------GGGG-STTEEE-----TTTTSSSSSSS-HHHHHHHHHHHHHHHT--BEEEEE---S-HHHHHHHHHHHHHHHHHHT-EEEES-S---TTSHHHHHHT-TTS-B-SSEEE-TTT--EEEE-HHHHHHHT--EEEEEETEEEEETTEEEEEEEEEEEEEEESSSPP-EEEET-EEEEEEEETTEEEEEEEEEEEEEEEE-

Solvent-accessible surface area: 17558 Å² total; per-residue (Å²): 154,28,82,5,34,22,91,132,38,27,13,36,2,84,95,37,14,16,11,3,2,23,7,0,0,1,3,8,12,10,53,15,15,59,52,79,35,76,39,88,22,34,7,111,35,67,138,76,16,1,63,44,0,27,25,18,2,6,2,0,0,0,1,0,0,0,7,8,20,0,1,64,80,83,34,30,50,53,68,70,8,1,52,118,0,98,108,5,3,81,24,0,65,101,37,29,2,17,0,0,0,0,2,2,5,8,2,7,0,14,106,3,21,17,82,176,82,96,113,32,51,117,174,41,93,115,8,35,1,6,0,1,2,4,112,58,1,22,35,29,62,75,108,42,26,0,6,120,57,6,96,50,41,28,4,46,0,2,20,51,1,0,5,1,0,15,79,45,58,141,30,2,5,21,46,0,14,82,0,0,16,81,0,0,30,71,6,88,95,34,34,0,3,2,0,0,0,0,9,1,16,0,5,24,13,70,101,72,56,159,41,0,5,46,20,0,0,131,1,0,76,94,0,14,66,24,0,54,130,22,7,95,66,28,26,54,1,0,0,1,0,2,4,4,12,50,4,15,29,86,1,110,25,18,43,0,35,130,112,14,6,92,25,113,18,6,0,0,0,0,3,8,7,6,38,32,92,16,115,38,89,99,148,17,28,3,54,62,2,1,140,58,0,50,64,8,4,110,103,27,56,8,6,13,2,0,0,11,7,0,4,91,37,75,34,134,141,47,23,42,38,0,145,80,2,8,54,7,4,6,89,49,98,12,5,2,0,0,21,7,7,9,28,5,2,0,0,0,45,2,31,98,91,67,56,33,69,92,80,15,34,15,0,20,86,3,47,10,87,84,33,102,93,78,51,47,14,112,21,1,3,111,23,24,9,43,37,11,2,28,6,0,4,30,17,70,101,11,40,96,98,16,7,102,6,80,17,83,16,124,0,30,0,4,21,52,25,67,136,130,16,107,30,65,43,66,99,18,54,130,60,52,36,75,148,46,113,40,2,21,57,0,42,3,78,1,91,25,125,5,6,0,25,78,148